Protein AF-A0A257VTX2-F1 (afdb_monomer_lite)

Structure (mmCIF, N/CA/C/O backbone):
data_AF-A0A257VTX2-F1
#
_entry.id   AF-A0A257VTX2-F1
#
loop_
_atom_site.group_PDB
_atom_site.id
_atom_site.type_symbol
_atom_site.label_atom_id
_atom_site.label_alt_id
_atom_site.label_comp_id
_atom_site.label_asym_id
_atom_site.label_entity_id
_atom_site.label_seq_id
_atom_site.pdbx_PDB_ins_code
_atom_site.Cartn_x
_atom_site.Cartn_y
_atom_site.Cartn_z
_atom_site.occupancy
_atom_site.B_iso_or_equiv
_atom_site.auth_seq_id
_atom_site.auth_comp_id
_atom_site.auth_asym_id
_atom_site.auth_atom_id
_atom_site.pdbx_PDB_model_num
ATOM 1 N N . ILE A 1 1 ? -15.584 3.935 -5.413 1.00 91.94 1 ILE A N 1
ATOM 2 C CA . ILE A 1 1 ? -15.974 3.402 -4.091 1.00 91.94 1 ILE A CA 1
ATOM 3 C C . ILE A 1 1 ? -16.989 2.300 -4.328 1.00 91.94 1 ILE A C 1
ATOM 5 O O . ILE A 1 1 ? -17.888 2.495 -5.140 1.00 91.94 1 ILE A O 1
ATOM 9 N N . LEU A 1 2 ? -16.775 1.143 -3.706 1.00 92.12 2 LEU A N 1
ATOM 10 C CA . LEU A 1 2 ? -17.711 0.021 -3.713 1.00 92.12 2 LEU A CA 1
ATOM 11 C C . LEU A 1 2 ? -18.321 -0.055 -2.315 1.00 92.12 2 LEU A C 1
ATOM 13 O O . LEU A 1 2 ? -17.573 -0.142 -1.342 1.00 92.12 2 LEU A O 1
ATOM 17 N N . GLU A 1 3 ? -19.642 0.019 -2.230 1.00 91.12 3 GLU A N 1
ATOM 18 C CA . GLU A 1 3 ? -20.391 0.028 -0.975 1.00 91.12 3 GLU A CA 1
ATOM 19 C C . GLU A 1 3 ? -21.369 -1.151 -0.956 1.00 91.12 3 GLU A C 1
ATOM 21 O O . GLU A 1 3 ? -21.952 -1.490 -1.984 1.00 91.12 3 GLU A O 1
ATOM 26 N N . ASP A 1 4 ? -21.488 -1.785 0.207 1.00 90.06 4 ASP A N 1
ATOM 27 C CA . ASP A 1 4 ? -22.445 -2.843 0.539 1.00 90.06 4 ASP A CA 1
ATOM 28 C C . ASP A 1 4 ? -23.493 -2.205 1.463 1.00 90.06 4 ASP A C 1
ATOM 30 O O . ASP A 1 4 ? -23.228 -2.003 2.653 1.00 90.06 4 ASP A O 1
ATOM 34 N N . THR A 1 5 ? -24.616 -1.753 0.893 1.00 88.88 5 THR A N 1
ATOM 35 C CA . THR A 1 5 ? -25.609 -0.942 1.617 1.00 88.88 5 THR A CA 1
ATOM 36 C C . THR A 1 5 ? -26.589 -1.772 2.441 1.00 88.88 5 THR A C 1
ATOM 38 O O . THR A 1 5 ? -27.198 -1.234 3.373 1.00 88.88 5 THR A O 1
ATOM 41 N N . ASP A 1 6 ? -26.731 -3.066 2.145 1.00 87.38 6 ASP A N 1
ATOM 42 C CA . ASP A 1 6 ? -27.614 -3.987 2.867 1.00 87.38 6 ASP A CA 1
ATOM 43 C C . ASP A 1 6 ? -26.883 -4.938 3.837 1.00 87.38 6 ASP A C 1
ATOM 45 O O . ASP A 1 6 ? -27.518 -5.556 4.699 1.00 87.38 6 ASP A O 1
ATOM 49 N N . GLY A 1 7 ? -25.549 -4.982 3.781 1.00 83.94 7 GLY A N 1
ATOM 50 C CA . GLY A 1 7 ? -24.694 -5.745 4.682 1.00 83.94 7 GLY A CA 1
ATOM 51 C C . GLY A 1 7 ? -24.612 -7.238 4.353 1.00 83.94 7 GLY A C 1
ATOM 52 O O . GLY A 1 7 ? -24.215 -8.024 5.225 1.00 83.94 7 GLY A O 1
ATOM 53 N N . ASP A 1 8 ? -24.987 -7.661 3.143 1.00 85.19 8 ASP A N 1
ATOM 54 C CA . ASP A 1 8 ? -24.951 -9.070 2.732 1.00 85.19 8 ASP A CA 1
ATOM 55 C C . ASP A 1 8 ? -23.526 -9.589 2.424 1.00 85.19 8 ASP A C 1
ATOM 57 O O . ASP A 1 8 ? -23.291 -10.805 2.313 1.00 85.19 8 ASP A O 1
ATOM 61 N N . GLY A 1 9 ? -22.546 -8.682 2.381 1.00 82.25 9 GLY A N 1
ATOM 62 C CA . GLY A 1 9 ? -21.147 -8.938 2.069 1.00 82.25 9 GLY A CA 1
ATOM 63 C C . GLY A 1 9 ? -20.778 -8.713 0.602 1.00 82.25 9 GLY A C 1
ATOM 64 O O . GLY A 1 9 ? -19.651 -9.056 0.224 1.00 82.25 9 GLY A O 1
ATOM 65 N N . ARG A 1 10 ? -21.683 -8.180 -0.221 1.00 88.69 10 ARG A N 1
ATOM 66 C CA . ARG A 1 10 ? -21.476 -7.857 -1.634 1.00 88.69 10 ARG A CA 1
ATOM 67 C C . ARG A 1 10 ? -21.745 -6.379 -1.862 1.00 88.69 10 ARG A C 1
ATOM 69 O O . ARG A 1 10 ? -22.718 -5.824 -1.385 1.00 88.69 10 ARG A O 1
ATOM 76 N N . ALA A 1 11 ? -20.879 -5.743 -2.644 1.00 91.69 11 ALA A N 1
ATOM 77 C CA . ALA A 1 11 ? -21.123 -4.364 -3.027 1.00 91.69 11 ALA A CA 1
ATOM 78 C C . ALA A 1 11 ? -22.336 -4.280 -3.968 1.00 91.69 11 ALA A C 1
ATOM 80 O O . ALA A 1 11 ? -22.377 -4.968 -4.992 1.00 91.69 11 ALA A O 1
ATOM 81 N N . ASP A 1 12 ? -23.283 -3.413 -3.633 1.00 93.56 12 ASP A N 1
ATOM 82 C CA . ASP A 1 12 ? -24.518 -3.147 -4.376 1.00 93.56 12 ASP A CA 1
ATOM 83 C C . ASP A 1 12 ? -24.543 -1.727 -4.973 1.00 93.56 12 ASP A C 1
ATOM 85 O O . ASP A 1 12 ? -25.330 -1.436 -5.879 1.00 93.56 12 ASP A O 1
ATOM 89 N N . LYS A 1 13 ? -23.626 -0.858 -4.532 1.00 94.81 13 LYS A N 1
ATOM 90 C CA . LYS A 1 13 ? -23.496 0.523 -4.986 1.00 94.81 13 LYS A CA 1
ATOM 91 C C . LYS A 1 13 ? -22.065 0.835 -5.411 1.00 94.81 13 LYS A C 1
ATOM 93 O O . LYS A 1 13 ? -21.082 0.480 -4.758 1.00 94.81 13 LYS A O 1
ATOM 98 N N . VAL A 1 14 ? -21.960 1.545 -6.533 1.00 95.12 14 VAL A N 1
ATOM 99 C CA . VAL A 1 14 ? -20.694 1.992 -7.119 1.00 95.12 14 VAL A CA 1
ATOM 100 C C . VAL A 1 14 ? -20.720 3.507 -7.278 1.00 95.12 14 VAL A C 1
ATOM 102 O O . VAL A 1 14 ? -21.542 4.041 -8.020 1.00 95.12 14 VAL A O 1
ATOM 105 N N . THR A 1 15 ? -19.783 4.190 -6.623 1.00 95.94 15 THR A N 1
ATOM 106 C CA . THR A 1 15 ? -19.580 5.640 -6.760 1.00 95.94 15 THR A CA 1
ATOM 107 C C . THR A 1 15 ? -18.244 5.914 -7.442 1.00 95.94 15 THR A C 1
ATOM 109 O O . THR A 1 15 ? -17.193 5.446 -6.987 1.00 95.94 15 THR A O 1
ATOM 112 N N . THR A 1 16 ? -18.253 6.692 -8.523 1.00 96.62 16 THR A N 1
ATOM 113 C CA . THR A 1 16 ? -17.021 7.199 -9.142 1.00 96.62 16 THR A CA 1
ATOM 114 C C . THR A 1 16 ? -16.496 8.371 -8.322 1.00 96.62 16 THR A C 1
ATOM 116 O O . THR A 1 16 ? -17.011 9.475 -8.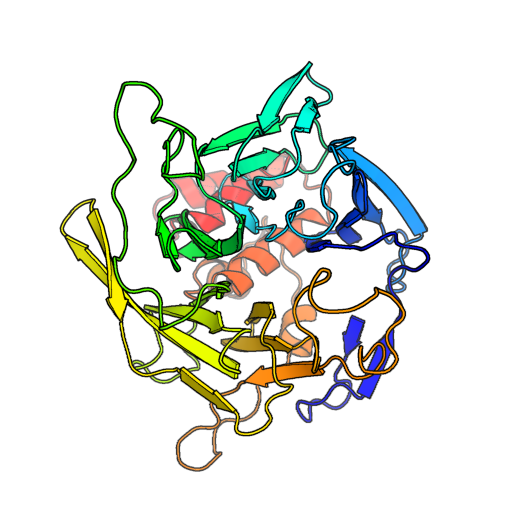447 1.00 96.62 16 THR A O 1
ATOM 119 N N . PHE A 1 17 ? -15.464 8.123 -7.511 1.00 97.62 17 PHE A N 1
ATOM 120 C CA . PHE A 1 17 ? -14.825 9.162 -6.695 1.00 97.62 17 PHE A CA 1
ATOM 121 C C . PHE A 1 17 ? -14.031 10.151 -7.556 1.00 97.62 17 PHE A C 1
ATOM 123 O O . PHE A 1 17 ? -14.173 11.357 -7.425 1.00 97.62 17 PHE A O 1
ATOM 130 N N . ALA A 1 18 ? -13.218 9.654 -8.489 1.00 97.44 18 ALA A N 1
ATOM 131 C CA . ALA A 1 18 ? -12.444 10.489 -9.401 1.00 97.44 18 ALA A CA 1
ATOM 132 C C . ALA A 1 18 ? -12.390 9.871 -10.801 1.00 97.44 18 ALA A C 1
ATOM 134 O O . ALA A 1 18 ? -12.308 8.651 -10.951 1.00 97.44 18 ALA A O 1
ATOM 135 N N . ASP A 1 19 ? -12.407 10.723 -11.825 1.00 95.81 19 ASP A N 1
ATOM 136 C CA . ASP A 1 19 ? -12.335 10.345 -13.237 1.00 95.81 19 ASP A CA 1
ATOM 137 C C . ASP A 1 19 ? -11.083 10.923 -13.927 1.00 95.81 19 ASP A C 1
ATOM 139 O O . ASP A 1 19 ? -10.246 11.568 -13.290 1.00 95.81 19 ASP A O 1
ATOM 143 N N . LYS A 1 20 ? -10.932 10.683 -15.239 1.00 95.38 20 LYS A N 1
ATOM 144 C CA . LYS A 1 20 ? -9.893 11.301 -16.098 1.00 95.38 20 LYS A CA 1
ATOM 145 C C . LYS A 1 20 ? -8.456 11.137 -15.571 1.00 95.38 20 LYS A C 1
ATOM 147 O O . LYS A 1 20 ? -7.609 12.006 -15.770 1.00 95.38 20 LYS A O 1
ATOM 152 N N . LEU A 1 21 ? -8.191 10.018 -14.901 1.00 95.44 21 LEU A N 1
ATOM 153 C CA . LEU A 1 21 ? -6.871 9.654 -14.397 1.00 95.44 21 LEU A CA 1
ATOM 154 C C . LEU A 1 21 ? -6.041 8.983 -15.499 1.00 95.44 21 LEU A C 1
ATOM 156 O O . LEU A 1 21 ? -6.560 8.263 -16.352 1.00 95.44 21 LEU A O 1
ATOM 160 N N . ASN A 1 22 ? -4.735 9.208 -15.454 1.00 94.50 22 ASN A N 1
ATOM 161 C CA . ASN A 1 22 ? -3.739 8.608 -16.320 1.00 94.50 22 ASN A CA 1
ATOM 162 C C . ASN A 1 22 ? -2.988 7.507 -15.557 1.00 94.50 22 ASN A C 1
ATOM 164 O O . ASN A 1 22 ? -2.027 7.786 -14.843 1.00 94.50 22 ASN A O 1
ATOM 168 N N . ILE A 1 23 ? -3.453 6.261 -15.711 1.00 92.25 23 ILE A N 1
ATOM 169 C CA . ILE A 1 23 ? -2.899 5.050 -15.072 1.00 92.25 23 ILE A CA 1
ATOM 170 C C . ILE A 1 23 ? -2.695 5.258 -13.554 1.00 92.25 23 ILE A C 1
ATOM 172 O O . ILE A 1 23 ? -1.558 5.336 -13.085 1.00 92.25 23 ILE A O 1
ATOM 176 N N . PRO A 1 24 ? -3.783 5.396 -12.773 1.00 94.19 24 PRO A N 1
ATOM 177 C CA . PRO A 1 24 ? -3.666 5.583 -11.334 1.00 94.19 24 PRO A CA 1
ATOM 178 C C . PRO A 1 24 ? -3.119 4.323 -10.651 1.00 94.19 24 PRO A C 1
ATOM 180 O O . PRO A 1 24 ? -3.560 3.208 -10.928 1.00 94.19 24 PRO A O 1
ATOM 183 N N . MET A 1 25 ? -2.166 4.506 -9.743 1.00 94.44 25 MET A N 1
ATOM 184 C CA . MET A 1 25 ? -1.499 3.456 -8.969 1.00 94.44 25 MET A CA 1
ATOM 185 C C . MET A 1 25 ? -1.280 3.925 -7.529 1.00 94.44 25 MET A C 1
ATOM 187 O O . MET A 1 25 ? -1.329 5.121 -7.248 1.00 94.44 25 MET A O 1
ATOM 191 N N . GLY A 1 26 ? -1.033 2.987 -6.608 1.00 93.31 26 GLY A N 1
ATOM 192 C CA . GLY A 1 26 ? -0.702 3.310 -5.214 1.00 93.31 26 GLY A CA 1
ATOM 193 C C . GLY A 1 26 ? -1.750 4.197 -4.550 1.00 93.31 26 GLY A C 1
ATOM 194 O O . GLY A 1 26 ? -1.482 5.360 -4.284 1.00 93.31 26 GLY A O 1
ATOM 195 N N . ILE A 1 27 ? -2.943 3.655 -4.330 1.00 94.94 27 ILE A N 1
ATOM 196 C CA . ILE A 1 27 ? -4.075 4.393 -3.767 1.00 94.94 27 ILE A CA 1
ATOM 197 C C . ILE A 1 27 ? -3.983 4.360 -2.237 1.00 94.94 27 ILE A C 1
ATOM 199 O O . ILE A 1 27 ? -3.914 3.281 -1.651 1.00 94.94 27 ILE A O 1
ATOM 203 N N . LEU A 1 28 ? -4.010 5.532 -1.604 1.00 95.06 28 LEU A N 1
ATOM 204 C CA . LEU A 1 28 ? -4.030 5.715 -0.155 1.00 95.06 28 LEU A CA 1
ATOM 205 C C . LEU A 1 28 ? -5.183 6.659 0.227 1.00 95.06 28 LEU A C 1
ATOM 207 O O . LEU A 1 28 ? -5.053 7.876 0.069 1.00 95.06 28 LEU A O 1
ATOM 211 N N . PRO A 1 29 ? -6.318 6.128 0.713 1.00 92.50 29 PRO A N 1
ATOM 212 C CA . PRO A 1 29 ? -7.366 6.944 1.316 1.00 92.50 29 PRO A CA 1
ATOM 213 C C . PRO A 1 29 ? -6.841 7.730 2.523 1.00 92.50 29 PRO A C 1
ATOM 215 O O . PRO A 1 29 ? -6.023 7.226 3.293 1.00 92.50 29 PRO A O 1
ATOM 218 N N . THR A 1 30 ? -7.307 8.964 2.684 1.00 89.25 30 THR A N 1
ATOM 219 C CA . THR A 1 30 ? -6.897 9.868 3.761 1.00 89.25 30 THR A CA 1
ATOM 220 C C . THR A 1 30 ? -8.043 10.828 4.118 1.00 89.25 30 THR A C 1
ATOM 222 O O . THR A 1 30 ? -9.094 10.837 3.480 1.00 89.25 30 THR A O 1
ATOM 225 N N . ALA A 1 31 ? -7.875 11.627 5.162 1.00 83.06 31 ALA A N 1
ATOM 226 C CA . ALA A 1 31 ? -8.803 12.637 5.619 1.00 83.06 31 ALA A CA 1
ATOM 227 C C . ALA A 1 31 ? -9.078 13.638 4.490 1.00 83.06 31 ALA A C 1
ATOM 229 O O . ALA A 1 31 ? -8.166 14.274 3.964 1.00 83.06 31 ALA A O 1
ATOM 230 N N . GLY A 1 32 ? -10.348 13.750 4.097 1.00 86.25 32 GLY A N 1
ATOM 231 C CA . GLY A 1 32 ? -10.783 14.654 3.032 1.00 86.25 32 GLY A CA 1
ATOM 232 C C . GLY A 1 32 ? -10.410 14.215 1.612 1.00 86.25 32 GLY A C 1
ATOM 233 O O . GLY A 1 32 ? -10.482 15.038 0.704 1.00 86.25 32 GLY A O 1
ATOM 234 N N . GLY A 1 33 ? -9.980 12.966 1.377 1.00 93.56 33 GLY A N 1
ATOM 235 C CA . GLY A 1 33 ? -9.809 12.476 0.007 1.00 93.56 33 GLY A CA 1
ATOM 236 C C . GLY A 1 33 ? -8.897 11.264 -0.171 1.00 93.56 33 GLY A C 1
ATOM 237 O O . GLY A 1 33 ? -8.809 10.371 0.668 1.00 93.56 33 GLY A O 1
ATOM 238 N N . VAL A 1 34 ? -8.209 11.213 -1.312 1.00 96.31 34 VAL A N 1
ATOM 239 C CA . VAL A 1 34 ? -7.358 10.085 -1.710 1.00 96.31 34 VAL A CA 1
ATOM 240 C C . VAL A 1 34 ? -6.040 10.586 -2.279 1.00 96.31 34 VAL A C 1
ATOM 242 O O . VAL A 1 34 ? -6.015 11.400 -3.198 1.00 96.31 34 VAL A O 1
ATOM 245 N N . ILE A 1 35 ? -4.930 10.048 -1.787 1.00 97.81 35 ILE A N 1
ATOM 246 C CA . ILE A 1 35 ? -3.622 10.215 -2.417 1.00 97.81 35 ILE A CA 1
ATOM 247 C C . ILE A 1 35 ? -3.420 9.064 -3.392 1.00 97.81 35 ILE A C 1
ATOM 249 O O . ILE A 1 35 ? -3.636 7.902 -3.053 1.00 97.81 35 ILE A O 1
ATOM 253 N N . CYS A 1 36 ? -3.005 9.371 -4.614 1.00 97.81 36 CYS A N 1
ATOM 254 C CA . CYS A 1 36 ? -2.611 8.347 -5.570 1.00 97.81 36 CYS A CA 1
ATOM 255 C C . CYS A 1 36 ? -1.467 8.829 -6.448 1.00 97.81 36 CYS A C 1
ATOM 257 O O . CYS A 1 36 ? -1.291 10.029 -6.677 1.00 97.81 36 CYS A O 1
ATOM 259 N N . PHE A 1 37 ? -0.718 7.887 -7.001 1.00 98.00 37 PHE A N 1
ATOM 260 C CA . PHE A 1 37 ? 0.142 8.182 -8.128 1.00 98.00 37 PHE A CA 1
ATOM 261 C C . PHE A 1 37 ? -0.688 8.197 -9.410 1.00 98.00 37 PHE A C 1
ATOM 263 O O . PHE A 1 37 ? -1.290 7.197 -9.781 1.00 98.00 37 PHE A O 1
ATOM 270 N N . ASN A 1 38 ? -0.717 9.338 -10.084 1.00 97.25 38 ASN A N 1
ATOM 271 C CA . ASN A 1 38 ? -1.394 9.553 -11.350 1.00 97.25 38 ASN A CA 1
ATOM 272 C C . ASN A 1 38 ? -0.358 10.102 -12.326 1.00 97.25 38 ASN A C 1
ATOM 274 O O . ASN A 1 38 ? 0.062 11.251 -12.180 1.00 97.25 38 ASN A O 1
ATOM 278 N N . ILE A 1 39 ? 0.075 9.283 -13.290 1.00 96.12 39 ILE A N 1
ATOM 279 C CA . ILE A 1 39 ? 1.257 9.575 -14.107 1.00 96.12 39 ILE A CA 1
ATOM 280 C C . ILE A 1 39 ? 1.228 11.024 -14.635 1.00 96.12 39 ILE A C 1
ATOM 282 O O . ILE A 1 39 ? 0.254 11.394 -15.305 1.00 96.12 39 ILE A O 1
ATOM 286 N N . PRO A 1 40 ? 2.293 11.824 -14.403 1.00 96.94 40 PRO A N 1
ATOM 287 C CA . PRO A 1 40 ? 3.596 11.461 -13.819 1.00 96.94 40 PRO A CA 1
ATOM 288 C C . PRO A 1 40 ? 3.781 11.861 -12.340 1.00 96.94 40 PRO A C 1
ATOM 290 O O . PRO A 1 40 ? 4.916 11.885 -11.869 1.00 96.94 40 PRO A O 1
ATOM 293 N N . ASP A 1 41 ? 2.724 12.217 -11.611 1.00 98.44 41 ASP A N 1
ATOM 294 C CA . ASP A 1 41 ? 2.815 12.861 -10.296 1.00 98.44 41 ASP A CA 1
ATOM 295 C C . ASP A 1 41 ? 2.088 12.070 -9.197 1.00 98.44 41 ASP A C 1
ATOM 297 O O . ASP A 1 41 ? 1.104 11.375 -9.437 1.00 98.44 41 ASP A O 1
ATOM 301 N N . ILE A 1 42 ? 2.534 12.223 -7.952 1.00 98.62 42 ILE A N 1
ATOM 302 C CA . ILE A 1 42 ? 1.700 11.923 -6.784 1.00 98.62 42 ILE A CA 1
ATOM 303 C C . ILE A 1 42 ? 0.759 13.107 -6.586 1.00 98.62 42 ILE A C 1
ATOM 305 O O . ILE A 1 42 ? 1.205 14.255 -6.488 1.00 98.62 42 ILE A O 1
ATOM 309 N N . VAL A 1 43 ? -0.538 12.825 -6.520 1.00 98.44 43 VAL A N 1
ATOM 310 C CA . VAL A 1 43 ? -1.595 13.825 -6.374 1.00 98.44 43 VAL A CA 1
ATOM 311 C C . VAL A 1 43 ? -2.490 13.501 -5.185 1.00 98.44 43 VAL A C 1
ATOM 313 O O . VAL A 1 43 ? -2.717 12.334 -4.872 1.00 98.44 43 VAL A O 1
ATOM 316 N N . PHE A 1 44 ? -3.016 14.543 -4.553 1.00 97.94 44 PHE A N 1
ATOM 317 C CA . PHE A 1 44 ? -4.145 14.472 -3.640 1.00 97.94 44 PHE A CA 1
ATOM 318 C C . PHE A 1 44 ? -5.424 14.811 -4.404 1.00 97.94 44 PHE A C 1
ATOM 320 O O . PHE A 1 44 ? -5.526 15.874 -5.019 1.00 97.94 44 PHE A O 1
ATOM 327 N N . LEU A 1 45 ? -6.371 13.883 -4.386 1.00 98.00 45 LEU A N 1
ATOM 328 C CA . LEU A 1 45 ? -7.718 14.014 -4.920 1.00 98.00 45 LEU A CA 1
ATOM 329 C C . LEU A 1 45 ? -8.637 14.336 -3.741 1.00 98.00 45 LEU A C 1
ATOM 331 O O . LEU A 1 45 ? -8.948 13.439 -2.959 1.00 98.00 45 LEU A O 1
ATOM 335 N N . ARG A 1 46 ? -8.990 15.610 -3.577 1.00 96.44 46 ARG A N 1
ATOM 336 C CA . ARG A 1 46 ? -9.714 16.110 -2.401 1.00 96.44 46 ARG A CA 1
ATOM 337 C C . ARG A 1 46 ? -11.216 16.141 -2.653 1.00 96.44 46 ARG A C 1
ATOM 339 O O . ARG A 1 46 ? -11.620 16.604 -3.713 1.00 96.44 46 ARG A O 1
ATOM 346 N N . ASP A 1 47 ? -11.982 15.709 -1.663 1.00 95.69 47 ASP A N 1
ATOM 347 C CA . ASP A 1 47 ? -13.429 15.895 -1.539 1.00 95.69 47 ASP A CA 1
ATOM 348 C C . ASP A 1 47 ? -13.672 17.020 -0.517 1.00 95.69 47 ASP A C 1
ATOM 350 O O . ASP A 1 47 ? -13.223 16.932 0.630 1.00 95.69 47 ASP A O 1
ATOM 354 N N . ASN A 1 48 ? -14.275 18.122 -0.960 1.00 94.00 48 ASN A N 1
ATOM 355 C CA . ASN A 1 48 ? -14.465 19.325 -0.154 1.00 94.00 48 ASN A CA 1
ATOM 356 C C . ASN A 1 48 ? -15.818 19.355 0.569 1.00 94.00 48 ASN A C 1
ATOM 358 O O . ASN A 1 48 ? -15.959 20.115 1.532 1.00 94.00 48 ASN A O 1
ATOM 362 N N . ASP A 1 49 ? -16.812 18.603 0.095 1.00 93.38 49 ASP A N 1
ATOM 363 C CA . ASP A 1 49 ? -18.196 18.695 0.572 1.00 93.38 49 ASP A CA 1
ATOM 364 C C . ASP A 1 49 ? -18.768 17.376 1.118 1.00 93.38 49 ASP A C 1
ATOM 366 O O . ASP A 1 49 ? -19.862 17.372 1.692 1.00 93.38 49 ASP A O 1
ATOM 370 N N . GLY A 1 50 ? -17.990 16.296 1.052 1.00 90.75 50 GLY A N 1
ATOM 371 C CA . GLY A 1 50 ? -18.328 14.984 1.588 1.00 90.75 50 GLY A CA 1
ATOM 372 C C . GLY A 1 50 ? -19.329 14.219 0.725 1.00 90.75 50 GLY A C 1
ATOM 373 O O . GLY A 1 50 ? -20.047 13.368 1.257 1.00 90.75 50 GLY A O 1
ATOM 374 N N . ASP A 1 51 ? -19.431 14.530 -0.572 1.00 94.25 51 ASP A N 1
ATOM 375 C CA . ASP A 1 51 ? -20.325 13.843 -1.510 1.00 94.25 51 ASP A CA 1
ATOM 376 C C . ASP A 1 51 ? -19.725 12.566 -2.136 1.00 94.25 51 ASP A C 1
ATOM 378 O O . ASP A 1 51 ? -20.338 11.968 -3.035 1.00 94.25 51 ASP A O 1
ATOM 382 N N . ASP A 1 52 ? -18.559 12.128 -1.640 1.00 93.81 52 ASP A N 1
ATOM 383 C CA . ASP A 1 52 ? -17.772 11.006 -2.147 1.00 93.81 52 ASP A CA 1
ATOM 384 C C . ASP A 1 52 ? -17.274 11.228 -3.590 1.00 93.81 52 ASP A C 1
ATOM 386 O O . ASP A 1 52 ? -17.111 10.265 -4.361 1.00 93.81 52 ASP A O 1
ATOM 390 N N . LYS A 1 53 ? -16.995 12.484 -3.972 1.00 96.69 53 LYS A N 1
ATOM 391 C CA . LYS A 1 53 ? -16.325 12.844 -5.229 1.00 96.69 53 LYS A CA 1
ATOM 392 C C . LYS A 1 53 ? -15.166 13.811 -5.015 1.00 96.69 53 LYS A C 1
ATOM 394 O O . LYS A 1 53 ? -15.167 14.682 -4.163 1.00 96.69 53 LYS A O 1
ATOM 399 N N . ALA A 1 54 ? -14.141 13.652 -5.846 1.00 97.44 54 ALA A N 1
ATOM 400 C CA . ALA A 1 54 ? -12.996 14.541 -5.858 1.00 97.44 54 ALA A CA 1
ATOM 401 C C . ALA A 1 54 ? -13.316 15.841 -6.613 1.00 97.44 54 ALA A C 1
ATOM 403 O O . ALA A 1 54 ? -13.494 15.831 -7.836 1.00 97.44 54 ALA A O 1
ATOM 404 N N . ASP A 1 55 ? -13.273 16.957 -5.897 1.00 96.81 55 ASP A N 1
ATOM 405 C CA . ASP A 1 55 ? -13.429 18.316 -6.414 1.00 96.81 55 ASP A CA 1
ATOM 406 C C . ASP A 1 55 ? -12.111 18.899 -6.925 1.00 96.81 55 ASP A C 1
ATOM 408 O O . ASP A 1 55 ? -12.069 19.635 -7.916 1.00 96.81 55 ASP A O 1
ATOM 412 N N . GLU A 1 56 ? -11.004 18.558 -6.259 1.00 96.94 56 GLU A N 1
ATOM 413 C CA . GLU A 1 56 ? -9.690 19.131 -6.535 1.00 96.94 56 GLU A CA 1
ATOM 414 C C . GLU A 1 56 ? -8.630 18.059 -6.783 1.00 96.94 56 GLU A C 1
ATOM 416 O O . GLU A 1 56 ? -8.622 16.987 -6.179 1.00 96.94 56 GLU A O 1
ATOM 421 N N . ARG A 1 57 ? -7.681 18.383 -7.670 1.00 97.44 57 ARG A N 1
ATOM 422 C CA . ARG A 1 57 ? -6.480 17.579 -7.926 1.00 97.44 57 ARG A CA 1
ATOM 423 C C . ARG A 1 57 ? -5.251 18.418 -7.606 1.00 97.44 57 ARG A C 1
ATOM 425 O O . ARG A 1 57 ? -4.889 19.312 -8.370 1.00 97.44 57 ARG A O 1
ATOM 432 N N . ILE A 1 58 ? -4.609 18.130 -6.482 1.00 97.56 58 ILE A N 1
ATOM 433 C CA . ILE A 1 58 ? -3.464 18.887 -5.975 1.00 97.56 58 ILE A CA 1
ATOM 434 C C . ILE A 1 58 ? -2.209 18.042 -6.146 1.00 97.56 58 ILE A C 1
ATOM 436 O O . ILE A 1 58 ? -2.109 16.942 -5.611 1.00 97.56 58 ILE A O 1
ATOM 440 N N . LYS A 1 59 ? -1.213 18.551 -6.868 1.00 97.94 59 LYS A N 1
ATOM 441 C CA . LYS A 1 59 ? 0.085 17.881 -6.973 1.00 97.94 59 LYS A CA 1
ATOM 442 C C . LYS A 1 59 ? 0.822 17.920 -5.630 1.00 97.94 59 LYS A C 1
ATOM 444 O O . LYS A 1 59 ? 1.067 19.000 -5.094 1.00 97.94 59 LYS A O 1
ATOM 449 N N . ILE A 1 60 ? 1.220 16.748 -5.137 1.00 98.25 60 ILE A N 1
ATOM 450 C CA . ILE A 1 60 ? 2.053 16.586 -3.938 1.00 98.25 60 ILE A CA 1
ATOM 451 C C . ILE A 1 60 ? 3.530 16.540 -4.336 1.00 98.25 60 ILE A C 1
ATOM 453 O O . ILE A 1 60 ? 4.336 17.306 -3.811 1.00 98.25 60 ILE A O 1
ATOM 457 N N . LEU A 1 61 ? 3.893 15.640 -5.256 1.00 98.56 61 LEU A N 1
ATOM 458 C CA . LEU A 1 61 ? 5.291 15.329 -5.559 1.00 98.56 61 LEU A CA 1
ATOM 459 C C . LEU A 1 61 ? 5.448 14.824 -7.001 1.00 98.56 61 LEU A C 1
ATOM 461 O O . LEU A 1 61 ? 4.614 14.063 -7.482 1.00 98.56 61 LEU A O 1
ATOM 465 N N . GLY A 1 62 ? 6.521 15.227 -7.686 1.00 98.00 62 GLY A N 1
ATOM 466 C CA . GLY A 1 62 ? 6.827 14.824 -9.066 1.00 98.00 62 GLY A CA 1
ATOM 467 C C . GLY A 1 62 ? 7.333 15.991 -9.929 1.00 98.00 62 GLY A C 1
ATOM 468 O O . GLY A 1 62 ? 7.470 17.114 -9.434 1.00 98.00 62 GLY A O 1
ATOM 469 N N . PRO A 1 63 ? 7.565 15.796 -11.237 1.00 97.88 63 PRO A N 1
ATOM 470 C CA . PRO A 1 63 ? 7.239 14.590 -11.991 1.00 97.88 63 PRO A CA 1
ATOM 471 C C . PRO A 1 63 ? 8.239 13.458 -11.750 1.00 97.88 63 PRO A C 1
ATOM 473 O O . PRO A 1 63 ? 9.422 13.691 -11.508 1.00 97.88 63 PRO A O 1
ATOM 476 N N . PHE A 1 64 ? 7.747 12.230 -11.852 1.00 98.19 64 PHE A N 1
ATOM 477 C CA . PHE A 1 64 ? 8.551 11.014 -11.928 1.00 98.19 64 PHE A CA 1
ATOM 478 C C . PHE A 1 64 ? 8.838 10.679 -13.398 1.00 98.19 64 PHE A C 1
ATOM 480 O O . PHE A 1 64 ? 8.064 11.034 -14.293 1.00 98.19 64 PHE A O 1
ATOM 487 N N . ASP A 1 65 ? 9.954 9.997 -13.662 1.00 97.19 65 ASP A N 1
ATOM 488 C CA . ASP A 1 65 ? 10.262 9.513 -15.008 1.00 97.19 65 ASP A CA 1
ATOM 489 C C . ASP A 1 65 ? 9.265 8.420 -15.413 1.00 97.19 65 ASP A C 1
ATOM 491 O O . ASP A 1 65 ? 8.948 7.523 -14.637 1.00 97.19 65 ASP A O 1
ATOM 495 N N . THR A 1 66 ? 8.765 8.517 -16.641 1.00 95.12 66 THR A N 1
ATOM 496 C CA . THR A 1 66 ? 7.783 7.598 -17.244 1.00 95.12 66 THR A CA 1
ATOM 497 C C . THR A 1 66 ? 8.147 7.227 -18.677 1.00 95.12 66 THR A C 1
ATOM 499 O O . THR A 1 66 ? 7.339 6.682 -19.424 1.00 95.12 66 THR A O 1
ATOM 502 N N . THR A 1 67 ? 9.375 7.544 -19.092 1.00 93.62 67 THR A N 1
ATOM 503 C CA . THR A 1 67 ? 9.803 7.432 -20.489 1.00 93.62 67 THR A CA 1
ATOM 504 C C . THR A 1 67 ? 10.139 6.004 -20.905 1.00 93.62 67 THR A C 1
ATOM 506 O O . THR A 1 67 ? 10.112 5.695 -22.097 1.00 93.62 67 THR A O 1
ATOM 509 N N . ARG A 1 68 ? 10.464 5.126 -19.949 1.00 91.38 68 ARG A N 1
ATOM 510 C CA . ARG A 1 68 ? 10.901 3.746 -20.218 1.00 91.38 68 ARG A CA 1
ATOM 511 C C . ARG A 1 68 ? 9.855 2.711 -19.838 1.00 91.38 68 ARG A C 1
ATOM 513 O O . ARG A 1 68 ? 9.860 1.612 -20.395 1.00 91.38 68 ARG A O 1
ATOM 520 N N . ASP A 1 69 ? 9.005 3.042 -18.874 1.00 89.19 69 ASP A N 1
ATOM 521 C CA . ASP A 1 69 ? 8.039 2.125 -18.294 1.00 89.19 69 ASP A CA 1
ATOM 522 C C . ASP A 1 69 ? 6.813 2.849 -17.718 1.00 89.19 69 ASP A C 1
ATOM 524 O O . ASP A 1 69 ? 6.905 3.983 -17.255 1.00 89.19 69 ASP A O 1
ATOM 528 N N . THR A 1 70 ? 5.672 2.168 -17.715 1.00 87.75 70 THR A N 1
ATOM 529 C CA . THR A 1 70 ? 4.411 2.621 -17.122 1.00 87.75 70 THR A CA 1
ATOM 530 C C . THR A 1 70 ? 3.887 1.688 -16.028 1.00 87.75 70 THR A C 1
ATOM 532 O O . THR A 1 70 ? 2.905 2.051 -15.390 1.00 87.75 70 THR A O 1
ATOM 535 N N . HIS A 1 71 ? 4.484 0.504 -15.805 1.00 86.31 71 HIS A N 1
ATOM 536 C CA . HIS A 1 71 ? 4.012 -0.451 -14.786 1.00 86.31 71 HIS A CA 1
ATOM 537 C C . HIS A 1 71 ? 4.837 -0.410 -13.491 1.00 86.31 71 HIS A C 1
ATOM 539 O O . HIS A 1 71 ? 4.252 -0.377 -12.412 1.00 86.31 71 HIS A O 1
ATOM 545 N N . GLY A 1 72 ? 6.174 -0.377 -13.570 1.00 89.94 72 GLY A N 1
ATOM 546 C CA . GLY A 1 72 ? 7.085 -0.312 -12.419 1.00 89.94 72 GLY A CA 1
ATOM 547 C C . GLY A 1 72 ? 7.149 1.078 -11.784 1.00 89.94 72 GLY A C 1
ATOM 548 O O . GLY A 1 72 ? 8.226 1.647 -11.623 1.00 89.94 72 GLY A O 1
ATOM 549 N N . MET A 1 73 ? 5.994 1.660 -11.475 1.00 93.50 73 MET A N 1
ATOM 550 C CA . MET A 1 73 ? 5.842 3.042 -11.021 1.00 93.50 73 MET A CA 1
ATOM 551 C C . MET A 1 73 ? 5.515 3.133 -9.531 1.00 93.50 73 MET A C 1
ATOM 553 O O . MET A 1 73 ? 5.520 2.127 -8.817 1.00 93.50 73 MET A O 1
ATOM 557 N N . VAL A 1 74 ? 5.250 4.357 -9.057 1.00 96.88 74 VAL A N 1
ATOM 558 C CA . VAL A 1 74 ? 4.926 4.600 -7.655 1.00 96.88 74 VAL A CA 1
ATOM 559 C C . VAL A 1 74 ? 3.671 3.836 -7.249 1.00 96.88 74 VAL A C 1
ATOM 561 O O . VAL A 1 74 ? 2.604 4.011 -7.835 1.00 96.88 74 VAL A O 1
ATOM 564 N N . ASN A 1 75 ? 3.810 2.965 -6.252 1.00 95.56 75 ASN A N 1
ATOM 565 C CA . ASN A 1 75 ? 2.739 2.088 -5.790 1.00 95.56 75 ASN A CA 1
ATOM 566 C C . ASN A 1 75 ? 2.889 1.742 -4.297 1.00 95.56 75 ASN A C 1
ATOM 568 O O . ASN A 1 75 ? 3.800 2.231 -3.625 1.00 95.56 75 ASN A O 1
ATOM 572 N N . GLY A 1 76 ? 1.975 0.908 -3.789 1.00 93.56 76 GLY A N 1
ATOM 573 C CA . GLY A 1 76 ? 2.109 0.290 -2.471 1.00 93.56 76 GLY A CA 1
ATOM 574 C C . GLY A 1 76 ? 2.091 1.279 -1.311 1.00 93.56 76 GLY A C 1
ATOM 575 O O . GLY A 1 76 ? 2.670 0.979 -0.281 1.00 93.56 76 GLY A O 1
ATOM 576 N N . MET A 1 77 ? 1.473 2.454 -1.466 1.00 95.69 77 MET A N 1
ATOM 577 C CA . MET A 1 77 ? 1.540 3.512 -0.458 1.00 95.69 77 MET A CA 1
ATOM 578 C C . MET A 1 77 ? 1.015 3.039 0.907 1.00 95.69 77 MET A C 1
ATOM 580 O O . MET A 1 77 ? -0.063 2.443 0.992 1.00 95.69 77 MET A O 1
ATOM 584 N N . ARG A 1 78 ? 1.781 3.304 1.971 1.00 93.00 78 ARG A N 1
ATOM 585 C CA . ARG A 1 78 ? 1.412 3.029 3.369 1.00 93.00 78 ARG A CA 1
ATOM 586 C C . ARG A 1 78 ? 1.830 4.190 4.251 1.00 93.00 78 ARG A C 1
ATOM 588 O O . ARG A 1 78 ? 2.922 4.732 4.083 1.00 93.00 78 ARG A O 1
ATOM 595 N N . ARG A 1 79 ? 0.981 4.556 5.205 1.00 90.94 79 ARG A N 1
ATOM 596 C CA . ARG A 1 79 ? 1.345 5.534 6.227 1.00 90.94 79 ARG A CA 1
ATOM 597 C C . ARG A 1 79 ? 2.160 4.823 7.305 1.00 90.94 79 ARG A C 1
ATOM 599 O O . ARG A 1 79 ? 1.758 3.785 7.813 1.00 90.94 79 ARG A O 1
ATOM 606 N N . GLY A 1 80 ? 3.339 5.349 7.603 1.00 88.56 80 GLY A N 1
ATOM 607 C CA . GLY A 1 80 ? 4.156 4.862 8.702 1.00 88.56 80 GLY A CA 1
ATOM 608 C C . GLY A 1 80 ? 3.639 5.377 10.044 1.00 88.56 80 GLY A C 1
ATOM 609 O O . GLY A 1 80 ? 2.939 6.396 10.088 1.00 88.56 80 GLY A O 1
ATOM 610 N N . PRO A 1 81 ? 4.030 4.729 11.158 1.00 81.75 81 PRO A N 1
ATOM 611 C CA . PRO A 1 81 ? 3.724 5.233 12.491 1.00 81.75 81 PRO A CA 1
ATOM 612 C C . PRO A 1 81 ? 4.238 6.664 12.669 1.00 81.75 81 PRO A C 1
ATOM 614 O O . PRO A 1 81 ? 3.554 7.462 13.288 1.00 81.75 81 PRO A O 1
ATOM 617 N N . ASP A 1 82 ? 5.370 7.011 12.044 1.00 85.25 82 ASP A N 1
ATOM 618 C CA . ASP A 1 82 ? 6.041 8.321 12.048 1.00 85.25 82 ASP A CA 1
ATOM 619 C C . ASP A 1 82 ? 5.308 9.455 11.293 1.00 85.25 82 ASP A C 1
ATOM 621 O O . ASP A 1 82 ? 5.814 10.582 11.185 1.00 85.25 82 ASP A O 1
ATOM 625 N N . GLY A 1 83 ? 4.122 9.168 10.750 1.00 84.69 83 GLY A N 1
ATOM 626 C CA . GLY A 1 83 ? 3.299 10.110 9.995 1.00 84.69 83 GLY A CA 1
ATOM 627 C C . GLY A 1 83 ? 3.809 10.399 8.579 1.00 84.69 83 GLY A C 1
ATOM 628 O O . GLY A 1 83 ? 3.275 11.289 7.916 1.00 84.69 83 GLY A O 1
ATOM 629 N N . TRP A 1 84 ? 4.835 9.691 8.101 1.00 92.94 84 TRP A N 1
ATOM 630 C CA . TRP A 1 84 ? 5.269 9.759 6.706 1.00 92.94 84 TRP A CA 1
ATOM 631 C C . TRP A 1 84 ? 4.489 8.774 5.842 1.00 92.94 84 TRP A C 1
ATOM 633 O O . TRP A 1 84 ? 3.996 7.757 6.323 1.00 92.94 84 TRP A O 1
ATOM 643 N N . ILE A 1 85 ? 4.403 9.053 4.544 1.00 95.75 85 ILE A N 1
ATOM 644 C CA . ILE A 1 85 ? 3.882 8.098 3.568 1.00 95.75 85 ILE A CA 1
ATOM 645 C C . ILE A 1 85 ? 5.070 7.419 2.903 1.00 95.75 85 ILE A C 1
ATOM 647 O O . ILE A 1 85 ? 5.917 8.087 2.315 1.00 95.75 85 ILE A O 1
ATOM 651 N N . TYR A 1 86 ? 5.118 6.097 2.991 1.00 97.62 86 TYR A N 1
ATOM 652 C CA . TYR A 1 86 ? 6.089 5.241 2.327 1.00 97.62 86 TYR A CA 1
ATOM 653 C C . TYR A 1 86 ? 5.515 4.743 1.011 1.00 97.62 86 TYR A C 1
ATOM 655 O O . TYR A 1 86 ? 4.335 4.404 0.943 1.00 97.62 86 TYR A O 1
ATOM 663 N N . ALA A 1 87 ? 6.343 4.677 -0.025 1.00 97.75 87 ALA A N 1
ATOM 664 C CA . ALA A 1 87 ? 5.934 4.219 -1.343 1.00 97.75 87 ALA A CA 1
ATOM 665 C C . ALA A 1 87 ? 7.067 3.489 -2.068 1.00 97.75 87 ALA A C 1
ATOM 667 O O . ALA A 1 87 ? 8.255 3.731 -1.832 1.00 97.75 87 ALA A O 1
ATOM 668 N N . CYS A 1 88 ? 6.678 2.600 -2.974 1.00 97.06 88 CYS A N 1
ATOM 669 C CA . CYS A 1 88 ? 7.579 1.876 -3.859 1.00 97.06 88 CYS A CA 1
ATOM 670 C C . CYS A 1 88 ? 7.853 2.666 -5.142 1.00 97.06 88 CYS A C 1
ATOM 672 O O . CYS A 1 88 ? 7.054 3.510 -5.520 1.00 97.06 88 CYS A O 1
ATOM 674 N N . HIS A 1 89 ? 8.947 2.366 -5.839 1.00 97.00 89 HIS A N 1
ATOM 675 C CA . HIS A 1 89 ? 9.239 2.800 -7.210 1.00 97.00 89 HIS A CA 1
ATOM 676 C C . HIS A 1 89 ? 10.028 1.685 -7.912 1.00 97.00 89 HIS A C 1
ATOM 678 O O . HIS A 1 89 ? 10.935 1.120 -7.304 1.00 97.00 89 HIS A O 1
ATOM 684 N N . GLY A 1 90 ? 9.706 1.339 -9.161 1.00 95.12 90 GLY A N 1
ATOM 685 C CA . GLY A 1 90 ? 10.368 0.253 -9.898 1.00 95.12 90 GLY A CA 1
ATOM 686 C C . GLY A 1 90 ? 11.678 0.665 -10.576 1.00 95.12 90 GLY A C 1
ATOM 687 O O . GLY A 1 90 ? 12.041 1.839 -10.625 1.00 95.12 90 GLY A O 1
ATOM 688 N N . PHE A 1 91 ? 12.415 -0.316 -11.103 1.00 94.19 91 PHE A N 1
ATOM 689 C CA . PHE A 1 91 ? 13.803 -0.121 -11.546 1.00 94.19 91 PHE A CA 1
ATOM 690 C C . PHE A 1 91 ? 14.005 0.554 -12.898 1.00 94.19 91 PHE A C 1
ATOM 692 O O . PHE A 1 91 ? 15.104 1.052 -13.167 1.00 94.19 91 PHE A O 1
ATOM 699 N N . ASN A 1 92 ? 13.018 0.483 -13.791 1.00 93.94 92 ASN A N 1
ATOM 700 C CA . ASN A 1 92 ? 13.273 0.797 -15.191 1.00 93.94 92 ASN A CA 1
ATOM 701 C C . ASN A 1 92 ? 13.303 2.312 -15.436 1.00 93.94 92 ASN A C 1
ATOM 703 O O . ASN A 1 92 ? 14.162 2.795 -16.174 1.00 93.94 92 ASN A O 1
ATOM 707 N N . ASN A 1 93 ? 12.428 3.078 -14.787 1.00 95.19 93 ASN A N 1
ATOM 708 C CA . ASN A 1 93 ? 12.474 4.538 -14.850 1.00 95.19 93 ASN A CA 1
ATOM 709 C C . ASN A 1 93 ? 13.538 5.110 -13.906 1.00 95.19 93 ASN A C 1
ATOM 711 O O . ASN A 1 93 ? 13.839 4.535 -12.860 1.00 95.19 93 ASN A O 1
ATOM 715 N N . GLN A 1 94 ? 14.124 6.244 -14.288 1.00 95.19 94 GLN A N 1
ATOM 716 C CA . GLN A 1 94 ? 15.145 6.942 -13.509 1.00 95.19 94 GLN A CA 1
ATOM 717 C C . GLN A 1 94 ? 14.620 8.298 -13.050 1.00 95.19 94 GLN A C 1
ATOM 719 O O . GLN A 1 94 ? 14.735 9.304 -13.748 1.00 95.19 94 GLN A O 1
ATOM 724 N N . SER A 1 95 ? 14.061 8.321 -11.847 1.00 97.50 95 SER A N 1
ATOM 725 C CA . SER A 1 95 ? 13.413 9.506 -11.294 1.00 97.50 95 SER A CA 1
ATOM 726 C C . SER A 1 95 ? 14.380 10.317 -10.432 1.00 97.50 95 SER A C 1
ATOM 728 O O . SER A 1 95 ? 15.110 9.768 -9.607 1.00 97.50 95 SER A O 1
ATOM 730 N N . ASN A 1 96 ? 14.362 11.637 -10.604 1.00 98.00 96 ASN A N 1
ATOM 731 C CA . ASN A 1 96 ? 15.043 12.595 -9.740 1.00 98.00 96 ASN A CA 1
ATOM 732 C C . ASN A 1 96 ? 14.014 13.629 -9.276 1.00 98.00 96 ASN A C 1
ATOM 734 O O . ASN A 1 96 ? 13.624 14.494 -10.058 1.00 98.00 96 ASN A O 1
ATOM 738 N N . VAL A 1 97 ? 13.530 13.493 -8.043 1.00 98.19 97 VAL A N 1
ATOM 739 C CA . VAL A 1 97 ? 12.329 14.193 -7.574 1.00 98.19 97 VAL A CA 1
ATOM 740 C C . VAL A 1 97 ? 12.658 15.040 -6.356 1.00 98.19 97 VAL A C 1
ATOM 742 O O . VAL A 1 97 ? 13.275 14.557 -5.409 1.00 98.19 97 VAL A O 1
ATOM 745 N N . THR A 1 98 ? 12.229 16.300 -6.385 1.00 98.56 98 THR A N 1
ATOM 746 C CA . THR A 1 98 ? 12.500 17.296 -5.343 1.00 98.56 98 THR A CA 1
ATOM 747 C C . THR A 1 98 ? 11.193 17.733 -4.685 1.00 98.56 98 THR A C 1
ATOM 749 O O . THR A 1 98 ? 10.230 18.048 -5.386 1.00 98.56 98 THR A O 1
ATOM 752 N N . ALA A 1 99 ? 11.155 17.743 -3.354 1.00 98.50 99 ALA A N 1
ATOM 753 C CA . ALA A 1 99 ? 10.030 18.250 -2.569 1.00 98.50 99 ALA A CA 1
ATOM 754 C C . ALA A 1 99 ? 10.106 19.776 -2.375 1.00 98.50 99 ALA A C 1
ATOM 756 O O . ALA A 1 99 ? 11.060 20.429 -2.801 1.00 98.50 99 ALA A O 1
ATOM 757 N N . LYS A 1 100 ? 9.093 20.365 -1.727 1.00 98.00 100 LYS A N 1
ATOM 758 C CA . LYS A 1 100 ? 8.979 21.828 -1.567 1.00 98.00 100 LYS A CA 1
ATOM 759 C C . LYS A 1 100 ? 10.131 22.447 -0.767 1.00 98.00 100 LYS A C 1
ATOM 761 O O . LYS A 1 100 ? 10.514 23.577 -1.056 1.00 98.00 100 LYS A O 1
ATOM 766 N N . ASP A 1 101 ? 10.686 21.727 0.207 1.00 98.00 101 ASP A N 1
ATOM 767 C CA . ASP A 1 101 ? 11.830 22.178 1.014 1.00 98.00 101 ASP A CA 1
ATOM 768 C C . ASP A 1 101 ? 13.193 22.034 0.310 1.00 98.00 101 ASP A C 1
ATOM 770 O O . ASP A 1 101 ? 14.223 22.410 0.870 1.00 98.00 101 ASP A O 1
ATOM 774 N N . GLY A 1 102 ? 13.218 21.498 -0.914 1.00 98.38 102 GLY A N 1
ATOM 775 C CA . GLY A 1 102 ? 14.441 21.240 -1.671 1.00 98.38 102 GLY A CA 1
ATOM 776 C C . GLY A 1 102 ? 15.097 19.886 -1.383 1.00 98.38 102 GLY A C 1
ATOM 777 O O . GLY A 1 102 ? 16.081 19.553 -2.046 1.00 98.38 102 GLY A O 1
ATOM 778 N N . SER A 1 103 ? 14.563 19.081 -0.455 1.00 98.69 103 SER A N 1
ATOM 779 C CA . SER A 1 103 ? 14.968 17.680 -0.302 1.00 98.69 103 SER A CA 1
ATOM 780 C C . SER A 1 103 ? 14.725 16.911 -1.597 1.00 98.69 103 SER A C 1
ATOM 782 O O . SER A 1 103 ? 13.786 17.188 -2.346 1.00 98.69 103 SER A O 1
ATOM 784 N N . ASN A 1 104 ? 15.613 15.966 -1.893 1.00 98.44 104 ASN A N 1
ATOM 785 C CA . ASN A 1 104 ? 15.682 15.326 -3.194 1.00 98.44 104 ASN A CA 1
ATOM 786 C C . ASN A 1 104 ? 15.949 13.827 -3.056 1.00 98.44 104 ASN A C 1
ATOM 788 O O . ASN A 1 104 ? 16.759 13.405 -2.228 1.00 98.44 104 ASN A O 1
ATOM 792 N N . VAL A 1 105 ? 15.288 13.039 -3.902 1.00 98.12 105 VAL A N 1
ATOM 793 C CA . VAL A 1 105 ? 15.525 11.601 -4.042 1.00 98.12 105 VAL A CA 1
ATOM 794 C C . VAL A 1 105 ? 15.862 11.249 -5.478 1.00 98.12 105 VAL A C 1
ATOM 796 O O . VAL A 1 105 ? 15.248 11.748 -6.424 1.00 98.12 105 VAL A O 1
ATOM 799 N N . LYS A 1 106 ? 16.821 10.334 -5.632 1.00 96.88 106 LYS A N 1
ATOM 800 C CA . LYS A 1 106 ? 17.257 9.819 -6.926 1.00 96.88 106 LYS A CA 1
ATOM 801 C C . LYS A 1 106 ? 17.057 8.311 -6.966 1.00 96.88 106 LYS A C 1
ATOM 803 O O . LYS A 1 106 ? 17.828 7.552 -6.386 1.00 96.88 106 LYS A O 1
ATOM 808 N N . MET A 1 107 ? 16.052 7.885 -7.717 1.00 96.06 107 MET A N 1
ATOM 809 C CA . MET A 1 107 ? 15.642 6.491 -7.839 1.00 96.06 107 MET A CA 1
ATOM 810 C C . MET A 1 107 ? 16.088 5.951 -9.195 1.00 96.06 107 MET A C 1
ATOM 812 O O . MET A 1 107 ? 15.553 6.331 -10.232 1.00 96.06 107 MET A O 1
ATOM 816 N N . ILE A 1 108 ? 17.108 5.092 -9.186 1.00 93.50 108 ILE A N 1
ATOM 817 C CA . ILE A 1 108 ? 17.746 4.509 -10.388 1.00 93.50 108 ILE A CA 1
ATOM 818 C C . ILE A 1 108 ? 17.719 2.969 -10.398 1.00 93.50 108 ILE A C 1
ATOM 820 O O . ILE A 1 108 ? 18.503 2.323 -11.108 1.00 93.50 108 ILE A O 1
ATOM 824 N N . SER A 1 109 ? 16.863 2.402 -9.552 1.00 93.56 109 SER A N 1
ATOM 825 C CA . SER A 1 109 ? 16.651 0.976 -9.284 1.00 93.56 109 SER A CA 1
ATOM 826 C C . SER A 1 109 ? 15.237 0.783 -8.714 1.00 93.56 109 SER A C 1
ATOM 828 O O . SER A 1 109 ? 14.454 1.736 -8.691 1.00 93.56 109 SER A O 1
ATOM 830 N N . GLY A 1 110 ? 14.884 -0.421 -8.262 1.00 94.56 110 GLY A N 1
ATOM 831 C CA . GLY A 1 110 ? 13.773 -0.559 -7.325 1.00 94.56 110 GLY A CA 1
ATOM 832 C C . GLY A 1 110 ? 14.063 0.266 -6.063 1.00 94.56 110 GLY A C 1
ATOM 833 O O . GLY A 1 110 ? 15.201 0.377 -5.610 1.00 94.56 110 GLY A O 1
ATOM 834 N N . ASN A 1 111 ? 13.078 0.951 -5.514 1.00 95.19 111 ASN A N 1
ATOM 835 C CA . ASN A 1 111 ? 13.296 1.782 -4.339 1.00 95.19 111 ASN A CA 1
ATOM 836 C C . ASN A 1 111 ? 12.069 1.746 -3.445 1.00 95.19 111 ASN A C 1
ATOM 838 O O . ASN A 1 111 ? 10.938 1.614 -3.915 1.00 95.19 111 ASN A O 1
ATOM 842 N N . THR A 1 112 ? 12.313 1.939 -2.156 1.00 97.12 112 THR A N 1
ATOM 843 C CA . THR A 1 112 ? 11.320 2.512 -1.255 1.00 97.12 112 THR A CA 1
ATOM 844 C C . THR A 1 112 ? 11.775 3.922 -0.914 1.00 97.12 112 THR A C 1
ATOM 846 O O . THR A 1 112 ? 12.958 4.166 -0.664 1.00 97.12 112 THR A O 1
ATOM 849 N N . PHE A 1 113 ? 10.844 4.859 -0.908 1.00 98.25 113 PHE A N 1
ATOM 850 C CA . PHE A 1 113 ? 11.062 6.229 -0.463 1.00 98.25 113 PHE A CA 1
ATOM 851 C C . PHE A 1 113 ? 9.904 6.640 0.438 1.00 98.25 113 PHE A C 1
ATOM 853 O O . PHE A 1 113 ? 8.880 5.955 0.497 1.00 98.25 113 PHE A O 1
ATOM 860 N N . ARG A 1 114 ? 10.066 7.751 1.151 1.00 98.12 114 ARG A N 1
ATOM 861 C CA . ARG A 1 114 ? 8.996 8.333 1.955 1.00 98.12 114 ARG A CA 1
ATOM 862 C C . ARG A 1 114 ? 8.839 9.819 1.688 1.00 98.12 114 ARG A C 1
ATOM 864 O O . ARG A 1 114 ? 9.805 10.495 1.345 1.00 98.12 114 ARG A O 1
ATOM 871 N N . PHE A 1 115 ? 7.632 10.335 1.850 1.00 98.12 115 PHE A N 1
ATOM 872 C CA . PHE A 1 115 ? 7.326 11.751 1.682 1.00 98.12 115 PHE A CA 1
ATOM 873 C C . PHE A 1 115 ? 6.306 12.222 2.717 1.00 98.12 115 PHE A C 1
ATOM 875 O O . PHE A 1 115 ? 5.536 11.431 3.269 1.00 98.12 115 PHE A O 1
ATOM 882 N N . ARG A 1 116 ? 6.328 13.522 3.012 1.00 95.69 116 ARG A N 1
ATOM 883 C CA . ARG A 1 116 ? 5.270 14.167 3.788 1.00 95.69 116 ARG A CA 1
ATOM 884 C C . ARG A 1 116 ? 4.035 14.325 2.919 1.00 95.69 116 ARG A C 1
ATOM 886 O O . ARG A 1 116 ? 4.139 14.639 1.740 1.00 95.69 116 ARG A O 1
ATOM 893 N N . GLU A 1 117 ? 2.877 14.129 3.524 1.00 92.31 117 GLU A N 1
ATOM 894 C CA . GLU A 1 117 ? 1.576 14.175 2.860 1.00 92.31 117 GLU A CA 1
ATOM 895 C C . GLU A 1 117 ? 1.298 15.487 2.120 1.00 92.31 117 GLU A C 1
ATOM 897 O O . GLU A 1 117 ? 0.745 15.490 1.025 1.00 92.31 117 GLU A O 1
ATOM 902 N N . ASP A 1 118 ? 1.770 16.600 2.676 1.00 92.56 118 ASP A N 1
ATOM 903 C CA . ASP A 1 118 ? 1.691 17.927 2.072 1.00 92.56 118 ASP A CA 1
ATOM 904 C C . ASP A 1 118 ? 2.769 18.178 0.998 1.00 92.56 118 ASP A C 1
ATOM 906 O O . ASP A 1 118 ? 2.843 19.271 0.430 1.00 92.56 118 ASP A O 1
ATOM 910 N N . GLY A 1 119 ? 3.635 17.201 0.721 1.00 96.31 119 GLY A N 1
ATOM 911 C CA . GLY A 1 119 ? 4.753 17.303 -0.216 1.00 96.31 119 GLY A CA 1
ATOM 912 C C . GLY A 1 119 ? 5.888 18.204 0.271 1.00 96.31 119 GLY A C 1
ATOM 913 O O . GLY A 1 119 ? 6.732 18.606 -0.533 1.00 96.31 119 GLY A O 1
ATOM 914 N N . SER A 1 120 ? 5.916 18.566 1.559 1.00 97.19 120 SER A N 1
ATOM 915 C CA . SER A 1 120 ? 6.945 19.453 2.114 1.00 97.19 120 SER A CA 1
ATOM 916 C C . SER A 1 120 ? 8.342 18.852 2.034 1.00 97.19 120 SER A C 1
ATOM 918 O O . SER A 1 120 ? 9.283 19.586 1.747 1.00 97.19 120 SER A O 1
ATOM 920 N N . ARG A 1 121 ? 8.471 17.534 2.228 1.00 98.19 121 ARG A N 1
ATOM 921 C CA . ARG A 1 121 ? 9.756 16.829 2.284 1.00 98.19 121 ARG A CA 1
ATOM 922 C C . ARG A 1 121 ? 9.679 15.425 1.687 1.00 98.19 121 ARG A C 1
ATOM 924 O O . ARG A 1 121 ? 8.653 14.756 1.812 1.00 98.19 121 ARG A O 1
ATOM 931 N N . VAL A 1 122 ? 10.777 14.969 1.085 1.00 98.75 122 VAL A N 1
ATOM 932 C CA . VAL A 1 122 ? 10.960 13.618 0.535 1.00 98.75 122 VAL A CA 1
ATOM 933 C C . VAL A 1 122 ? 12.300 13.031 0.979 1.00 98.75 122 VAL A C 1
ATOM 935 O O . VAL A 1 122 ? 13.295 13.744 1.091 1.00 98.75 122 VAL A O 1
ATOM 938 N N . GLU A 1 123 ? 12.337 11.726 1.242 1.00 98.44 123 GLU A N 1
ATOM 939 C CA . GLU A 1 123 ? 13.540 11.014 1.673 1.00 98.44 123 GLU A CA 1
ATOM 940 C C . GLU A 1 123 ? 13.661 9.636 1.026 1.00 98.44 123 GLU A C 1
ATOM 942 O O . GLU A 1 123 ? 12.684 8.897 0.878 1.00 98.44 123 GLU A O 1
ATOM 947 N N . GLN A 1 124 ? 14.892 9.278 0.666 1.00 97.44 124 GLN A N 1
ATOM 948 C CA . GLN A 1 124 ? 15.226 7.941 0.197 1.00 97.44 124 GLN A CA 1
ATOM 949 C C . GLN A 1 124 ? 15.166 6.987 1.393 1.00 97.44 124 GLN A C 1
ATOM 951 O O . GLN A 1 124 ? 15.782 7.269 2.418 1.00 97.44 124 GLN A O 1
ATOM 956 N N . TRP A 1 125 ? 14.456 5.863 1.272 1.00 97.12 125 TRP A N 1
ATOM 957 C CA . TRP A 1 125 ? 14.386 4.875 2.353 1.00 97.12 125 TRP A CA 1
ATOM 958 C C . TRP A 1 125 ? 15.315 3.691 2.096 1.00 97.12 125 TRP A C 1
ATOM 960 O O . TRP A 1 125 ? 16.163 3.381 2.927 1.00 97.12 125 TRP A O 1
ATOM 970 N N . THR A 1 126 ? 15.195 3.068 0.926 1.00 96.12 126 THR A N 1
ATOM 971 C CA . THR A 1 126 ? 16.062 1.973 0.466 1.00 96.12 126 THR A CA 1
ATOM 972 C C . THR A 1 126 ? 16.517 2.216 -0.962 1.00 96.12 126 THR A C 1
ATOM 974 O O . THR A 1 126 ? 15.893 2.984 -1.694 1.00 96.12 126 THR A O 1
ATOM 977 N N . THR A 1 127 ? 17.586 1.536 -1.366 1.00 94.81 127 THR A N 1
ATOM 978 C CA . THR A 1 127 ? 18.015 1.417 -2.768 1.00 9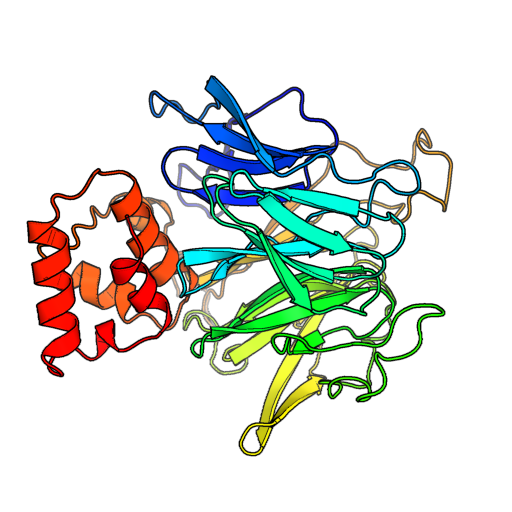4.81 127 THR A CA 1
ATOM 979 C C . THR A 1 127 ? 18.157 -0.059 -3.133 1.00 94.81 127 THR A C 1
ATOM 981 O O . THR A 1 127 ? 18.184 -0.914 -2.248 1.00 94.81 127 THR A O 1
ATOM 984 N N . GLY A 1 128 ? 18.275 -0.397 -4.417 1.00 92.56 128 GLY A N 1
ATOM 985 C CA . GLY A 1 128 ? 18.363 -1.798 -4.840 1.00 92.56 128 GLY A CA 1
ATOM 986 C C . GLY A 1 128 ? 17.076 -2.313 -5.457 1.00 92.56 128 GLY A C 1
ATOM 987 O O . GLY A 1 128 ? 16.579 -1.645 -6.347 1.00 92.56 128 GLY A O 1
ATOM 988 N N . GLN A 1 129 ? 16.586 -3.489 -5.044 1.00 93.50 129 GLN A N 1
ATOM 989 C CA . GLN A 1 129 ? 15.288 -4.077 -5.439 1.00 93.50 129 GLN A CA 1
ATOM 990 C C . GLN A 1 129 ? 15.064 -4.136 -6.967 1.00 93.50 129 GLN A C 1
ATOM 992 O O . GLN A 1 129 ? 15.887 -3.689 -7.764 1.00 93.50 129 GLN A O 1
ATOM 997 N N . VAL A 1 130 ? 13.968 -4.709 -7.450 1.00 93.56 130 VAL A N 1
ATOM 998 C CA . VAL A 1 130 ? 13.661 -4.647 -8.892 1.00 93.56 130 VAL A CA 1
ATOM 999 C C . VAL A 1 130 ? 12.339 -3.939 -9.105 1.00 93.56 130 VAL A C 1
ATOM 1001 O O . VAL A 1 130 ? 12.321 -2.787 -9.531 1.00 93.56 130 VAL A O 1
ATOM 1004 N N . ASN A 1 131 ? 11.240 -4.586 -8.766 1.00 92.69 131 ASN A N 1
ATOM 1005 C CA . ASN A 1 131 ? 9.897 -4.070 -8.932 1.00 92.69 131 ASN A CA 1
ATOM 1006 C C . ASN A 1 131 ? 9.091 -4.332 -7.654 1.00 92.69 131 ASN A C 1
ATOM 1008 O O . ASN A 1 131 ? 8.271 -5.255 -7.618 1.00 92.69 131 ASN A O 1
ATOM 1012 N N . PRO A 1 132 ? 9.314 -3.526 -6.600 1.00 94.69 132 PRO A N 1
ATOM 1013 C CA . PRO A 1 132 ? 8.505 -3.614 -5.401 1.00 94.69 132 PRO A CA 1
ATOM 1014 C C . PRO A 1 132 ? 7.055 -3.211 -5.720 1.00 94.69 132 PRO A C 1
ATOM 1016 O O . PRO A 1 132 ? 6.793 -2.097 -6.179 1.00 94.69 132 PRO A O 1
ATOM 1019 N N . PHE A 1 133 ? 6.128 -4.145 -5.499 1.00 93.06 133 PHE A N 1
ATOM 1020 C CA . PHE A 1 133 ? 4.694 -4.049 -5.778 1.00 93.06 133 PHE A CA 1
ATOM 1021 C C . PHE A 1 133 ? 3.861 -4.369 -4.534 1.00 93.06 133 PHE A C 1
ATOM 1023 O O . PHE A 1 133 ? 2.980 -5.224 -4.548 1.00 93.06 133 PHE A O 1
ATOM 1030 N N . GLY A 1 134 ? 4.148 -3.703 -3.425 1.00 92.06 134 GLY A N 1
ATOM 1031 C CA . GLY A 1 134 ? 3.389 -3.870 -2.191 1.00 92.06 134 GLY A CA 1
ATOM 1032 C C . GLY A 1 134 ? 4.234 -3.547 -0.978 1.00 92.06 134 GLY A C 1
ATOM 1033 O O . GLY A 1 134 ? 5.415 -3.892 -0.937 1.00 92.06 134 GLY A O 1
ATOM 1034 N N . LEU A 1 135 ? 3.611 -2.913 0.012 1.00 94.88 135 LEU A N 1
ATOM 1035 C CA . LEU A 1 135 ? 4.203 -2.643 1.315 1.00 94.88 135 LEU A CA 1
ATOM 1036 C C . LEU A 1 135 ? 3.281 -3.148 2.419 1.00 94.88 135 LEU A C 1
ATOM 1038 O O . LEU A 1 135 ? 2.060 -2.992 2.354 1.00 94.88 135 LEU A O 1
ATOM 1042 N N . ALA A 1 136 ? 3.889 -3.707 3.455 1.00 94.44 136 ALA A N 1
ATOM 1043 C CA . ALA A 1 136 ? 3.235 -4.046 4.706 1.00 94.44 136 ALA A CA 1
ATOM 1044 C C . ALA A 1 136 ? 4.076 -3.551 5.879 1.00 94.44 136 ALA A C 1
ATOM 1046 O O . ALA A 1 136 ? 5.297 -3.425 5.768 1.00 94.44 136 ALA A O 1
ATOM 1047 N N . ALA A 1 137 ? 3.415 -3.322 7.006 1.00 92.00 137 ALA A N 1
ATOM 1048 C CA . ALA A 1 137 ? 4.061 -3.097 8.286 1.00 92.00 137 ALA A CA 1
ATOM 1049 C C . ALA A 1 137 ? 3.617 -4.169 9.286 1.00 92.00 137 ALA A C 1
ATOM 1051 O O . ALA A 1 137 ? 2.530 -4.734 9.149 1.00 92.00 137 ALA A O 1
ATOM 1052 N N . ASP A 1 138 ? 4.460 -4.446 10.276 1.00 89.00 138 ASP A N 1
ATOM 1053 C CA . ASP A 1 138 ? 4.053 -5.167 11.482 1.00 89.00 138 ASP A CA 1
ATOM 1054 C C . ASP A 1 138 ? 3.762 -4.198 12.643 1.00 89.00 138 ASP A C 1
ATOM 1056 O O . ASP A 1 138 ? 4.001 -2.992 12.562 1.00 89.00 138 ASP A O 1
ATOM 1060 N N . ASP A 1 139 ? 3.284 -4.740 13.762 1.00 82.38 139 ASP A N 1
ATOM 1061 C CA . ASP A 1 139 ? 3.047 -3.996 15.007 1.00 82.38 139 ASP A CA 1
ATOM 1062 C C . ASP A 1 139 ? 4.263 -3.248 15.560 1.00 82.38 139 ASP A C 1
ATOM 1064 O O . ASP A 1 139 ? 4.103 -2.341 16.380 1.00 82.38 139 ASP A O 1
ATOM 1068 N N . TRP A 1 140 ? 5.470 -3.638 15.154 1.00 83.25 140 TRP A N 1
ATOM 1069 C CA . TRP A 1 140 ? 6.716 -3.011 15.577 1.00 83.25 140 TRP A CA 1
ATOM 1070 C C . TRP A 1 140 ? 7.161 -1.906 14.609 1.00 83.25 140 TRP A C 1
ATOM 1072 O O . TRP A 1 140 ? 8.236 -1.336 14.783 1.00 83.25 140 TRP A O 1
ATOM 1082 N N . GLY A 1 141 ? 6.351 -1.590 13.596 1.00 85.06 141 GLY A N 1
ATOM 1083 C CA . GLY A 1 141 ? 6.668 -0.590 12.583 1.00 85.06 141 GLY A CA 1
ATOM 1084 C C . GLY A 1 141 ? 7.763 -1.030 11.610 1.00 85.06 141 GLY A C 1
ATOM 1085 O O . GLY A 1 141 ? 8.275 -0.194 10.865 1.00 85.06 141 GLY A O 1
ATOM 1086 N N . ASN A 1 142 ? 8.134 -2.317 11.590 1.00 90.31 142 ASN A N 1
ATOM 1087 C CA . ASN A 1 142 ? 9.042 -2.829 10.570 1.00 90.31 142 ASN A CA 1
ATOM 1088 C C . ASN A 1 142 ? 8.319 -2.827 9.228 1.00 90.31 142 ASN A C 1
ATOM 1090 O O . ASN A 1 142 ? 7.192 -3.310 9.130 1.00 90.31 142 ASN A O 1
ATOM 1094 N N . LEU A 1 143 ? 8.986 -2.323 8.194 1.00 94.12 143 LEU A N 1
ATOM 1095 C CA . LEU A 1 143 ? 8.445 -2.287 6.843 1.00 94.12 143 LEU A CA 1
ATOM 1096 C C . LEU A 1 143 ? 8.914 -3.491 6.038 1.00 94.12 143 LEU A C 1
ATOM 1098 O O . LEU A 1 143 ? 10.075 -3.893 6.097 1.00 94.12 143 LEU A O 1
ATOM 1102 N N . TYR A 1 144 ? 8.008 -4.023 5.231 1.00 95.00 144 TYR A N 1
ATOM 1103 C CA . TYR A 1 144 ? 8.245 -5.147 4.342 1.00 95.00 144 TYR A CA 1
ATOM 1104 C C . TYR A 1 144 ? 7.741 -4.798 2.951 1.00 95.00 144 TYR A C 1
ATOM 1106 O O . TYR A 1 144 ? 6.701 -4.156 2.823 1.00 95.00 144 TYR A O 1
ATOM 1114 N N . SER A 1 145 ? 8.443 -5.249 1.914 1.00 94.38 145 SER A N 1
ATOM 1115 C CA . SER A 1 145 ? 7.968 -5.137 0.531 1.00 94.38 145 SER A CA 1
ATOM 1116 C C . SER A 1 145 ? 7.818 -6.492 -0.130 1.00 94.38 145 SER A C 1
ATOM 1118 O O . SER A 1 145 ? 8.612 -7.396 0.137 1.00 94.38 145 SER A O 1
ATOM 1120 N N . ALA A 1 146 ? 6.822 -6.599 -1.007 1.00 93.56 146 ALA A N 1
ATOM 1121 C CA . ALA A 1 146 ? 6.763 -7.650 -2.010 1.00 93.56 146 ALA A CA 1
ATOM 1122 C C . ALA A 1 146 ? 7.470 -7.164 -3.273 1.00 93.56 146 ALA A C 1
ATOM 1124 O O . ALA A 1 146 ? 7.124 -6.097 -3.776 1.00 93.56 146 ALA A O 1
ATOM 1125 N N . ASP A 1 147 ? 8.459 -7.907 -3.769 1.00 90.12 147 ASP A N 1
ATOM 1126 C CA . ASP A 1 147 ? 9.280 -7.482 -4.906 1.00 90.12 147 ASP A CA 1
ATOM 1127 C C . ASP A 1 147 ? 9.296 -8.528 -6.030 1.00 90.12 147 ASP A C 1
ATOM 1129 O O . ASP A 1 147 ? 9.746 -9.667 -5.867 1.00 90.12 147 ASP A O 1
ATOM 1133 N N . CYS A 1 148 ? 8.798 -8.124 -7.200 1.00 85.50 148 CYS A N 1
ATOM 1134 C CA . CYS A 1 148 ? 8.854 -8.910 -8.425 1.00 85.50 148 CYS A CA 1
ATOM 1135 C C . CYS A 1 148 ? 10.300 -9.021 -8.921 1.00 85.50 148 CYS A C 1
ATOM 1137 O O . CYS A 1 148 ? 11.051 -8.053 -8.918 1.00 85.50 148 CYS A O 1
ATOM 1139 N N . HIS A 1 149 ? 10.677 -10.189 -9.439 1.00 81.69 149 HIS A N 1
ATOM 1140 C CA . HIS A 1 149 ? 12.006 -10.486 -9.993 1.00 81.69 149 HIS A CA 1
ATOM 1141 C C . HIS A 1 149 ? 13.220 -10.418 -9.044 1.00 81.69 149 HIS A C 1
ATOM 1143 O O . HIS A 1 149 ? 14.308 -10.806 -9.475 1.00 81.69 149 HIS A O 1
ATOM 1149 N N . SER A 1 150 ? 13.076 -9.982 -7.788 1.00 73.69 150 SER A N 1
ATOM 1150 C CA . SER A 1 150 ? 14.147 -10.060 -6.785 1.00 73.69 150 SER A CA 1
ATOM 1151 C C . SER A 1 150 ? 13.843 -11.140 -5.731 1.00 73.69 150 SER A C 1
ATOM 1153 O O . SER A 1 150 ? 14.274 -12.283 -5.888 1.00 73.69 150 SER A O 1
ATOM 1155 N N . LYS A 1 151 ? 13.078 -10.811 -4.687 1.00 80.25 151 LYS A N 1
ATOM 1156 C CA . LYS A 1 151 ? 12.719 -11.639 -3.537 1.00 80.25 151 LYS A CA 1
ATOM 1157 C C . LYS A 1 151 ? 11.246 -11.394 -3.191 1.00 80.25 151 LYS A C 1
ATOM 1159 O O . LYS A 1 151 ? 10.874 -10.237 -2.998 1.00 80.25 151 LYS A O 1
ATOM 1164 N N . PRO A 1 152 ? 10.417 -12.443 -3.027 1.00 81.75 152 PRO A N 1
ATOM 1165 C CA . PRO A 1 152 ? 8.989 -12.264 -2.773 1.00 81.75 152 PRO A CA 1
ATOM 1166 C C . PRO A 1 152 ? 8.655 -11.423 -1.547 1.00 81.75 152 PRO A C 1
ATOM 1168 O O . PRO A 1 152 ? 7.629 -10.757 -1.564 1.00 81.75 152 PRO A O 1
ATOM 1171 N N . ILE A 1 153 ? 9.481 -11.460 -0.496 1.00 92.31 153 ILE A N 1
ATOM 1172 C CA . ILE A 1 153 ? 9.349 -10.588 0.674 1.00 92.31 153 ILE A CA 1
ATOM 1173 C C . ILE A 1 153 ? 10.737 -10.106 1.090 1.00 92.31 153 ILE A C 1
ATOM 1175 O O . ILE A 1 153 ? 11.674 -10.898 1.203 1.00 92.31 153 ILE A O 1
ATOM 1179 N N . THR A 1 154 ? 10.854 -8.806 1.346 1.00 92.06 154 THR A N 1
ATOM 1180 C CA . THR A 1 154 ? 12.070 -8.163 1.854 1.00 92.06 154 THR A CA 1
ATOM 1181 C C . THR A 1 154 ? 11.735 -7.292 3.058 1.00 92.06 154 THR A C 1
ATOM 1183 O O . THR A 1 154 ? 10.883 -6.413 2.942 1.00 92.06 154 THR A O 1
ATOM 1186 N N . ALA A 1 155 ? 12.424 -7.492 4.186 1.00 94.06 155 ALA A N 1
ATOM 1187 C CA . ALA A 1 155 ? 12.403 -6.558 5.312 1.00 94.06 155 ALA A CA 1
ATOM 1188 C C . ALA A 1 155 ? 13.242 -5.322 4.965 1.00 94.06 155 ALA A C 1
ATOM 1190 O O . ALA A 1 155 ? 14.424 -5.453 4.644 1.00 94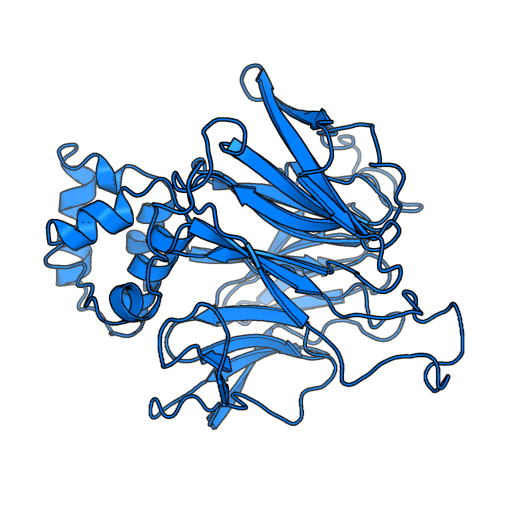.06 155 ALA A O 1
ATOM 1191 N N . LEU A 1 156 ? 12.628 -4.141 5.000 1.00 94.50 156 LEU A N 1
ATOM 1192 C CA . LEU A 1 156 ? 13.209 -2.877 4.560 1.00 94.50 156 LEU A CA 1
ATOM 1193 C C . LEU A 1 156 ? 13.917 -2.167 5.712 1.00 94.50 156 LEU A C 1
ATOM 1195 O O . LEU A 1 156 ? 13.283 -1.629 6.619 1.00 94.50 156 LEU A O 1
ATOM 1199 N N . LEU A 1 157 ? 15.243 -2.128 5.637 1.00 93.88 157 LEU A N 1
ATOM 1200 C CA . LEU A 1 157 ? 16.098 -1.405 6.567 1.00 93.88 157 LEU A CA 1
ATOM 1201 C C . LEU A 1 157 ? 16.368 -0.007 6.018 1.00 93.88 157 LEU A C 1
ATOM 1203 O O . LEU A 1 157 ? 16.720 0.138 4.849 1.00 93.88 157 LEU A O 1
ATOM 1207 N N . HIS A 1 158 ? 16.243 1.019 6.857 1.00 94.31 158 HIS A N 1
ATOM 1208 C CA . HIS A 1 158 ? 16.564 2.389 6.462 1.00 94.31 158 HIS A CA 1
ATOM 1209 C C . HIS A 1 158 ? 18.026 2.490 5.993 1.00 94.31 158 HIS A C 1
ATOM 1211 O O . HIS A 1 158 ? 18.943 2.087 6.707 1.00 94.31 158 HIS A O 1
ATOM 1217 N N . GLY A 1 159 ? 18.233 3.007 4.782 1.00 95.06 159 GLY A N 1
ATOM 1218 C CA . GLY A 1 159 ? 19.538 3.090 4.125 1.00 95.06 159 GLY A CA 1
ATOM 1219 C C . GLY A 1 159 ? 20.016 1.768 3.515 1.00 95.06 159 GLY A C 1
ATOM 1220 O O . GLY A 1 159 ? 21.106 1.723 2.958 1.00 95.06 159 GLY A O 1
ATOM 1221 N N . GLY A 1 160 ? 19.221 0.698 3.595 1.00 95.00 160 GLY A N 1
ATOM 1222 C CA . GLY A 1 160 ? 19.576 -0.613 3.064 1.00 95.00 160 GLY A CA 1
ATOM 1223 C C . GLY A 1 160 ? 19.736 -0.609 1.542 1.00 95.00 160 GLY A C 1
ATOM 1224 O O . GLY A 1 160 ? 18.917 -0.038 0.813 1.00 95.00 160 GLY A O 1
ATOM 1225 N N . CYS A 1 161 ? 20.784 -1.288 1.073 1.00 95.56 161 CYS A N 1
ATOM 1226 C CA . CYS A 1 161 ? 21.034 -1.570 -0.336 1.00 95.56 161 CYS A CA 1
ATOM 1227 C C . CYS A 1 161 ? 20.653 -3.021 -0.643 1.00 95.56 161 CYS A C 1
ATOM 1229 O O . CYS A 1 161 ? 21.161 -3.944 -0.011 1.00 95.56 161 CYS A O 1
ATOM 1231 N N . TYR A 1 162 ? 19.777 -3.248 -1.615 1.00 94.31 162 TYR A N 1
ATOM 1232 C CA . TYR A 1 162 ? 19.313 -4.586 -1.992 1.00 94.31 162 TYR A CA 1
ATOM 1233 C C . TYR A 1 162 ? 19.780 -4.971 -3.405 1.00 94.31 162 TYR A C 1
ATOM 1235 O O . TYR A 1 162 ? 20.096 -4.101 -4.218 1.00 94.31 162 TYR A O 1
ATOM 1243 N N . PRO A 1 163 ? 19.815 -6.267 -3.753 1.00 92.44 163 PRO A N 1
ATOM 1244 C CA . PRO A 1 163 ? 20.132 -6.681 -5.115 1.00 92.44 163 PRO A CA 1
ATOM 1245 C C . PRO A 1 163 ? 19.146 -6.099 -6.137 1.00 92.44 163 PRO A C 1
ATOM 1247 O O . PRO A 1 163 ? 17.936 -6.102 -5.921 1.00 92.44 163 PRO A O 1
ATOM 1250 N N . SER A 1 164 ? 19.672 -5.632 -7.269 1.00 92.94 164 SER A N 1
ATOM 1251 C CA . SER A 1 164 ? 18.908 -5.151 -8.425 1.00 92.94 164 SER A CA 1
ATOM 1252 C C . SER A 1 164 ? 19.591 -5.590 -9.719 1.00 92.94 164 SER A C 1
ATOM 1254 O O . SER A 1 164 ? 20.776 -5.935 -9.727 1.00 92.94 164 SER A O 1
ATOM 1256 N N . PHE A 1 165 ? 18.872 -5.563 -10.837 1.00 91.50 165 PHE A N 1
ATOM 1257 C CA . PHE A 1 165 ? 19.410 -5.984 -12.127 1.00 91.50 165 PHE A CA 1
ATOM 1258 C C . PHE A 1 165 ? 20.605 -5.138 -12.572 1.00 91.50 165 PHE A C 1
ATOM 1260 O O . PHE A 1 165 ? 20.487 -3.946 -12.853 1.00 91.50 165 PHE A O 1
ATOM 1267 N N . GLY A 1 166 ? 21.772 -5.786 -12.659 1.00 85.56 166 GLY A N 1
ATOM 1268 C CA . GLY A 1 166 ? 23.008 -5.169 -13.140 1.00 85.56 166 GLY A CA 1
ATOM 1269 C C . GLY A 1 166 ? 23.536 -4.037 -12.253 1.00 85.56 166 GLY A C 1
ATOM 1270 O O . GLY A 1 166 ? 24.329 -3.225 -12.730 1.00 85.56 166 GLY A O 1
ATOM 1271 N N . ARG A 1 167 ? 23.103 -3.948 -10.987 1.00 87.94 167 ARG A N 1
ATOM 1272 C CA . ARG A 1 167 ? 23.574 -2.929 -10.038 1.00 87.94 167 ARG A CA 1
ATOM 1273 C C . ARG A 1 167 ? 24.447 -3.565 -8.950 1.00 87.94 167 ARG A C 1
ATOM 1275 O O . ARG A 1 167 ? 23.990 -4.503 -8.297 1.00 87.94 167 ARG A O 1
ATOM 1282 N N . PRO A 1 168 ? 25.684 -3.076 -8.739 1.00 91.19 168 PRO A N 1
ATOM 1283 C CA . PRO A 1 168 ? 26.487 -3.491 -7.596 1.00 91.19 168 PRO A CA 1
ATOM 1284 C C . PRO A 1 168 ? 25.908 -2.922 -6.294 1.00 91.19 168 PRO A C 1
ATOM 1286 O O . PRO A 1 168 ? 25.126 -1.971 -6.319 1.00 91.19 168 PRO A O 1
ATOM 1289 N N . HIS A 1 169 ? 26.329 -3.487 -5.162 1.00 92.50 169 HIS A N 1
ATOM 1290 C CA . HIS A 1 169 ? 26.077 -2.881 -3.857 1.00 92.50 169 HIS A CA 1
ATOM 1291 C C . HIS A 1 169 ? 26.868 -1.572 -3.692 1.00 92.50 169 HIS A C 1
ATOM 1293 O O . HIS A 1 169 ? 27.806 -1.275 -4.435 1.00 92.50 169 HIS A O 1
ATOM 1299 N N . ASP A 1 170 ? 26.516 -0.811 -2.666 1.00 90.88 170 ASP A N 1
ATOM 1300 C CA . ASP A 1 170 ? 27.067 0.500 -2.294 1.00 90.88 170 ASP A CA 1
ATOM 1301 C C . ASP A 1 170 ? 28.474 0.472 -1.651 1.00 90.88 170 ASP A C 1
ATOM 1303 O O . ASP A 1 170 ? 28.925 1.459 -1.074 1.00 90.88 170 ASP A O 1
ATOM 1307 N N . GLY A 1 171 ? 29.183 -0.657 -1.731 1.00 94.06 171 GLY A N 1
ATOM 1308 C CA . GLY A 1 171 ? 30.459 -0.886 -1.041 1.00 94.06 171 GLY A CA 1
ATOM 1309 C C . GLY A 1 171 ? 30.360 -1.433 0.393 1.00 94.06 171 GLY A C 1
ATOM 1310 O O . GLY A 1 171 ? 31.346 -1.999 0.858 1.00 94.06 171 GLY A O 1
ATOM 1311 N N . LEU A 1 172 ? 29.199 -1.362 1.060 1.00 93.56 172 LEU A N 1
ATOM 1312 C CA . LEU A 1 172 ? 28.973 -1.971 2.386 1.00 93.56 172 LEU A CA 1
ATOM 1313 C C . LEU A 1 172 ? 28.392 -3.388 2.297 1.00 93.56 172 LEU A C 1
ATOM 1315 O O . LEU A 1 172 ? 28.527 -4.178 3.230 1.00 93.56 172 LEU A O 1
ATOM 1319 N N . GLY A 1 173 ? 27.797 -3.717 1.153 1.00 94.56 173 GLY A N 1
ATOM 1320 C CA . GLY A 1 173 ? 27.210 -5.024 0.873 1.00 94.56 173 GLY A CA 1
ATOM 1321 C C . GLY A 1 173 ? 25.697 -4.926 0.744 1.00 94.56 173 GLY A C 1
ATOM 1322 O O . GLY A 1 173 ? 25.108 -3.865 0.928 1.00 94.56 173 GLY A O 1
ATOM 1323 N N . PHE A 1 174 ? 25.057 -6.037 0.391 1.00 94.38 174 PHE A N 1
ATOM 1324 C CA . PHE A 1 174 ? 23.600 -6.077 0.362 1.00 94.38 174 PHE A CA 1
ATOM 1325 C C . PHE A 1 174 ? 23.030 -6.314 1.759 1.00 94.38 174 PHE A C 1
ATOM 1327 O O . PHE A 1 174 ? 23.573 -7.099 2.540 1.00 94.38 174 PHE A O 1
ATOM 1334 N N . ALA A 1 175 ? 21.901 -5.671 2.043 1.00 92.88 175 ALA A N 1
ATOM 1335 C CA . ALA A 1 175 ? 21.089 -5.971 3.205 1.00 92.88 175 ALA A CA 1
ATOM 1336 C C . ALA A 1 175 ? 20.648 -7.453 3.185 1.00 92.88 175 ALA A C 1
ATOM 1338 O O . ALA A 1 175 ? 20.456 -8.026 2.103 1.00 92.88 175 ALA A O 1
ATOM 1339 N N . PRO A 1 176 ? 20.489 -8.092 4.361 1.00 89.25 176 PRO A N 1
ATOM 1340 C CA . PRO A 1 176 ? 20.151 -9.507 4.445 1.00 89.25 176 PRO A CA 1
ATOM 1341 C C . PRO A 1 176 ? 18.849 -9.846 3.720 1.00 89.25 176 PRO A C 1
ATOM 1343 O O . PRO A 1 176 ? 17.862 -9.112 3.796 1.00 89.25 176 PRO A O 1
ATOM 1346 N N . SER A 1 177 ? 18.834 -10.994 3.044 1.00 88.50 177 SER A N 1
ATOM 1347 C CA . SER A 1 177 ? 17.604 -11.513 2.457 1.00 88.50 177 SER A CA 1
ATOM 1348 C C . SER A 1 177 ? 16.714 -12.117 3.540 1.00 88.50 177 SER A C 1
ATOM 1350 O O . SER A 1 177 ? 17.195 -12.806 4.437 1.00 88.50 177 SER A O 1
ATOM 1352 N N . MET A 1 178 ? 15.409 -11.875 3.436 1.00 90.94 178 MET A N 1
ATOM 1353 C CA . MET A 1 178 ? 14.424 -12.450 4.351 1.00 90.94 178 MET A CA 1
ATOM 1354 C C . MET A 1 178 ? 14.044 -13.886 3.956 1.00 90.94 178 MET A C 1
ATOM 1356 O O . MET A 1 178 ? 13.639 -14.665 4.815 1.00 90.94 178 MET A O 1
ATOM 1360 N N . MET A 1 179 ? 14.168 -14.241 2.673 1.00 89.94 179 MET A N 1
ATOM 1361 C CA . MET A 1 179 ? 13.823 -15.562 2.141 1.00 89.94 179 MET A CA 1
ATOM 1362 C C . MET A 1 179 ? 14.511 -15.845 0.803 1.00 89.94 179 MET A C 1
ATOM 1364 O O . MET A 1 179 ? 14.794 -14.932 0.026 1.00 89.94 179 MET A O 1
ATOM 1368 N N . ASP A 1 180 ? 14.736 -17.125 0.508 1.00 84.56 180 ASP A N 1
ATOM 1369 C CA . ASP A 1 180 ? 15.388 -17.562 -0.732 1.00 84.56 180 ASP A CA 1
ATOM 1370 C C . ASP A 1 180 ? 14.458 -18.238 -1.741 1.00 84.56 180 ASP A C 1
ATOM 1372 O O . ASP A 1 180 ? 14.774 -18.255 -2.932 1.00 84.56 180 ASP A O 1
ATOM 1376 N N . HIS A 1 181 ? 13.300 -18.746 -1.311 1.00 87.75 181 HIS A N 1
ATOM 1377 C CA . HIS A 1 181 ? 12.291 -19.288 -2.220 1.00 87.75 181 HIS A CA 1
ATOM 1378 C C . HIS A 1 181 ? 11.561 -18.175 -2.979 1.00 87.75 181 HIS A C 1
ATOM 1380 O O . HIS A 1 181 ? 11.485 -17.032 -2.534 1.00 87.75 181 HIS A O 1
ATOM 1386 N N . LEU A 1 182 ? 11.009 -18.515 -4.146 1.00 87.62 182 LEU A N 1
ATOM 1387 C CA . LEU A 1 182 ? 10.338 -17.566 -5.047 1.00 87.62 182 LEU A CA 1
ATOM 1388 C C . LEU A 1 182 ? 8.828 -17.817 -5.188 1.00 87.62 182 LEU A C 1
ATOM 1390 O O . LEU A 1 182 ? 8.188 -17.201 -6.036 1.00 87.62 182 LEU A O 1
ATOM 1394 N N . HIS A 1 183 ? 8.254 -18.763 -4.429 1.00 90.00 183 HIS A N 1
ATOM 1395 C CA . HIS A 1 183 ? 6.871 -19.238 -4.638 1.00 90.00 183 HIS A CA 1
ATOM 1396 C C . HIS A 1 183 ? 6.594 -19.674 -6.092 1.00 90.00 183 HIS A C 1
ATOM 1398 O O . HIS A 1 183 ? 5.499 -19.499 -6.631 1.00 90.00 183 HIS A O 1
ATOM 1404 N N . GLY A 1 184 ? 7.632 -20.182 -6.771 1.00 87.94 184 GLY A N 1
ATOM 1405 C CA . GLY A 1 184 ? 7.576 -20.561 -8.185 1.00 87.94 184 GLY A CA 1
ATOM 1406 C C . GLY A 1 184 ? 7.156 -19.427 -9.128 1.00 87.94 184 GLY A C 1
ATOM 1407 O O . GLY A 1 184 ? 6.617 -19.708 -10.196 1.00 87.94 184 GLY A O 1
ATOM 1408 N N . SER A 1 185 ? 7.351 -18.163 -8.741 1.00 89.25 185 SER A N 1
ATOM 1409 C CA . SER A 1 185 ? 6.868 -17.001 -9.484 1.00 89.25 185 SER A CA 1
ATOM 1410 C C . SER A 1 185 ? 7.929 -15.918 -9.608 1.00 89.25 185 SER A C 1
ATOM 1412 O O . SER A 1 185 ? 8.809 -15.760 -8.767 1.00 89.25 185 SER A O 1
ATOM 1414 N N . THR A 1 186 ? 7.821 -15.141 -10.680 1.00 86.81 186 THR A N 1
ATOM 1415 C CA . THR A 1 186 ? 8.579 -13.902 -10.877 1.00 86.81 186 THR A CA 1
ATOM 1416 C C . THR A 1 186 ? 7.732 -12.657 -10.637 1.00 86.81 186 THR A C 1
ATOM 1418 O O . THR A 1 186 ? 8.282 -11.558 -10.661 1.00 86.81 186 THR A O 1
ATOM 1421 N N . ALA A 1 187 ? 6.421 -12.813 -10.422 1.00 89.69 187 ALA A N 1
ATOM 1422 C CA . ALA A 1 187 ? 5.512 -11.709 -10.159 1.00 89.69 187 ALA A CA 1
ATOM 1423 C C . ALA A 1 187 ? 4.692 -11.971 -8.890 1.00 89.69 187 ALA A C 1
ATOM 1425 O O . ALA A 1 187 ? 3.744 -12.765 -8.885 1.00 89.69 187 ALA A O 1
ATOM 1426 N N . ILE A 1 188 ? 5.121 -11.302 -7.821 1.00 92.38 188 ILE A N 1
ATOM 1427 C CA . ILE A 1 188 ? 4.505 -11.291 -6.500 1.00 92.38 188 ILE A CA 1
ATOM 1428 C C . ILE A 1 188 ? 4.181 -9.838 -6.167 1.00 92.38 188 ILE A C 1
ATOM 1430 O O . ILE A 1 188 ? 5.052 -8.975 -6.242 1.00 92.38 188 ILE A O 1
ATOM 1434 N N . CYS A 1 189 ? 2.936 -9.569 -5.811 1.00 91.44 189 CYS A N 1
ATOM 1435 C CA . CYS A 1 189 ? 2.434 -8.222 -5.573 1.00 91.44 189 CYS A CA 1
ATOM 1436 C C . CYS A 1 189 ? 1.309 -8.239 -4.544 1.00 91.44 189 CYS A C 1
ATOM 1438 O O . CYS A 1 189 ? 0.707 -9.279 -4.286 1.00 91.44 189 CYS A O 1
ATOM 1440 N N . GLY A 1 190 ? 1.026 -7.087 -3.947 1.00 93.56 190 GLY A N 1
ATOM 1441 C CA . GLY A 1 190 ? 0.227 -7.004 -2.736 1.00 93.56 190 GLY A CA 1
ATOM 1442 C C . GLY A 1 190 ? 0.963 -7.646 -1.564 1.00 93.56 190 GLY A C 1
ATOM 1443 O O . GLY A 1 190 ? 1.571 -8.713 -1.674 1.00 93.56 190 GLY A O 1
ATOM 1444 N N . LEU A 1 191 ? 0.925 -6.994 -0.413 1.00 95.88 191 LEU A N 1
ATOM 1445 C CA . LEU A 1 191 ? 1.480 -7.571 0.800 1.00 95.88 191 LEU A CA 1
ATOM 1446 C C . LEU A 1 191 ? 0.692 -7.072 1.995 1.00 95.88 191 LEU A C 1
ATOM 1448 O O . LEU A 1 191 ? 0.510 -5.868 2.170 1.00 95.88 191 LEU A O 1
ATOM 1452 N N . ILE A 1 192 ? 0.294 -8.012 2.842 1.00 96.56 192 ILE A N 1
ATOM 1453 C CA . ILE A 1 192 ? -0.148 -7.721 4.201 1.00 96.56 192 ILE A CA 1
ATOM 1454 C C . ILE A 1 192 ? 0.572 -8.625 5.185 1.00 96.56 192 ILE A C 1
ATOM 1456 O O . ILE A 1 192 ? 0.935 -9.758 4.863 1.00 96.56 192 ILE A O 1
ATOM 1460 N N . PHE A 1 193 ? 0.714 -8.131 6.408 1.00 96.12 193 PHE A N 1
ATOM 1461 C CA . PHE A 1 193 ? 0.979 -8.951 7.575 1.00 96.12 193 PHE A CA 1
ATOM 1462 C C . PHE A 1 193 ? -0.323 -9.037 8.379 1.00 96.12 193 PHE A C 1
ATOM 1464 O O . PHE A 1 193 ? -0.802 -8.041 8.914 1.00 96.12 193 PHE A O 1
ATOM 1471 N N . TYR A 1 194 ? -0.970 -10.204 8.384 1.00 96.44 194 TYR A N 1
ATOM 1472 C CA . TYR A 1 194 ? -2.304 -10.338 8.973 1.00 96.44 194 TYR A CA 1
ATOM 1473 C C . TYR A 1 194 ? -2.208 -10.455 10.495 1.00 96.44 194 TYR A C 1
ATOM 1475 O O . TYR A 1 194 ? -1.776 -11.487 11.011 1.00 96.44 194 TYR A O 1
ATOM 1483 N N . GLN A 1 195 ? -2.636 -9.418 11.210 1.00 91.62 195 GLN A N 1
ATOM 1484 C CA . GLN A 1 195 ? -2.595 -9.362 12.679 1.00 91.62 195 GLN A CA 1
ATOM 1485 C C . GLN A 1 195 ? -3.974 -9.204 13.327 1.00 91.62 195 GLN A C 1
ATOM 1487 O O . GLN A 1 195 ? -4.074 -9.035 14.536 1.00 91.62 195 GLN A O 1
ATOM 1492 N N . ALA A 1 196 ? -5.042 -9.274 12.533 1.00 92.00 196 ALA A N 1
ATOM 1493 C CA . ALA A 1 196 ? -6.395 -9.303 13.060 1.00 92.00 196 ALA A CA 1
ATOM 1494 C C . ALA A 1 196 ? -6.722 -10.679 13.677 1.00 92.00 196 ALA A C 1
ATOM 1496 O O . ALA A 1 196 ? -6.056 -11.680 13.410 1.00 92.00 196 ALA A O 1
ATOM 1497 N N . GLU A 1 197 ? -7.761 -10.736 14.506 1.00 91.50 197 GLU A N 1
ATOM 1498 C CA . GLU A 1 197 ? -8.093 -11.923 15.310 1.00 91.50 197 GLU A CA 1
ATOM 1499 C C . GLU A 1 197 ? -9.249 -12.745 14.723 1.00 91.50 197 GLU A C 1
ATOM 1501 O O . GLU A 1 197 ? -9.554 -13.838 15.200 1.00 91.50 197 GLU A O 1
ATOM 1506 N N . GLN A 1 198 ? -9.883 -12.238 13.663 1.00 90.81 198 GLN A N 1
ATOM 1507 C CA . GLN A 1 198 ? -11.071 -12.825 13.054 1.00 90.81 198 GLN A CA 1
ATOM 1508 C C . GLN A 1 198 ? -10.775 -14.152 12.346 1.00 90.81 198 GLN A C 1
ATOM 1510 O O . GLN A 1 198 ? -11.607 -15.061 12.383 1.00 90.81 198 GLN A O 1
ATOM 1515 N N . PHE A 1 199 ? -9.614 -14.298 11.699 1.00 93.31 199 PHE A N 1
ATOM 1516 C CA . PHE A 1 199 ? -9.200 -15.595 11.158 1.00 93.31 199 PHE A CA 1
ATOM 1517 C C . PHE A 1 199 ? -8.670 -16.503 12.277 1.00 93.31 199 PHE A C 1
ATOM 1519 O O . PHE A 1 199 ? -8.117 -16.005 13.256 1.00 93.31 199 PHE A O 1
ATOM 1526 N N . PRO A 1 200 ? -8.774 -17.841 12.148 1.00 93.25 200 PRO A N 1
ATOM 1527 C CA . PRO A 1 200 ? -8.210 -18.764 13.131 1.00 93.25 200 PRO A CA 1
ATOM 1528 C C . PRO A 1 200 ? -6.725 -18.496 13.392 1.00 93.25 200 PRO A C 1
ATOM 1530 O O . PRO A 1 200 ? -6.006 -18.107 12.477 1.00 93.25 200 PRO A O 1
ATOM 1533 N N . GLN A 1 201 ? -6.236 -18.809 14.597 1.00 93.75 201 GLN A N 1
ATOM 1534 C CA . GLN A 1 201 ? -4.837 -18.591 15.007 1.00 93.75 201 GLN A CA 1
ATOM 1535 C C . GLN A 1 201 ? -3.806 -19.111 13.988 1.00 93.75 201 GLN A C 1
ATOM 1537 O O . GLN A 1 201 ? -2.760 -18.505 13.778 1.00 93.75 201 GLN A O 1
ATOM 1542 N N . ALA A 1 202 ? -4.126 -20.207 13.294 1.00 94.00 202 ALA A N 1
ATOM 1543 C CA . ALA A 1 202 ? -3.307 -20.768 12.226 1.00 94.00 202 ALA A CA 1
ATOM 1544 C C . ALA A 1 202 ? -3.194 -19.884 10.969 1.00 94.00 202 ALA A C 1
ATOM 1546 O O . ALA A 1 202 ? -2.538 -20.304 10.034 1.00 94.00 202 ALA A O 1
ATOM 1547 N N . PHE A 1 203 ? -3.811 -18.708 10.902 1.00 95.56 203 PHE A N 1
ATOM 1548 C CA . PHE A 1 203 ? -3.691 -17.748 9.799 1.00 95.56 203 PHE A CA 1
ATOM 1549 C C . PHE A 1 203 ? -3.205 -16.370 10.271 1.00 95.56 203 PHE A C 1
ATOM 1551 O O . PHE A 1 203 ? -2.969 -15.487 9.448 1.00 95.56 203 PHE A O 1
ATOM 1558 N N . GLN A 1 204 ? -3.028 -16.190 11.578 1.00 95.50 204 GLN A N 1
ATOM 1559 C CA . GLN A 1 204 ? -2.583 -14.940 12.184 1.00 95.50 204 GLN A CA 1
ATOM 1560 C C . GLN A 1 204 ? -1.055 -14.844 12.205 1.00 95.50 204 GLN A C 1
ATOM 1562 O O . GLN A 1 204 ? -0.362 -15.864 12.219 1.00 95.50 204 GLN A O 1
ATOM 1567 N N . ASN A 1 205 ? -0.537 -13.615 12.247 1.00 94.75 205 ASN A N 1
ATOM 1568 C CA . ASN A 1 205 ? 0.890 -13.282 12.283 1.00 94.75 205 ASN A CA 1
ATOM 1569 C C . ASN A 1 205 ? 1.672 -13.904 11.116 1.00 94.75 205 ASN A C 1
ATOM 1571 O O . ASN A 1 205 ? 2.725 -14.524 11.291 1.00 94.75 205 ASN A O 1
ATOM 1575 N N . ARG A 1 206 ? 1.118 -13.768 9.908 1.00 96.06 206 ARG A N 1
ATOM 1576 C CA . ARG A 1 206 ? 1.668 -14.307 8.659 1.00 96.06 206 ARG A CA 1
ATOM 1577 C C . ARG A 1 206 ? 1.608 -13.276 7.551 1.00 96.06 206 ARG A C 1
ATOM 1579 O O . ARG A 1 206 ? 0.727 -12.416 7.542 1.00 96.06 206 ARG A O 1
ATOM 1586 N N . PHE A 1 207 ? 2.525 -13.411 6.605 1.00 97.38 207 PHE A N 1
ATOM 1587 C CA . PHE A 1 207 ? 2.487 -12.648 5.370 1.00 97.38 207 PHE A CA 1
ATOM 1588 C C . PHE A 1 207 ? 1.583 -13.323 4.349 1.00 97.38 207 PHE A C 1
ATOM 1590 O O . PHE A 1 207 ? 1.666 -14.542 4.161 1.00 97.38 207 PHE A O 1
ATOM 1597 N N . TYR A 1 208 ? 0.791 -12.509 3.658 1.00 97.69 208 TYR A N 1
ATOM 1598 C CA . TYR A 1 208 ? 0.015 -12.915 2.493 1.00 97.69 208 TYR A CA 1
ATOM 1599 C C . TYR A 1 208 ? 0.320 -11.989 1.327 1.00 97.69 208 TYR A C 1
ATOM 1601 O O . TYR A 1 208 ? 0.306 -10.767 1.489 1.00 97.69 208 TYR A O 1
ATOM 1609 N N . SER A 1 209 ? 0.588 -12.579 0.168 1.00 96.62 209 SER A N 1
ATOM 1610 C CA . SER A 1 209 ? 0.877 -11.852 -1.064 1.00 96.62 209 SER A CA 1
ATOM 1611 C C . SER A 1 209 ? 0.186 -12.495 -2.257 1.00 96.62 209 SER A C 1
ATOM 1613 O O . SER A 1 209 ? -0.054 -13.704 -2.293 1.00 96.62 209 SER A O 1
ATOM 1615 N N . GLY A 1 210 ? -0.166 -11.670 -3.233 1.00 96.06 210 GLY A N 1
ATOM 1616 C CA . GLY A 1 210 ? -0.751 -12.106 -4.486 1.00 96.06 210 GLY A CA 1
ATOM 1617 C C . GLY A 1 210 ? 0.317 -12.637 -5.436 1.00 96.06 210 GLY A C 1
ATOM 1618 O O . GLY A 1 210 ? 1.383 -12.048 -5.608 1.00 96.06 210 GLY A O 1
ATOM 1619 N N . ASN A 1 211 ? 0.022 -13.764 -6.073 1.00 94.94 211 ASN A N 1
ATOM 1620 C CA . ASN A 1 211 ? 0.851 -14.373 -7.099 1.00 94.94 211 ASN A CA 1
ATOM 1621 C C . ASN A 1 211 ? 0.093 -14.371 -8.421 1.00 94.94 211 ASN A C 1
ATOM 1623 O O . ASN A 1 211 ? -0.696 -15.275 -8.720 1.00 94.94 211 ASN A O 1
ATOM 1627 N N . VAL A 1 212 ? 0.336 -13.333 -9.218 1.00 92.50 212 VAL A N 1
ATOM 1628 C CA . VAL A 1 212 ? -0.389 -13.123 -10.476 1.00 92.50 212 VAL A CA 1
ATOM 1629 C C . VAL A 1 212 ? -0.039 -14.174 -11.520 1.00 92.50 212 VAL A C 1
ATOM 1631 O O . VAL A 1 212 ? -0.914 -14.563 -12.283 1.00 92.50 212 VAL A O 1
ATOM 1634 N N . MET A 1 213 ? 1.190 -14.701 -11.533 1.00 91.44 213 MET A N 1
ATOM 1635 C CA . MET A 1 213 ? 1.591 -15.714 -12.520 1.00 91.44 213 MET A CA 1
ATOM 1636 C C . MET A 1 213 ? 0.849 -17.029 -12.332 1.00 91.44 213 MET A C 1
ATOM 1638 O O . MET A 1 213 ? 0.510 -17.694 -13.309 1.00 91.44 213 MET A O 1
ATOM 1642 N N . THR A 1 214 ? 0.615 -17.413 -11.078 1.00 93.31 214 THR A N 1
ATOM 1643 C CA . THR A 1 214 ? 0.128 -18.757 -10.755 1.00 93.31 214 THR A CA 1
ATOM 1644 C C . THR A 1 214 ? -1.279 -18.795 -10.168 1.00 93.31 214 THR A C 1
ATOM 1646 O O . THR A 1 214 ? -1.756 -19.879 -9.842 1.00 93.31 214 THR A O 1
ATOM 1649 N N . SER A 1 215 ? -1.955 -17.642 -10.084 1.00 95.38 215 SER A N 1
ATOM 1650 C CA . SER A 1 215 ? -3.343 -17.515 -9.617 1.00 95.38 215 SER A CA 1
ATOM 1651 C C . SER A 1 215 ? -3.516 -17.973 -8.165 1.00 95.38 215 SER A C 1
ATOM 1653 O O . SER A 1 215 ? -4.409 -18.759 -7.836 1.00 95.38 215 SER A O 1
ATOM 1655 N N . ARG A 1 216 ? -2.632 -17.484 -7.283 1.00 96.19 216 ARG A N 1
ATOM 1656 C CA . ARG A 1 216 ? -2.571 -17.887 -5.867 1.00 96.19 216 ARG A CA 1
ATOM 1657 C C . ARG A 1 216 ? -2.439 -16.701 -4.934 1.00 96.19 216 ARG A C 1
ATOM 1659 O O . ARG A 1 216 ? -1.934 -15.650 -5.321 1.00 96.19 216 ARG A O 1
ATOM 1666 N N . ILE A 1 217 ? -2.830 -16.916 -3.686 1.00 97.62 217 ILE A N 1
ATOM 1667 C CA . ILE A 1 217 ? -2.410 -16.087 -2.560 1.00 97.62 217 ILE A CA 1
ATOM 1668 C C . ILE A 1 217 ? -1.393 -16.908 -1.776 1.00 97.62 217 ILE A C 1
ATOM 1670 O O . ILE A 1 217 ? -1.745 -17.914 -1.155 1.00 97.62 217 ILE A O 1
ATOM 1674 N N . ASN A 1 218 ? -0.131 -16.497 -1.835 1.00 96.94 218 ASN A N 1
ATOM 1675 C CA . ASN A 1 218 ? 0.947 -17.171 -1.130 1.00 96.94 218 ASN A CA 1
ATOM 1676 C C . ASN A 1 218 ? 0.899 -16.843 0.365 1.00 96.94 218 ASN A C 1
ATOM 1678 O O . ASN A 1 218 ? 0.429 -15.778 0.770 1.00 96.94 218 ASN A O 1
ATOM 1682 N N . CYS A 1 219 ? 1.416 -17.756 1.187 1.00 97.00 219 CYS A N 1
ATOM 1683 C CA . CYS A 1 219 ? 1.506 -17.586 2.632 1.00 97.00 219 CYS A CA 1
ATOM 1684 C C . CYS A 1 219 ? 2.944 -17.805 3.109 1.00 97.00 219 CYS A C 1
ATOM 1686 O O . CYS A 1 219 ? 3.619 -18.743 2.681 1.00 97.00 219 CYS A O 1
ATOM 1688 N N . ASN A 1 220 ? 3.411 -16.957 4.025 1.00 96.62 220 ASN A N 1
ATOM 1689 C CA . ASN A 1 220 ? 4.699 -17.146 4.686 1.00 96.62 220 ASN A CA 1
ATOM 1690 C C . ASN A 1 220 ? 4.577 -16.902 6.193 1.00 96.62 220 ASN A C 1
ATOM 1692 O O . ASN A 1 220 ? 3.941 -15.941 6.635 1.00 96.62 220 ASN A O 1
ATOM 1696 N N . ALA A 1 221 ? 5.211 -17.763 6.986 1.00 95.38 221 ALA A N 1
ATOM 1697 C CA . ALA A 1 221 ? 5.406 -17.528 8.410 1.00 95.38 221 ALA A CA 1
ATOM 1698 C C . ALA A 1 221 ? 6.540 -16.524 8.609 1.00 95.38 221 ALA A C 1
ATOM 1700 O O . ALA A 1 221 ? 7.555 -16.601 7.917 1.00 95.38 221 ALA A O 1
ATOM 1701 N N . ILE A 1 222 ? 6.389 -15.630 9.582 1.00 93.88 222 ILE A N 1
ATOM 1702 C CA . ILE A 1 222 ? 7.501 -14.824 10.081 1.00 93.88 222 ILE A CA 1
ATOM 1703 C C . ILE A 1 222 ? 8.282 -15.626 11.126 1.00 93.88 222 ILE A C 1
ATOM 1705 O O . ILE A 1 222 ? 7.696 -16.248 12.012 1.00 93.88 222 ILE A O 1
ATOM 1709 N N . GLU A 1 223 ? 9.605 -15.601 11.038 1.00 93.06 223 GLU A N 1
ATOM 1710 C CA . GLU A 1 223 ? 10.504 -16.205 12.017 1.00 93.06 223 GLU A CA 1
ATOM 1711 C C . GLU A 1 223 ? 11.464 -15.135 12.526 1.00 93.06 223 GLU A C 1
ATOM 1713 O O . GLU A 1 223 ? 12.036 -14.370 11.751 1.00 93.06 223 GLU A O 1
ATOM 1718 N N . ARG A 1 224 ? 11.606 -15.045 13.850 1.00 90.75 224 ARG A N 1
ATOM 1719 C CA . ARG A 1 224 ? 12.458 -14.044 14.495 1.00 90.75 224 ARG A CA 1
ATOM 1720 C C . ARG A 1 224 ? 13.581 -14.730 15.251 1.00 90.75 224 ARG A C 1
ATOM 1722 O O . ARG A 1 224 ? 13.336 -15.616 16.068 1.00 90.75 224 ARG A O 1
ATOM 1729 N N . GLN A 1 225 ? 14.803 -14.282 15.001 1.00 88.12 225 GLN A N 1
ATOM 1730 C CA . GLN A 1 225 ? 16.000 -14.685 15.730 1.00 88.12 225 GLN A CA 1
ATOM 1731 C C . GLN A 1 225 ? 16.738 -13.418 16.165 1.00 88.12 225 GLN A C 1
ATOM 1733 O O . GLN A 1 225 ? 17.464 -12.799 15.385 1.00 88.12 225 GLN A O 1
ATOM 1738 N N . ALA A 1 226 ? 16.506 -13.004 17.415 1.00 86.31 226 ALA A N 1
ATOM 1739 C CA . ALA A 1 226 ? 16.902 -11.690 17.925 1.00 86.31 226 ALA A CA 1
ATOM 1740 C C . ALA A 1 226 ? 16.404 -10.558 17.000 1.00 86.31 226 ALA A C 1
ATOM 1742 O O . ALA A 1 226 ? 15.202 -10.450 16.767 1.00 86.31 226 ALA A O 1
ATOM 1743 N N . ALA A 1 227 ? 17.309 -9.736 16.463 1.00 83.38 227 ALA A N 1
ATOM 1744 C CA . ALA A 1 227 ? 16.978 -8.652 15.535 1.00 83.38 227 ALA A CA 1
ATOM 1745 C C . ALA A 1 227 ? 16.769 -9.119 14.079 1.00 83.38 227 ALA A C 1
ATOM 1747 O O . ALA A 1 227 ? 16.381 -8.319 13.231 1.00 83.38 227 ALA A O 1
ATOM 1748 N N . THR A 1 228 ? 17.034 -10.392 13.768 1.00 86.12 228 THR A N 1
ATOM 1749 C CA . THR A 1 228 ? 16.885 -10.928 12.409 1.00 86.12 228 THR A CA 1
ATOM 1750 C C . THR A 1 228 ? 15.467 -11.431 12.194 1.00 86.12 228 THR A C 1
ATOM 1752 O O . THR A 1 228 ? 14.921 -12.153 13.032 1.00 86.12 228 THR A O 1
ATOM 1755 N N . VAL A 1 229 ? 14.895 -11.080 11.045 1.00 89.81 229 VAL A N 1
ATOM 1756 C CA . VAL A 1 229 ? 13.583 -11.548 10.604 1.00 89.81 229 VAL A CA 1
ATOM 1757 C C . VAL A 1 229 ? 13.745 -12.309 9.295 1.00 89.81 229 VAL A C 1
ATOM 1759 O O . VAL A 1 229 ? 14.295 -11.777 8.332 1.00 89.81 229 VAL A O 1
ATOM 1762 N N . THR A 1 230 ? 13.242 -13.538 9.257 1.00 92.81 230 THR A N 1
ATOM 1763 C CA . THR A 1 230 ? 13.169 -14.376 8.057 1.00 92.81 230 THR A CA 1
ATOM 1764 C C . THR A 1 230 ? 11.721 -14.760 7.765 1.00 92.81 230 THR A C 1
ATOM 1766 O O . THR A 1 230 ? 10.841 -14.662 8.624 1.00 92.81 230 THR A O 1
ATOM 1769 N N . ALA A 1 231 ? 11.454 -15.167 6.527 1.00 93.94 231 ALA A N 1
ATOM 1770 C CA . ALA A 1 231 ? 10.166 -15.685 6.096 1.00 93.94 231 ALA A CA 1
ATOM 1771 C C . ALA A 1 231 ? 10.317 -17.146 5.674 1.00 93.94 231 ALA A C 1
ATOM 1773 O O . ALA A 1 231 ? 11.150 -17.477 4.831 1.00 93.94 231 ALA A O 1
ATOM 1774 N N . ARG A 1 232 ? 9.479 -18.018 6.235 1.00 94.50 232 ARG A N 1
ATOM 1775 C CA . ARG A 1 232 ? 9.415 -19.429 5.850 1.00 94.50 232 ARG A CA 1
ATOM 1776 C C . ARG A 1 232 ? 8.152 -19.702 5.051 1.00 94.50 232 ARG A C 1
ATOM 1778 O O . ARG A 1 232 ? 7.057 -19.321 5.467 1.00 94.50 232 ARG A O 1
ATOM 1785 N N . GLU A 1 233 ? 8.314 -20.413 3.941 1.00 95.31 233 GLU A N 1
ATOM 1786 C CA . GLU A 1 233 ? 7.207 -20.856 3.098 1.00 95.31 233 GLU A CA 1
ATOM 1787 C C . GLU A 1 233 ? 6.174 -21.667 3.897 1.00 95.31 233 GLU A C 1
ATOM 1789 O O . GLU A 1 233 ? 6.511 -22.500 4.751 1.00 95.31 233 GLU A O 1
ATOM 1794 N N . LEU A 1 234 ? 4.900 -21.409 3.618 1.00 96.25 234 LEU A N 1
ATOM 1795 C CA . LEU A 1 234 ? 3.758 -22.182 4.082 1.00 96.25 234 LEU A CA 1
ATOM 1796 C C . LEU A 1 234 ? 2.895 -22.572 2.876 1.00 96.25 234 LEU A C 1
ATOM 1798 O O . LEU A 1 234 ? 3.020 -21.944 1.826 1.00 96.25 234 LEU A O 1
ATOM 1802 N N . PRO A 1 235 ? 1.994 -23.564 3.021 1.00 96.31 235 PRO A N 1
ATOM 1803 C CA . PRO A 1 235 ? 1.005 -23.845 1.991 1.00 96.31 235 PRO A CA 1
ATOM 1804 C C . PRO A 1 235 ? 0.244 -22.581 1.590 1.00 96.31 235 PRO A C 1
ATOM 1806 O O . PRO A 1 235 ? -0.080 -21.753 2.449 1.00 96.31 235 PRO A O 1
ATOM 1809 N N . ASP A 1 236 ? -0.049 -22.463 0.297 1.00 96.88 236 ASP A N 1
ATOM 1810 C CA . ASP A 1 236 ? -0.804 -21.340 -0.244 1.00 96.88 236 ASP A CA 1
ATOM 1811 C C . ASP A 1 236 ? -2.115 -21.142 0.514 1.00 96.88 236 ASP A C 1
ATOM 1813 O O . ASP A 1 236 ? -2.830 -22.094 0.834 1.00 96.88 236 ASP A O 1
ATOM 1817 N N . PHE A 1 237 ? -2.436 -19.881 0.794 1.00 97.31 237 PHE A N 1
ATOM 1818 C CA . PHE A 1 237 ? -3.681 -19.521 1.461 1.00 97.31 237 PHE A CA 1
ATOM 1819 C C . PHE A 1 237 ? -4.889 -19.827 0.575 1.00 97.31 237 PHE A C 1
ATOM 1821 O O . PHE A 1 237 ? -5.925 -20.286 1.052 1.00 97.31 237 PHE A O 1
ATOM 1828 N N . MET A 1 238 ? -4.740 -19.565 -0.723 1.00 95.94 238 MET A N 1
ATOM 1829 C CA . MET A 1 238 ? -5.770 -19.774 -1.726 1.00 95.94 238 MET A CA 1
ATOM 1830 C C . MET A 1 238 ? -5.126 -20.106 -3.067 1.00 95.94 238 MET A C 1
ATOM 1832 O O . MET A 1 238 ? -4.116 -19.516 -3.450 1.00 95.94 238 MET A O 1
ATOM 1836 N N . THR A 1 239 ? -5.769 -21.006 -3.802 1.00 95.88 239 THR A N 1
ATOM 1837 C CA . THR A 1 239 ? -5.496 -21.274 -5.216 1.00 95.88 239 THR A CA 1
ATOM 1838 C C . THR A 1 239 ? -6.801 -21.140 -5.992 1.00 95.88 239 THR A C 1
ATOM 1840 O O . THR A 1 239 ? -7.876 -21.335 -5.421 1.00 95.88 239 THR A O 1
ATOM 1843 N N . SER A 1 240 ? -6.711 -20.764 -7.264 1.00 95.81 240 SER A N 1
ATOM 1844 C CA . SER A 1 240 ? -7.863 -20.637 -8.153 1.00 95.81 240 SER A CA 1
ATOM 1845 C C . SER A 1 240 ? -7.669 -21.499 -9.394 1.00 95.81 240 SER A C 1
ATOM 1847 O O . SER A 1 240 ? -6.615 -21.438 -10.026 1.00 95.81 240 SER A O 1
ATOM 1849 N N . ASP A 1 241 ? -8.710 -22.242 -9.771 1.00 95.81 241 ASP A N 1
ATOM 1850 C CA . ASP A 1 241 ? -8.765 -22.980 -11.040 1.00 95.81 241 ASP A CA 1
ATOM 1851 C C . ASP A 1 241 ? -9.120 -22.069 -12.227 1.00 95.81 241 ASP A C 1
ATOM 1853 O O . ASP A 1 241 ? -8.983 -22.464 -13.383 1.00 95.81 241 ASP A O 1
ATOM 1857 N N . ASP A 1 242 ? -9.575 -20.842 -11.953 1.00 95.31 242 ASP A N 1
ATOM 1858 C CA . ASP A 1 242 ? -9.777 -19.806 -12.960 1.00 95.31 242 ASP A CA 1
ATOM 1859 C C . ASP A 1 242 ? -8.413 -19.197 -13.332 1.00 95.31 242 ASP A C 1
ATOM 1861 O O . ASP A 1 242 ? -7.841 -18.450 -12.527 1.00 95.31 242 ASP A O 1
ATOM 1865 N N . PRO A 1 243 ? -7.884 -19.468 -14.542 1.00 91.75 243 PRO A N 1
ATOM 1866 C CA . PRO A 1 243 ? -6.553 -19.028 -14.933 1.00 91.75 243 PRO A CA 1
ATOM 1867 C C . PRO A 1 243 ? -6.474 -17.517 -15.159 1.00 91.75 243 PRO A C 1
ATOM 1869 O O . PRO A 1 243 ? -5.398 -17.028 -15.486 1.00 91.75 243 PRO A O 1
ATOM 1872 N N . TRP A 1 244 ? -7.585 -16.780 -15.076 1.00 94.88 244 TRP A N 1
ATOM 1873 C CA . TRP A 1 244 ? -7.610 -15.322 -15.201 1.00 94.88 244 TRP A CA 1
ATOM 1874 C C . TRP A 1 244 ? -7.687 -14.638 -13.836 1.00 94.88 244 TRP A C 1
ATOM 1876 O O . TRP A 1 244 ? -7.614 -13.415 -13.782 1.00 94.88 244 TRP A O 1
ATOM 1886 N N . PHE A 1 245 ? -7.780 -15.394 -12.735 1.00 95.94 245 PHE A N 1
ATOM 1887 C CA . PHE A 1 245 ? -7.607 -14.847 -11.392 1.00 95.94 245 PHE A CA 1
ATOM 1888 C C . PHE A 1 245 ? -6.170 -14.360 -11.209 1.00 95.94 245 PHE A C 1
ATOM 1890 O O . PHE A 1 245 ? -5.212 -15.135 -11.315 1.00 95.94 245 PHE A O 1
ATOM 1897 N N . ARG A 1 246 ? -6.021 -13.069 -10.926 1.00 95.25 246 ARG A N 1
ATOM 1898 C CA . ARG A 1 246 ? -4.740 -12.392 -10.795 1.00 95.25 246 ARG A CA 1
ATOM 1899 C C . ARG A 1 246 ? -4.759 -11.424 -9.601 1.00 95.25 246 ARG A C 1
ATOM 1901 O O . ARG A 1 246 ? -5.047 -10.239 -9.773 1.00 95.25 246 ARG A O 1
ATOM 1908 N N . PRO A 1 247 ? -4.429 -11.898 -8.392 1.00 95.88 247 PRO A N 1
ATOM 1909 C CA . PRO A 1 247 ? -4.430 -11.056 -7.201 1.00 95.88 247 PRO A CA 1
ATOM 1910 C C . PRO A 1 247 ? -3.266 -10.057 -7.264 1.00 95.88 247 PRO A C 1
ATOM 1912 O O . PRO A 1 247 ? -2.109 -10.449 -7.125 1.00 95.88 247 PRO A O 1
ATOM 1915 N N . VAL A 1 248 ? -3.576 -8.783 -7.512 1.00 94.12 248 VAL A N 1
ATOM 1916 C CA . VAL A 1 248 ? -2.597 -7.697 -7.705 1.00 94.12 248 VAL A CA 1
ATOM 1917 C C . VAL A 1 248 ? -2.360 -6.850 -6.462 1.00 94.12 248 VAL A C 1
ATOM 1919 O O . VAL A 1 248 ? -1.286 -6.273 -6.321 1.00 94.12 248 VAL A O 1
ATOM 1922 N N . ASP A 1 249 ? -3.332 -6.792 -5.553 1.00 95.50 249 ASP A N 1
ATOM 1923 C CA . ASP A 1 249 ? -3.162 -6.172 -4.240 1.00 95.50 249 ASP A CA 1
ATOM 1924 C C . ASP A 1 249 ? -3.961 -6.932 -3.180 1.00 95.50 249 ASP A C 1
ATOM 1926 O O . ASP A 1 249 ? -4.970 -7.577 -3.482 1.00 95.50 249 ASP A O 1
ATOM 1930 N N . ILE A 1 250 ? -3.498 -6.851 -1.936 1.00 96.50 250 ILE A N 1
ATOM 1931 C CA . ILE A 1 250 ? -4.166 -7.426 -0.771 1.00 96.50 250 ILE A CA 1
ATOM 1932 C C . ILE A 1 250 ? -4.170 -6.373 0.333 1.00 96.50 250 ILE A C 1
ATOM 1934 O O . ILE A 1 250 ? -3.156 -5.723 0.576 1.00 96.50 250 ILE A O 1
ATOM 1938 N N . GLN A 1 251 ? -5.305 -6.217 1.009 1.00 95.31 251 GLN A N 1
ATOM 1939 C CA . GLN A 1 251 ? -5.490 -5.276 2.111 1.00 95.31 251 GLN A CA 1
ATOM 1940 C C . GLN A 1 251 ? -6.180 -5.962 3.290 1.00 95.31 251 GLN A C 1
ATOM 1942 O O . GLN A 1 251 ? -7.043 -6.823 3.111 1.00 95.31 251 GLN A O 1
ATOM 1947 N N . LEU A 1 252 ? -5.809 -5.572 4.507 1.00 94.75 252 LEU A N 1
ATOM 1948 C CA . LEU A 1 252 ? -6.514 -5.965 5.723 1.00 94.75 252 LEU A CA 1
ATOM 1949 C C . LEU A 1 252 ? -7.586 -4.916 6.019 1.00 94.75 252 LEU A C 1
ATOM 1951 O O . LEU A 1 252 ? -7.264 -3.738 6.140 1.00 94.75 252 LEU A O 1
ATOM 1955 N N . GLY A 1 253 ? -8.848 -5.320 6.136 1.00 92.31 253 GLY A N 1
ATOM 1956 C CA . GLY A 1 253 ? -9.925 -4.416 6.537 1.00 92.31 253 GLY A CA 1
ATOM 1957 C C . GLY A 1 253 ? -10.045 -4.249 8.053 1.00 92.31 253 GLY A C 1
ATOM 1958 O O . GLY A 1 253 ? -9.524 -5.068 8.819 1.00 92.31 253 GLY A O 1
ATOM 1959 N N . PRO A 1 254 ? -10.765 -3.213 8.522 1.00 89.75 254 PRO A N 1
ATOM 1960 C CA . PRO A 1 254 ? -10.997 -2.991 9.952 1.00 89.75 254 PRO A CA 1
ATOM 1961 C C . PRO A 1 254 ? -11.859 -4.081 10.605 1.00 89.75 254 PRO A C 1
ATOM 1963 O O . PRO A 1 254 ? -11.681 -4.391 11.780 1.00 89.75 254 PRO A O 1
ATOM 1966 N N . ASP A 1 255 ? -12.716 -4.724 9.816 1.00 88.69 255 ASP A N 1
ATOM 1967 C CA . ASP A 1 255 ? -13.507 -5.912 10.154 1.00 88.69 255 ASP A CA 1
ATOM 1968 C C . ASP A 1 255 ? -12.671 -7.207 10.222 1.00 88.69 255 ASP A C 1
ATOM 1970 O O . ASP A 1 255 ? -13.207 -8.293 10.433 1.00 88.69 255 ASP A O 1
ATOM 1974 N N . GLY A 1 256 ? -11.358 -7.119 9.989 1.00 91.50 256 GLY A N 1
ATOM 1975 C CA . GLY A 1 256 ? -10.446 -8.259 9.939 1.00 91.50 256 GLY A CA 1
ATOM 1976 C C . GLY A 1 256 ? -10.606 -9.137 8.697 1.00 91.50 256 GLY A C 1
ATOM 1977 O O . GLY A 1 256 ? -10.002 -10.211 8.638 1.00 91.50 256 GLY A O 1
ATOM 1978 N N . ALA A 1 257 ? -11.397 -8.719 7.705 1.00 93.88 257 ALA A N 1
ATOM 1979 C CA . ALA A 1 257 ? -11.468 -9.406 6.424 1.00 93.88 257 ALA A CA 1
ATOM 1980 C C . ALA A 1 257 ? -10.214 -9.120 5.586 1.00 93.88 257 ALA A C 1
ATOM 1982 O O . ALA A 1 257 ? -9.597 -8.057 5.690 1.00 93.88 257 ALA A O 1
ATOM 1983 N N . MET A 1 258 ? -9.842 -10.071 4.732 1.00 96.12 258 MET A N 1
ATOM 1984 C CA . MET A 1 258 ? -8.796 -9.869 3.732 1.00 96.12 258 MET A CA 1
ATOM 1985 C C . MET A 1 258 ? -9.454 -9.462 2.413 1.00 96.12 258 MET A C 1
ATOM 1987 O O . MET A 1 258 ? -10.259 -10.216 1.866 1.00 96.12 258 MET A O 1
ATOM 1991 N N . TYR A 1 259 ? -9.116 -8.280 1.911 1.00 95.88 259 TYR A N 1
ATOM 1992 C CA . TYR A 1 259 ? -9.593 -7.765 0.633 1.00 95.88 259 TYR A CA 1
ATOM 1993 C C . TYR A 1 259 ? -8.548 -8.029 -0.438 1.00 95.88 259 TYR A C 1
ATOM 1995 O O . TYR A 1 259 ? -7.371 -7.754 -0.222 1.00 95.88 259 TYR A O 1
ATOM 2003 N N . VAL A 1 260 ? -8.964 -8.560 -1.582 1.00 97.69 260 VAL A N 1
ATOM 2004 C CA . VAL A 1 260 ? -8.065 -8.899 -2.689 1.00 97.69 260 VAL A CA 1
ATOM 2005 C C . VAL A 1 260 ? -8.532 -8.172 -3.934 1.00 97.69 260 VAL A C 1
ATOM 2007 O O . VAL A 1 260 ? -9.652 -8.395 -4.397 1.00 97.69 260 VAL A O 1
ATOM 2010 N N . ALA A 1 261 ? -7.666 -7.323 -4.479 1.00 96.62 261 ALA A N 1
ATOM 2011 C CA . ALA A 1 261 ? -7.869 -6.741 -5.792 1.00 96.62 261 ALA A CA 1
ATOM 2012 C C . ALA A 1 261 ? -7.395 -7.734 -6.847 1.00 96.62 261 ALA A C 1
ATOM 2014 O O . ALA A 1 261 ? -6.224 -8.110 -6.888 1.00 96.62 261 ALA A O 1
ATOM 2015 N N . ASP A 1 262 ? -8.312 -8.161 -7.697 1.00 95.88 262 ASP A N 1
ATOM 2016 C CA . ASP A 1 262 ? -8.060 -9.063 -8.803 1.00 95.88 262 ASP A CA 1
ATOM 2017 C C . ASP A 1 262 ? -8.349 -8.328 -10.106 1.00 95.88 262 ASP A C 1
ATOM 2019 O O . ASP A 1 262 ? -9.502 -8.078 -10.447 1.00 95.88 262 ASP A O 1
ATOM 2023 N N . PHE A 1 263 ? -7.307 -7.959 -10.848 1.00 90.50 263 PHE A N 1
ATOM 2024 C CA . PHE A 1 263 ? -7.507 -7.203 -12.087 1.00 90.50 263 PHE A CA 1
ATOM 2025 C C . PHE A 1 263 ? -8.110 -8.045 -13.223 1.00 90.50 263 PHE A C 1
ATOM 2027 O O . PHE A 1 263 ? -8.469 -7.481 -14.249 1.00 90.50 263 PHE A O 1
ATOM 2034 N N . TYR A 1 264 ? -8.236 -9.364 -13.019 1.00 94.69 264 TYR A N 1
ATOM 2035 C CA . TYR A 1 264 ? -8.903 -10.332 -13.881 1.00 94.69 264 TYR A CA 1
ATOM 2036 C C . TYR A 1 264 ? -8.511 -10.258 -15.357 1.00 94.69 264 TYR A C 1
ATOM 2038 O O . TYR A 1 264 ? -9.224 -9.703 -16.190 1.00 94.69 264 TYR A O 1
ATOM 2046 N N . ASN A 1 265 ? -7.356 -10.828 -15.709 1.00 91.69 265 ASN A N 1
ATOM 2047 C CA . ASN A 1 265 ? -6.863 -10.739 -17.080 1.00 91.69 265 ASN A CA 1
ATOM 2048 C C . ASN A 1 265 ? -6.158 -12.008 -17.556 1.00 91.69 265 ASN A C 1
ATOM 2050 O O . ASN A 1 265 ? -5.340 -12.616 -16.853 1.00 91.69 265 ASN A O 1
ATOM 2054 N N . LYS A 1 266 ? -6.433 -12.367 -18.814 1.00 90.75 266 LYS A N 1
ATOM 2055 C CA . LYS A 1 266 ? -5.750 -13.455 -19.517 1.00 90.75 266 LYS A CA 1
ATOM 2056 C C . LYS A 1 266 ? -4.285 -13.116 -19.779 1.00 90.75 266 LYS A C 1
ATOM 2058 O O . LYS A 1 266 ? -3.433 -13.994 -19.685 1.00 90.75 266 LYS A O 1
ATOM 2063 N N . ILE A 1 267 ? -4.023 -11.863 -20.143 1.00 90.50 267 ILE A N 1
ATOM 2064 C CA . ILE A 1 267 ? -2.701 -11.357 -20.515 1.00 90.50 267 ILE A CA 1
ATOM 2065 C C . ILE A 1 267 ? -2.177 -10.523 -19.355 1.00 90.50 267 ILE A C 1
ATOM 2067 O O . ILE A 1 267 ? -2.810 -9.540 -18.970 1.00 90.50 267 ILE A O 1
ATOM 2071 N N . ILE A 1 268 ? -1.022 -10.907 -18.815 1.00 86.44 268 ILE A N 1
ATOM 2072 C CA . ILE A 1 268 ? -0.474 -10.299 -17.599 1.00 86.44 268 ILE A CA 1
ATOM 2073 C C . ILE A 1 268 ? 0.412 -9.110 -17.976 1.00 86.44 268 ILE A C 1
ATOM 2075 O O . ILE A 1 268 ? 0.193 -7.984 -17.536 1.00 86.44 268 ILE A O 1
ATOM 2079 N N . GLY A 1 269 ? 1.405 -9.354 -18.827 1.00 82.69 269 GLY A N 1
ATOM 2080 C CA . GLY A 1 269 ? 2.415 -8.383 -19.216 1.00 82.69 269 GLY A CA 1
ATOM 2081 C C . GLY A 1 269 ? 1.984 -7.455 -20.349 1.00 82.69 269 GLY A C 1
ATOM 2082 O O . GLY A 1 269 ? 1.214 -7.800 -21.252 1.00 82.69 269 GLY A O 1
ATOM 2083 N N . HIS A 1 270 ? 2.546 -6.251 -20.362 1.00 78.25 270 HIS A N 1
ATOM 2084 C CA . HIS A 1 270 ? 2.340 -5.280 -21.441 1.00 78.25 270 HIS A CA 1
ATOM 2085 C C . HIS A 1 270 ? 3.192 -5.566 -22.693 1.00 78.25 270 HIS A C 1
ATOM 2087 O O . HIS A 1 270 ? 2.877 -5.052 -23.763 1.00 78.25 270 HIS A O 1
ATOM 2093 N N . TYR A 1 271 ? 4.214 -6.424 -22.584 1.00 81.25 271 TYR A N 1
ATOM 2094 C CA . TYR A 1 271 ? 5.081 -6.833 -23.698 1.00 81.25 271 TYR A CA 1
ATOM 2095 C C . TYR A 1 271 ? 4.674 -8.155 -24.371 1.00 81.25 271 TYR A C 1
ATOM 2097 O O . TYR A 1 271 ? 5.194 -8.467 -25.436 1.00 81.25 271 TYR A O 1
ATOM 2105 N N . GLU A 1 272 ? 3.768 -8.936 -23.772 1.00 83.50 272 GLU A N 1
ATOM 2106 C CA . GLU A 1 272 ? 3.381 -10.266 -24.283 1.00 83.50 272 GLU A CA 1
ATOM 2107 C C . GLU A 1 272 ? 2.689 -10.192 -25.649 1.00 83.50 272 GLU A C 1
ATOM 2109 O O . GLU A 1 272 ? 2.928 -11.007 -26.536 1.00 83.50 272 GLU A O 1
ATOM 2114 N N . VAL A 1 273 ? 1.816 -9.197 -25.807 1.00 91.25 273 VAL A N 1
ATOM 2115 C CA . VAL A 1 273 ? 1.032 -8.927 -27.016 1.00 91.25 273 VAL A CA 1
ATOM 2116 C C . VAL A 1 273 ? 0.787 -7.418 -27.135 1.00 91.25 273 VAL A C 1
ATOM 2118 O O . VAL A 1 273 ? 0.903 -6.714 -26.122 1.00 91.25 273 VAL A O 1
ATOM 2121 N N . PRO A 1 274 ? 0.384 -6.901 -28.315 1.00 90.81 274 PRO A N 1
ATOM 2122 C CA . PRO A 1 274 ? 0.063 -5.486 -28.486 1.00 90.81 274 PRO A CA 1
ATOM 2123 C C . PRO A 1 274 ? -0.894 -4.947 -27.414 1.00 90.81 274 PRO A C 1
ATOM 2125 O O . PRO A 1 274 ? -1.778 -5.658 -26.927 1.00 90.81 274 PRO A O 1
ATOM 2128 N N . LEU A 1 275 ? -0.754 -3.665 -27.064 1.00 86.56 275 LEU A N 1
ATOM 2129 C CA . LEU A 1 275 ? -1.589 -3.030 -26.034 1.00 86.56 275 LEU A CA 1
ATOM 2130 C C . LEU A 1 275 ? -3.089 -3.108 -26.357 1.00 86.56 275 LEU A C 1
ATOM 2132 O O . LEU A 1 275 ? -3.906 -3.181 -25.443 1.00 86.56 275 LEU A O 1
ATOM 2136 N N . GLN A 1 276 ? -3.442 -3.147 -27.648 1.00 89.25 276 GLN A N 1
ATOM 2137 C CA . GLN A 1 276 ? -4.838 -3.140 -28.106 1.00 89.25 276 GLN A CA 1
ATOM 2138 C C . GLN A 1 276 ? -5.347 -4.548 -28.436 1.00 89.25 276 GLN A C 1
ATOM 2140 O O . GLN A 1 276 ? -6.365 -4.708 -29.104 1.00 89.25 276 GLN A O 1
ATOM 2145 N N . HIS A 1 277 ? -4.611 -5.582 -28.020 1.00 93.19 277 HIS A N 1
ATOM 2146 C CA . HIS A 1 277 ? -4.991 -6.963 -28.262 1.00 93.19 277 HIS A CA 1
ATOM 2147 C C . HIS A 1 277 ? -6.357 -7.264 -27.609 1.00 93.19 277 HIS A C 1
ATOM 2149 O O . HIS A 1 277 ? -6.514 -7.015 -26.412 1.00 93.19 277 HIS A O 1
ATOM 2155 N N . PRO A 1 278 ? -7.326 -7.852 -28.340 1.00 91.50 278 PRO A N 1
ATOM 2156 C CA . PRO A 1 278 ? -8.709 -8.011 -27.869 1.00 91.50 278 PRO A CA 1
ATOM 2157 C C . PRO A 1 278 ? -8.851 -8.958 -26.672 1.00 91.50 278 PRO A C 1
ATOM 2159 O O . PRO A 1 278 ? -9.851 -8.928 -25.972 1.00 91.50 278 PRO A O 1
ATOM 2162 N N . GLY A 1 279 ? -7.851 -9.806 -26.423 1.00 90.88 279 GLY A N 1
ATOM 2163 C CA . GLY A 1 279 ? -7.815 -10.672 -25.242 1.00 90.88 279 GLY A CA 1
ATOM 2164 C C . GLY A 1 279 ? -7.465 -9.966 -23.927 1.00 90.88 279 GLY A C 1
ATOM 2165 O O . GLY A 1 279 ? -7.407 -10.649 -22.909 1.00 90.88 279 GLY A O 1
ATOM 2166 N N . ARG A 1 280 ? -7.148 -8.662 -23.943 1.00 90.56 280 ARG A N 1
ATOM 2167 C CA . ARG A 1 280 ? -6.928 -7.878 -22.722 1.00 90.56 280 ARG A CA 1
ATOM 2168 C C . ARG A 1 280 ? -8.284 -7.429 -22.193 1.00 90.56 280 ARG A C 1
ATOM 2170 O O . ARG A 1 280 ? -8.914 -6.570 -22.807 1.00 90.56 280 ARG A O 1
ATOM 2177 N N . ASP A 1 281 ? -8.700 -7.993 -21.066 1.00 91.06 281 ASP A N 1
ATOM 2178 C CA . ASP A 1 281 ? -9.927 -7.570 -20.389 1.00 91.06 281 ASP A CA 1
ATOM 2179 C C . ASP A 1 281 ? -9.769 -6.150 -19.814 1.00 91.06 281 ASP A C 1
ATOM 2181 O O . ASP A 1 281 ? -8.664 -5.754 -19.421 1.00 91.06 281 ASP A O 1
ATOM 2185 N N . ARG A 1 282 ? -10.855 -5.366 -19.837 1.00 87.88 282 ARG A N 1
ATOM 2186 C CA . ARG A 1 282 ? -10.889 -3.959 -19.392 1.00 87.88 282 ARG A CA 1
ATOM 2187 C C . ARG A 1 282 ? -12.063 -3.637 -18.465 1.00 87.88 282 ARG A C 1
ATOM 2189 O O . ARG A 1 282 ? -12.192 -2.487 -18.057 1.00 87.88 282 ARG A O 1
ATOM 2196 N N . GLU A 1 283 ? -12.925 -4.607 -18.180 1.00 90.88 283 GLU A N 1
ATOM 2197 C CA . GLU A 1 283 ? -14.258 -4.366 -17.604 1.00 90.88 283 GLU A CA 1
ATOM 2198 C C . GLU A 1 283 ? -14.584 -5.317 -16.445 1.00 90.88 283 GLU A C 1
ATOM 2200 O O . GLU A 1 283 ? -15.488 -5.042 -15.662 1.00 90.88 283 GLU A O 1
ATOM 2205 N N . SER A 1 284 ? -13.836 -6.410 -16.301 1.00 92.75 284 SER A N 1
ATOM 2206 C CA . SER A 1 284 ? -14.198 -7.548 -15.458 1.00 92.75 284 SER A CA 1
ATOM 2207 C C . SER A 1 284 ? -13.346 -7.661 -14.189 1.00 92.75 284 SER A C 1
ATOM 2209 O O . SER A 1 284 ? -13.343 -8.713 -13.549 1.00 92.75 284 SER A O 1
ATOM 2211 N N . GLY A 1 285 ? -12.612 -6.606 -13.816 1.00 93.75 285 GLY A N 1
ATOM 2212 C CA . GLY A 1 285 ? -11.854 -6.557 -12.564 1.00 93.75 285 GLY A CA 1
ATOM 2213 C C . GLY A 1 285 ? -12.748 -6.810 -11.341 1.00 93.75 285 GLY A C 1
ATOM 2214 O O . GLY A 1 285 ? -13.918 -6.430 -11.317 1.00 93.75 285 GLY A O 1
ATOM 2215 N N . ARG A 1 286 ? -12.203 -7.470 -10.316 1.00 94.62 286 ARG A N 1
ATOM 2216 C CA . ARG A 1 286 ? -12.942 -7.975 -9.149 1.00 94.62 286 ARG A CA 1
ATOM 2217 C C . ARG A 1 286 ? -12.283 -7.522 -7.850 1.00 94.62 286 ARG A C 1
ATOM 2219 O O . ARG A 1 286 ? -11.060 -7.488 -7.746 1.00 94.62 286 ARG A O 1
ATOM 2226 N N . ILE A 1 287 ? -13.096 -7.242 -6.834 1.00 95.56 287 ILE A N 1
ATOM 2227 C CA . ILE A 1 287 ? -12.644 -7.119 -5.444 1.00 95.56 287 ILE A CA 1
ATOM 2228 C C . ILE A 1 287 ? -13.270 -8.261 -4.651 1.00 95.56 287 ILE A C 1
ATOM 2230 O O . ILE A 1 287 ? -14.492 -8.394 -4.605 1.00 95.56 287 ILE A O 1
ATOM 2234 N N . TRP A 1 288 ? -12.438 -9.082 -4.021 1.00 95.62 288 TRP A N 1
ATOM 2235 C CA . TRP A 1 288 ? -12.889 -10.160 -3.145 1.00 95.62 288 TRP A CA 1
ATOM 2236 C C . TRP A 1 288 ? -12.777 -9.731 -1.688 1.00 95.62 288 TRP A C 1
ATOM 2238 O O . TRP A 1 288 ? -11.742 -9.208 -1.292 1.00 95.62 288 TRP A O 1
ATOM 2248 N N . ARG A 1 289 ? -13.803 -10.014 -0.881 1.00 94.31 289 ARG A N 1
ATOM 2249 C CA . ARG A 1 289 ? -13.761 -9.910 0.584 1.00 94.31 289 ARG A CA 1
ATOM 2250 C C . ARG A 1 289 ? -13.741 -11.316 1.178 1.00 94.31 289 ARG A C 1
ATOM 2252 O O . ARG A 1 289 ? -14.724 -12.049 1.090 1.00 94.31 289 ARG A O 1
ATOM 2259 N N . ILE A 1 290 ? -12.624 -11.701 1.783 1.00 94.75 290 ILE A N 1
ATOM 2260 C CA . ILE A 1 290 ? -12.427 -13.023 2.381 1.00 94.75 290 ILE A CA 1
ATOM 2261 C C . ILE A 1 290 ? -12.661 -12.922 3.886 1.00 94.75 290 ILE A C 1
ATOM 2263 O O . ILE A 1 290 ? -11.972 -12.185 4.593 1.00 94.75 290 ILE A O 1
ATOM 2267 N N . VAL A 1 291 ? -13.630 -13.693 4.375 1.00 92.50 291 VAL A N 1
ATOM 2268 C CA . VAL A 1 291 ? -14.093 -13.686 5.768 1.00 92.50 291 VAL A CA 1
ATOM 2269 C C . VAL A 1 291 ? -14.094 -15.093 6.346 1.00 92.50 291 VAL A C 1
ATOM 2271 O O . VAL A 1 291 ? -14.428 -16.064 5.666 1.00 92.50 291 VAL A O 1
ATOM 2274 N N . TYR A 1 292 ? -13.785 -15.209 7.635 1.00 91.44 292 TYR A N 1
ATOM 2275 C CA . TYR A 1 292 ? -13.952 -16.460 8.362 1.00 91.44 292 TYR A CA 1
ATOM 2276 C C . TYR A 1 292 ? -15.333 -16.514 9.023 1.00 91.44 292 TYR A C 1
ATOM 2278 O O . TYR A 1 292 ? -15.617 -15.770 9.957 1.00 91.44 292 TYR A O 1
ATOM 2286 N N . ARG A 1 293 ? -16.193 -17.435 8.571 1.00 88.06 293 ARG A N 1
ATOM 2287 C CA . ARG A 1 293 ? -17.556 -17.609 9.110 1.00 88.06 293 ARG A CA 1
ATOM 2288 C C . ARG A 1 293 ? -17.663 -18.641 10.243 1.00 88.06 293 ARG A C 1
ATOM 2290 O O . ARG A 1 293 ? -18.762 -19.013 10.648 1.00 88.06 293 ARG A O 1
ATOM 2297 N N . GLY A 1 294 ? -16.543 -19.118 10.788 1.00 86.38 294 GLY A N 1
ATOM 2298 C CA . GLY A 1 294 ? -16.563 -20.222 11.750 1.00 86.38 294 GLY A CA 1
ATOM 2299 C C . GLY A 1 294 ? -16.795 -21.582 11.080 1.00 86.38 294 GLY A C 1
ATOM 2300 O O . GLY A 1 294 ? -17.147 -21.666 9.906 1.00 86.38 294 GLY A O 1
ATOM 2301 N N . LYS A 1 295 ? -16.637 -22.672 11.841 1.00 79.06 295 LYS A N 1
ATOM 2302 C CA . LYS A 1 295 ? -16.806 -24.046 11.320 1.00 79.06 295 LYS A CA 1
ATOM 2303 C C . LYS A 1 295 ? -18.223 -24.343 10.808 1.00 79.06 295 LYS A C 1
ATOM 2305 O O . LYS A 1 295 ? -18.372 -25.140 9.893 1.00 79.06 295 LYS A O 1
ATOM 2310 N N . ASN A 1 296 ? -19.234 -23.686 11.378 1.00 81.75 296 ASN A N 1
ATOM 2311 C CA . ASN A 1 296 ? -20.650 -23.917 11.070 1.00 81.75 296 ASN A CA 1
ATOM 2312 C C . ASN A 1 296 ? -21.330 -22.698 10.424 1.00 81.75 296 ASN A C 1
ATOM 2314 O O . ASN A 1 296 ? -22.552 -22.610 10.436 1.00 81.75 296 ASN A O 1
ATOM 2318 N N . GLY A 1 297 ? -20.565 -21.711 9.943 1.00 76.44 297 GLY A N 1
ATOM 2319 C CA . GLY A 1 297 ? -21.144 -20.463 9.432 1.00 76.44 297 GLY A CA 1
ATOM 2320 C C . GLY A 1 297 ? -21.745 -19.550 10.513 1.00 76.44 297 GLY A C 1
ATOM 2321 O O . GLY A 1 297 ? -22.449 -18.604 10.183 1.00 76.44 297 GLY A O 1
ATOM 2322 N N . ALA A 1 298 ? -21.500 -19.850 11.792 1.00 65.81 298 ALA A N 1
ATOM 2323 C CA . ALA A 1 298 ? -22.149 -19.203 12.930 1.00 65.81 298 ALA A CA 1
ATOM 2324 C C . ALA A 1 298 ? -21.658 -17.773 13.204 1.00 65.81 298 ALA A C 1
ATOM 2326 O O . ALA A 1 298 ? -22.344 -17.024 13.897 1.00 65.81 298 ALA A O 1
ATOM 2327 N N . ASN A 1 299 ? -20.489 -17.386 12.687 1.00 73.00 299 ASN A N 1
ATOM 2328 C CA . ASN A 1 299 ? -20.006 -16.021 12.866 1.00 73.00 299 ASN A CA 1
ATOM 2329 C C . ASN A 1 299 ? -20.717 -15.106 11.868 1.00 73.00 299 ASN A C 1
ATOM 2331 O O . ASN A 1 299 ? -20.568 -15.273 10.654 1.00 73.00 299 ASN A O 1
ATOM 2335 N N . ALA A 1 300 ? -21.466 -14.137 12.393 1.00 67.12 300 ALA A N 1
ATOM 2336 C CA . ALA A 1 300 ? -22.047 -13.072 11.590 1.00 67.12 300 ALA A CA 1
ATOM 2337 C C . ALA A 1 300 ? -20.944 -12.276 10.875 1.00 67.12 300 ALA A C 1
ATOM 2339 O O . ALA A 1 300 ? -19.832 -12.127 11.392 1.00 67.12 300 ALA A O 1
ATOM 2340 N N . LEU A 1 301 ? -21.256 -11.758 9.684 1.00 73.44 301 LEU A N 1
ATOM 2341 C CA . LEU A 1 301 ? -20.398 -10.768 9.043 1.00 73.44 301 LEU A CA 1
ATOM 2342 C C . LEU A 1 301 ? -20.354 -9.524 9.933 1.00 73.44 301 LEU A C 1
ATOM 2344 O O . LEU A 1 301 ? -21.400 -8.993 10.296 1.00 73.44 301 LEU A O 1
ATOM 2348 N N . GLN A 1 302 ? -19.157 -9.045 10.259 1.00 71.56 302 GLN A N 1
ATOM 2349 C CA . GLN A 1 302 ? -19.018 -7.707 10.827 1.00 71.56 302 GLN A CA 1
ATOM 2350 C C . GLN A 1 302 ? -19.320 -6.680 9.726 1.00 71.56 302 GLN A C 1
ATOM 2352 O O . GLN A 1 302 ? -18.804 -6.805 8.609 1.00 71.56 302 GLN A O 1
ATOM 2357 N N . SER A 1 303 ? -20.182 -5.704 10.023 1.00 69.25 303 SER A N 1
ATOM 2358 C CA . SER A 1 303 ? -20.519 -4.615 9.101 1.00 69.25 303 SER A CA 1
ATOM 2359 C C . SER A 1 303 ? -19.438 -3.533 9.144 1.00 69.25 303 SER A C 1
ATOM 2361 O O . SER A 1 303 ? -19.035 -3.090 10.219 1.00 69.25 303 SER A O 1
ATOM 2363 N N . LEU A 1 304 ? -18.985 -3.070 7.975 1.00 70.25 304 LEU A N 1
ATOM 2364 C CA . LEU A 1 304 ? -18.061 -1.932 7.873 1.00 70.25 304 LEU A CA 1
ATOM 2365 C C . LEU A 1 304 ? -18.729 -0.602 8.259 1.00 70.25 304 LEU A C 1
ATOM 2367 O O . LEU A 1 304 ? -18.061 0.303 8.760 1.00 70.25 304 LEU A O 1
ATOM 2371 N N . THR A 1 305 ? -20.045 -0.488 8.068 1.00 68.06 305 THR A N 1
ATOM 2372 C CA . THR A 1 305 ? -20.817 0.727 8.352 1.00 68.06 305 THR A CA 1
ATOM 2373 C C . THR A 1 305 ? -20.786 1.088 9.837 1.00 68.06 305 THR A C 1
ATOM 2375 O O . THR A 1 305 ? -20.758 2.264 10.195 1.00 68.06 305 THR A O 1
ATOM 2378 N N . GLU A 1 306 ? -20.771 0.088 10.723 1.00 66.81 306 GLU A N 1
ATOM 2379 C CA . GLU A 1 306 ? -20.646 0.316 12.167 1.00 66.81 306 GLU A CA 1
ATOM 2380 C C . GLU A 1 306 ? -19.300 0.944 12.519 1.00 66.81 306 GLU A C 1
ATOM 2382 O O . GLU A 1 306 ? -19.258 1.888 13.308 1.00 66.81 306 GLU A O 1
ATOM 2387 N N . TYR A 1 307 ? -18.217 0.486 11.880 1.00 69.00 307 TYR A N 1
ATOM 2388 C CA . TYR A 1 307 ? -16.904 1.089 12.064 1.00 69.00 307 TYR A CA 1
ATOM 2389 C C . TYR A 1 307 ? -16.924 2.554 11.644 1.00 69.00 307 TYR A C 1
ATOM 2391 O O . TYR A 1 307 ? -16.464 3.390 12.414 1.00 69.00 307 TYR A O 1
ATOM 2399 N N . GLN A 1 308 ? -17.453 2.884 10.463 1.00 66.06 308 GLN A N 1
ATOM 2400 C CA . GLN A 1 308 ? -17.449 4.252 9.918 1.00 66.06 308 GLN A CA 1
ATOM 2401 C C . GLN A 1 308 ? -18.240 5.265 10.763 1.00 66.06 308 GLN A C 1
ATOM 2403 O O . GLN A 1 308 ? -17.903 6.444 10.758 1.00 66.06 308 GLN A O 1
ATOM 2408 N N . LYS A 1 309 ? -19.258 4.826 11.514 1.00 66.75 309 LYS A N 1
ATOM 2409 C CA . LYS A 1 309 ? -20.120 5.706 12.327 1.00 66.75 309 LYS A CA 1
ATOM 2410 C C . LYS A 1 309 ? -19.501 6.171 13.649 1.00 66.75 309 LYS A C 1
ATOM 2412 O O . LYS A 1 309 ? -20.062 7.058 14.291 1.00 66.75 309 LYS A O 1
ATOM 2417 N N . GLN A 1 310 ? -18.400 5.570 14.096 1.00 68.81 310 GLN A N 1
ATOM 2418 C CA . GLN A 1 310 ? -17.791 5.930 15.378 1.00 68.81 310 GLN A CA 1
ATOM 2419 C C . GLN A 1 310 ? -16.984 7.229 15.256 1.00 68.81 310 GLN A C 1
ATOM 2421 O O . GLN A 1 310 ? -15.968 7.273 14.556 1.00 68.81 310 GLN A O 1
ATOM 2426 N N . VAL A 1 311 ? -17.437 8.269 15.962 1.00 71.19 311 VAL A N 1
ATOM 2427 C CA . VAL A 1 311 ? -16.694 9.522 16.156 1.00 71.19 311 VAL A CA 1
ATOM 2428 C C . VAL A 1 311 ? -15.483 9.235 17.038 1.00 71.19 311 VAL A C 1
ATOM 2430 O O . VAL A 1 311 ? -15.641 8.640 18.099 1.00 71.19 311 VAL A O 1
ATOM 2433 N N . PHE A 1 312 ? -14.307 9.674 16.598 1.00 76.19 312 PHE A N 1
ATOM 2434 C CA . PHE A 1 312 ? -13.046 9.541 17.325 1.00 76.19 312 PHE A CA 1
ATOM 2435 C C . PHE A 1 312 ? -12.571 10.943 17.745 1.00 76.19 312 PHE A C 1
ATOM 2437 O O . PHE A 1 312 ? -12.490 11.825 16.891 1.00 76.19 312 PHE A O 1
ATOM 2444 N N . ASP A 1 313 ? -12.308 11.170 19.040 1.00 76.38 313 ASP A N 1
ATOM 2445 C CA . ASP A 1 313 ? -11.813 12.456 19.582 1.00 76.38 313 ASP A CA 1
ATOM 2446 C C . ASP A 1 313 ? -10.612 12.215 20.505 1.00 76.38 313 ASP A C 1
ATOM 2448 O O . ASP A 1 313 ? -10.753 11.727 21.636 1.00 76.38 313 ASP A O 1
ATOM 2452 N N . VAL A 1 314 ? -9.426 12.625 20.049 1.00 73.44 314 VAL A N 1
ATOM 2453 C CA . VAL A 1 314 ? -8.154 12.430 20.756 1.00 73.44 314 VAL A CA 1
ATOM 2454 C C . VAL A 1 314 ? -8.090 13.159 22.094 1.00 73.44 314 VAL A C 1
ATOM 2456 O O . VAL A 1 314 ? -7.239 12.849 22.923 1.00 73.44 314 VAL A O 1
ATOM 2459 N N . ALA A 1 315 ? -8.948 14.155 22.329 1.00 73.75 315 ALA A N 1
ATOM 2460 C CA . ALA A 1 315 ? -8.974 14.857 23.608 1.00 73.75 315 ALA A CA 1
ATOM 2461 C C . ALA A 1 315 ? -9.677 14.058 24.696 1.00 73.75 315 ALA A C 1
ATOM 2463 O O . ALA A 1 315 ? -9.398 14.254 25.879 1.00 73.75 315 ALA A O 1
ATOM 2464 N N . THR A 1 316 ? -10.629 13.216 24.299 1.00 76.81 316 THR A N 1
ATOM 2465 C CA . THR A 1 316 ? -11.418 12.431 25.245 1.00 76.81 316 THR A CA 1
ATOM 2466 C C . THR A 1 316 ? -10.890 11.017 25.385 1.00 76.81 316 THR A C 1
ATOM 2468 O O . THR A 1 316 ? -11.004 10.481 26.486 1.00 76.81 316 THR A O 1
ATOM 2471 N N . LEU A 1 317 ? -10.306 10.452 24.311 1.00 77.88 317 LEU A N 1
ATOM 2472 C CA . LEU A 1 317 ? -9.861 9.057 24.220 1.00 77.88 317 LEU A CA 1
ATOM 2473 C C . LEU A 1 317 ? -10.800 8.149 25.012 1.00 77.88 317 LEU A C 1
ATOM 2475 O O . LEU A 1 317 ? -10.426 7.549 26.023 1.00 77.88 317 LEU A O 1
ATOM 2479 N N . SER A 1 318 ? -12.063 8.131 24.587 1.00 82.94 318 SER A N 1
ATOM 2480 C CA . SER A 1 318 ? -13.086 7.315 25.218 1.00 82.94 318 SER A CA 1
ATOM 2481 C C . SER A 1 318 ? -12.630 5.848 25.282 1.00 82.94 31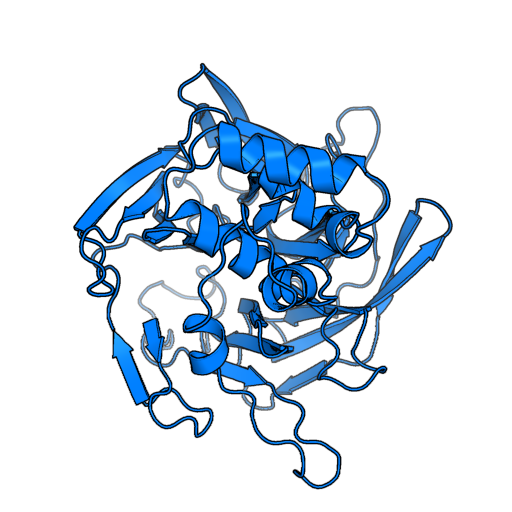8 SER A C 1
ATOM 2483 O O . SER A 1 318 ? -11.742 5.431 24.534 1.00 82.94 318 SER A O 1
ATOM 2485 N N . PRO A 1 319 ? -13.246 5.003 26.126 1.00 82.56 319 PRO A N 1
ATOM 2486 C CA . PRO A 1 319 ? -12.904 3.581 26.155 1.00 82.56 319 PRO A CA 1
ATOM 2487 C C . PRO A 1 319 ? -12.967 2.896 24.778 1.00 82.56 319 PRO A C 1
ATOM 2489 O O . PRO A 1 319 ? -12.236 1.939 24.541 1.00 82.56 319 PRO A O 1
ATOM 2492 N N . VAL A 1 320 ? -13.812 3.391 23.865 1.00 84.00 320 VAL A N 1
ATOM 2493 C CA . VAL A 1 320 ? -13.888 2.909 22.478 1.00 84.00 320 VAL A CA 1
ATOM 2494 C C . VAL A 1 320 ? -12.650 3.333 21.687 1.00 84.00 320 VAL A C 1
ATOM 2496 O O . VAL A 1 320 ? -12.019 2.487 21.063 1.00 84.00 320 VAL A O 1
ATOM 2499 N N . ASP A 1 321 ? -12.252 4.601 21.778 1.00 83.75 321 ASP A N 1
ATOM 2500 C CA . ASP A 1 321 ? -11.061 5.134 21.103 1.00 83.75 321 ASP A CA 1
ATOM 2501 C C . ASP A 1 321 ? -9.790 4.403 21.549 1.00 83.75 321 ASP A C 1
ATOM 2503 O O . ASP A 1 321 ? -8.972 3.996 20.724 1.00 83.75 321 ASP A O 1
ATOM 2507 N N . LEU A 1 322 ? -9.650 4.167 22.857 1.00 82.19 322 LEU A N 1
ATOM 2508 C CA . LEU A 1 322 ? -8.539 3.393 23.411 1.00 82.19 322 LEU A CA 1
ATOM 2509 C C . LEU A 1 322 ? -8.552 1.945 22.910 1.00 82.19 322 LEU A C 1
ATOM 2511 O O . LEU A 1 322 ? -7.495 1.406 22.593 1.00 82.19 322 LEU A O 1
ATOM 2515 N N . ALA A 1 323 ? -9.724 1.322 22.772 1.00 85.38 323 ALA A N 1
ATOM 2516 C CA . ALA A 1 323 ? -9.830 -0.026 22.219 1.00 85.38 323 ALA A CA 1
ATOM 2517 C C . ALA A 1 323 ? -9.440 -0.090 20.729 1.00 85.38 323 ALA A C 1
ATOM 2519 O O . ALA A 1 323 ? -8.815 -1.065 20.304 1.00 85.38 323 ALA A O 1
ATOM 2520 N N . GLU A 1 324 ? -9.772 0.935 19.935 1.00 86.31 324 GLU A N 1
ATOM 2521 C CA . GLU A 1 324 ? -9.325 1.043 18.539 1.00 86.31 324 GLU A CA 1
ATOM 2522 C C . GLU A 1 324 ? -7.802 1.226 18.455 1.00 86.31 324 GLU A C 1
ATOM 2524 O O . GLU A 1 324 ? -7.134 0.486 17.729 1.00 86.31 324 GLU A O 1
ATOM 2529 N N . LEU A 1 325 ? -7.232 2.139 19.251 1.00 84.25 325 LEU A N 1
ATOM 2530 C CA . LEU A 1 325 ? -5.787 2.399 19.315 1.00 84.25 325 LEU A CA 1
ATOM 2531 C C . LEU A 1 325 ? -4.983 1.204 19.857 1.00 84.25 325 LEU A C 1
ATOM 2533 O O . LEU A 1 325 ? -3.877 0.925 19.394 1.00 84.25 325 LEU A O 1
ATOM 2537 N N . GLY A 1 326 ? -5.554 0.454 20.797 1.00 83.62 326 GLY A N 1
ATOM 2538 C CA . GLY A 1 326 ? -4.962 -0.754 21.367 1.00 83.62 326 GLY A CA 1
ATOM 2539 C C . GLY A 1 326 ? -5.103 -2.002 20.489 1.00 83.62 326 GLY A C 1
ATOM 2540 O O . GLY A 1 326 ? -4.536 -3.047 20.833 1.00 83.62 326 GLY A O 1
ATOM 2541 N N . SER A 1 327 ? -5.833 -1.920 19.369 1.00 88.00 327 SER A N 1
ATOM 2542 C CA . SER A 1 327 ? -6.157 -3.075 18.529 1.00 88.00 327 SER A CA 1
ATOM 2543 C C . SER A 1 327 ? -4.914 -3.753 17.942 1.00 88.00 327 SER A C 1
ATOM 2545 O O . SER A 1 327 ? -3.958 -3.108 17.517 1.00 88.00 327 SER A O 1
ATOM 2547 N N . THR A 1 328 ? -4.943 -5.081 17.846 1.00 87.81 328 THR A N 1
ATOM 2548 C CA . THR A 1 328 ? -3.964 -5.873 17.082 1.00 87.81 328 THR A CA 1
ATOM 2549 C C . THR A 1 328 ? -4.102 -5.652 15.570 1.00 87.81 328 THR A C 1
ATOM 2551 O O . THR A 1 328 ? -3.130 -5.768 14.827 1.00 87.81 328 THR A O 1
ATOM 2554 N N . ASN A 1 329 ? -5.277 -5.226 15.094 1.00 90.19 329 ASN A N 1
ATOM 2555 C CA . ASN A 1 329 ? -5.493 -4.869 13.696 1.00 90.19 329 ASN A CA 1
ATOM 2556 C C . ASN A 1 329 ? -4.929 -3.465 13.404 1.00 90.19 329 ASN A C 1
ATOM 2558 O O . ASN A 1 329 ? -5.459 -2.459 13.877 1.00 90.19 329 ASN A O 1
ATOM 2562 N N . LEU A 1 330 ? -3.850 -3.386 12.618 1.00 88.00 330 LEU A N 1
ATOM 2563 C CA . LEU A 1 330 ? -3.232 -2.111 12.232 1.00 88.00 330 LEU A CA 1
ATOM 2564 C C . LEU A 1 330 ? -4.202 -1.181 11.492 1.00 88.00 330 LEU A C 1
ATOM 2566 O O . LEU A 1 330 ? -4.238 0.005 11.799 1.00 88.00 330 LEU A O 1
ATOM 2570 N N . THR A 1 331 ? -5.062 -1.718 10.625 1.00 89.62 331 THR A N 1
ATOM 2571 C CA . THR A 1 331 ? -6.050 -0.926 9.880 1.00 89.62 331 THR A CA 1
ATOM 2572 C C . THR A 1 331 ? -7.022 -0.195 10.805 1.00 89.62 331 THR A C 1
ATOM 2574 O O . THR A 1 331 ? -7.391 0.945 10.538 1.00 89.62 331 THR A O 1
ATOM 2577 N N . ARG A 1 332 ? -7.431 -0.819 11.920 1.00 88.44 332 ARG A N 1
ATOM 2578 C CA . ARG A 1 332 ? -8.298 -0.168 12.921 1.00 88.44 332 ARG A CA 1
ATOM 2579 C C . ARG A 1 332 ? -7.603 1.025 13.565 1.00 88.44 332 ARG A C 1
ATOM 2581 O O . ARG A 1 332 ? -8.181 2.105 13.635 1.00 88.44 332 ARG A O 1
ATOM 2588 N N . ARG A 1 333 ? -6.338 0.844 13.951 1.00 86.50 333 ARG A N 1
ATOM 2589 C CA . ARG A 1 333 ? -5.511 1.912 14.526 1.00 86.50 333 ARG A CA 1
ATOM 2590 C C . ARG A 1 333 ? -5.340 3.062 13.540 1.00 86.50 333 ARG A C 1
ATOM 2592 O O . ARG A 1 333 ? -5.612 4.201 13.896 1.00 86.50 333 ARG A O 1
ATOM 2599 N N . GLU A 1 334 ? -4.956 2.764 12.301 1.00 84.94 334 GLU A N 1
ATOM 2600 C CA . GLU A 1 334 ? -4.782 3.770 11.246 1.00 84.94 334 GLU A CA 1
ATOM 2601 C C . GLU A 1 334 ? -6.068 4.556 10.974 1.00 84.94 334 GLU A C 1
ATOM 2603 O O . GLU A 1 334 ? -6.025 5.781 10.916 1.00 84.94 334 GLU A O 1
ATOM 2608 N N . LEU A 1 335 ? -7.223 3.888 10.873 1.00 85.44 335 LEU A N 1
ATOM 2609 C CA . LEU A 1 335 ? -8.506 4.568 10.667 1.00 85.44 335 LEU A CA 1
ATOM 2610 C C . LEU A 1 335 ? -8.916 5.440 11.855 1.00 85.44 335 LEU A C 1
ATOM 2612 O O . LEU A 1 335 ? -9.491 6.505 11.643 1.00 85.44 335 LEU A O 1
ATOM 2616 N N . ALA A 1 336 ? -8.636 5.003 13.084 1.00 82.50 336 ALA A N 1
ATOM 2617 C CA . ALA A 1 336 ? -8.877 5.807 14.276 1.00 82.50 336 ALA A CA 1
ATOM 2618 C C . ALA A 1 336 ? -8.061 7.108 14.219 1.00 82.50 336 ALA A C 1
ATOM 2620 O O . ALA A 1 336 ? -8.617 8.196 14.330 1.00 82.50 336 ALA A O 1
ATOM 2621 N N . ILE A 1 337 ? -6.766 7.000 13.910 1.00 79.69 337 ILE A N 1
ATOM 2622 C CA . ILE A 1 337 ? -5.876 8.153 13.720 1.00 79.69 337 ILE A CA 1
ATOM 2623 C C . ILE A 1 337 ? -6.364 9.055 12.572 1.00 79.69 337 ILE A C 1
ATOM 2625 O O . ILE A 1 337 ? -6.339 10.278 12.695 1.00 79.69 337 ILE A O 1
ATOM 2629 N N . GLU A 1 338 ? -6.824 8.476 11.461 1.00 80.31 338 GLU A N 1
ATOM 2630 C CA . GLU A 1 338 ? -7.236 9.240 10.280 1.00 80.31 338 GLU A CA 1
ATOM 2631 C C . GLU A 1 338 ? -8.504 10.072 10.504 1.00 80.31 338 GLU A C 1
ATOM 2633 O O . GLU A 1 338 ? -8.603 11.186 9.993 1.00 80.31 338 GLU A O 1
ATOM 2638 N N . ARG A 1 339 ? -9.464 9.565 11.287 1.00 77.44 339 ARG A N 1
ATOM 2639 C CA . ARG A 1 339 ? -10.699 10.301 11.624 1.00 77.44 339 ARG A CA 1
ATOM 2640 C C . ARG A 1 339 ? -10.421 11.589 12.374 1.00 77.44 339 ARG A C 1
ATOM 2642 O O . ARG A 1 339 ? -11.113 12.577 12.166 1.00 77.44 339 ARG A O 1
ATOM 2649 N N . GLU A 1 340 ? -9.391 11.580 13.204 1.00 72.19 340 GLU A N 1
ATOM 2650 C CA . GLU A 1 340 ? -8.961 12.765 13.933 1.00 72.19 340 GLU A CA 1
ATOM 2651 C C . GLU A 1 340 ? -8.406 13.846 13.001 1.00 72.19 340 GLU A C 1
ATOM 2653 O O . GLU A 1 340 ? -8.787 15.015 13.073 1.00 72.19 340 GLU A O 1
ATOM 2658 N N . ARG A 1 341 ? -7.603 13.436 12.013 1.00 70.12 341 ARG A N 1
ATOM 2659 C CA . ARG A 1 341 ? -6.972 14.347 11.044 1.00 70.12 341 ARG A CA 1
ATOM 2660 C C . ARG A 1 341 ? -7.951 15.121 10.162 1.00 70.12 341 ARG A C 1
ATOM 2662 O O . ARG A 1 341 ? -7.536 16.076 9.514 1.00 70.12 341 ARG A O 1
ATOM 2669 N N . GLN A 1 342 ? -9.229 14.746 10.137 1.00 61.53 342 GLN A N 1
ATOM 2670 C CA . GLN A 1 342 ? -10.277 15.529 9.476 1.00 61.53 342 GLN A CA 1
ATOM 2671 C C . GLN A 1 342 ? -10.595 16.841 10.212 1.00 61.53 342 GLN A C 1
ATOM 2673 O O . GLN A 1 342 ? -11.226 17.724 9.633 1.00 61.53 342 GLN A O 1
ATOM 2678 N N . THR A 1 343 ? -10.160 16.996 11.467 1.00 59.81 343 THR A N 1
ATOM 2679 C CA . THR A 1 343 ? -10.425 18.182 12.285 1.00 59.81 343 THR A CA 1
ATOM 2680 C C . THR A 1 343 ? -9.127 18.899 12.660 1.00 59.81 343 THR A C 1
ATOM 2682 O O . THR A 1 343 ? -8.170 18.281 13.118 1.00 59.81 343 THR A O 1
ATOM 2685 N N . GLU A 1 344 ? -9.063 20.222 12.474 1.00 61.50 344 GLU A N 1
ATOM 2686 C CA . GLU A 1 344 ? -7.954 21.022 13.010 1.00 61.50 344 GLU A CA 1
ATOM 2687 C C . GLU A 1 344 ? -8.021 21.015 14.544 1.00 61.50 344 GLU A C 1
ATOM 2689 O O . GLU A 1 344 ? -8.791 21.757 15.164 1.00 61.50 344 GLU A O 1
ATOM 2694 N N . LEU A 1 345 ? -7.222 20.159 15.177 1.00 64.00 345 LEU A N 1
ATOM 2695 C CA . LEU A 1 345 ? -7.165 20.103 16.629 1.00 64.00 345 LEU A CA 1
ATOM 2696 C C . LEU A 1 345 ? -6.446 21.317 17.228 1.00 64.00 345 LEU A C 1
ATOM 2698 O O . LEU A 1 345 ? -5.297 21.602 16.877 1.00 64.00 345 LEU A O 1
ATOM 2702 N N . PRO A 1 346 ? -7.032 21.968 18.248 1.00 68.69 346 PRO A N 1
ATOM 2703 C CA . PRO A 1 346 ? -6.303 22.901 19.092 1.00 68.69 346 PRO A CA 1
ATOM 2704 C C . PRO A 1 346 ? -5.087 22.225 19.739 1.00 68.69 346 PRO A C 1
ATOM 2706 O O . PRO A 1 346 ? -5.188 21.114 20.262 1.00 68.69 346 PRO A O 1
ATOM 2709 N N . ALA A 1 347 ? -3.956 22.935 19.807 1.00 72.75 347 ALA A N 1
ATOM 2710 C CA . ALA A 1 347 ? -2.727 22.439 20.439 1.00 72.75 347 ALA A CA 1
ATOM 2711 C C . ALA A 1 347 ? -2.944 21.902 21.870 1.00 72.75 347 ALA A C 1
ATOM 2713 O O . ALA A 1 347 ? -2.313 20.925 22.266 1.00 72.75 347 ALA A O 1
ATOM 2714 N N . SER A 1 348 ? -3.889 22.485 22.616 1.00 74.75 348 SER A N 1
ATOM 2715 C CA . SER A 1 348 ? -4.264 22.036 23.960 1.00 74.75 348 SER A CA 1
ATOM 2716 C C . SER A 1 348 ? -4.806 20.604 24.001 1.00 74.75 348 SER A C 1
ATOM 2718 O O . SER A 1 348 ? -4.538 19.895 24.967 1.00 74.75 348 SER A O 1
ATOM 2720 N N . LYS A 1 349 ? -5.533 20.152 22.969 1.00 72.56 349 LYS A N 1
ATOM 2721 C CA . LYS A 1 349 ? -6.043 18.774 22.876 1.00 72.56 349 LYS A CA 1
ATOM 2722 C C . LYS A 1 349 ? -4.907 17.774 22.623 1.00 72.56 349 LYS A C 1
ATOM 2724 O O . LYS A 1 349 ? -4.850 16.735 23.275 1.00 72.56 349 LYS A O 1
ATOM 2729 N N . LEU A 1 350 ? -3.955 18.123 21.754 1.00 71.88 350 LEU A N 1
ATOM 2730 C CA . LEU A 1 350 ? -2.760 17.304 21.504 1.00 71.88 350 LEU A CA 1
ATOM 2731 C C . LEU A 1 350 ? -1.880 17.170 22.752 1.00 71.88 350 LEU A C 1
ATOM 2733 O O . LEU A 1 350 ? -1.299 16.112 22.996 1.00 71.88 350 LEU A O 1
ATOM 2737 N N . ASP A 1 351 ? -1.787 18.226 23.558 1.00 77.75 351 ASP A N 1
ATOM 2738 C CA . ASP A 1 351 ? -1.036 18.179 24.810 1.00 77.75 351 ASP A CA 1
ATOM 2739 C C . ASP A 1 351 ? -1.683 17.237 25.835 1.00 77.75 351 ASP A C 1
ATOM 2741 O O . ASP A 1 351 ? -0.959 16.530 26.532 1.00 77.75 351 ASP A O 1
ATOM 2745 N N . VAL A 1 352 ? -3.017 17.132 25.882 1.00 77.56 352 VAL A N 1
ATOM 2746 C CA . VAL A 1 352 ? -3.708 16.131 26.718 1.00 77.56 352 VAL A CA 1
ATOM 2747 C C . VAL A 1 352 ? -3.343 14.711 26.284 1.00 77.56 352 VAL A C 1
ATOM 2749 O O . VAL A 1 352 ? -2.896 13.921 27.116 1.00 77.56 352 VAL A O 1
ATOM 2752 N N . ALA A 1 353 ? -3.440 14.404 24.988 1.00 73.69 353 ALA A N 1
ATOM 2753 C CA . ALA A 1 353 ? -3.074 13.090 24.457 1.00 73.69 353 ALA A CA 1
ATOM 2754 C C . ALA A 1 353 ? -1.603 12.737 24.755 1.00 73.69 353 ALA A C 1
ATOM 2756 O O . ALA A 1 353 ? -1.294 11.626 25.190 1.00 73.69 353 ALA A O 1
ATOM 2757 N N . ARG A 1 354 ? -0.693 13.712 24.623 1.00 77.56 354 ARG A N 1
ATOM 2758 C CA . ARG A 1 354 ? 0.720 13.571 25.016 1.00 77.56 354 ARG A CA 1
ATOM 2759 C C . ARG A 1 354 ? 0.890 13.232 26.488 1.00 77.56 354 ARG A C 1
ATOM 2761 O O . ARG A 1 354 ? 1.660 12.334 26.812 1.00 77.56 354 ARG A O 1
ATOM 2768 N N . GLN A 1 355 ? 0.194 13.934 27.382 1.00 80.44 355 GLN A N 1
ATOM 2769 C CA . GLN A 1 355 ? 0.265 13.639 28.815 1.00 80.44 355 GLN A CA 1
ATOM 2770 C C . GLN A 1 355 ? -0.244 12.224 29.117 1.00 80.44 355 GLN A C 1
ATOM 2772 O O . GLN A 1 355 ? 0.361 11.526 29.925 1.00 80.44 355 GLN A O 1
ATOM 2777 N N . MET A 1 356 ? -1.299 11.768 28.434 1.00 78.00 356 MET A N 1
ATOM 2778 C CA . MET A 1 356 ? -1.822 10.404 28.589 1.00 78.00 356 MET A CA 1
ATOM 2779 C C . MET A 1 356 ? -0.832 9.331 28.119 1.00 78.00 356 MET A C 1
ATOM 2781 O O . MET A 1 356 ? -0.706 8.304 28.787 1.00 78.00 356 MET A O 1
ATOM 2785 N N . MET A 1 357 ? -0.101 9.582 27.027 1.00 75.31 357 MET A N 1
ATOM 2786 C CA . MET A 1 357 ? 0.982 8.707 26.550 1.00 75.31 357 MET A CA 1
ATOM 2787 C C . MET A 1 357 ? 2.161 8.651 27.525 1.00 75.31 357 MET A C 1
ATOM 2789 O O . MET A 1 357 ? 2.706 7.583 27.779 1.00 75.31 357 MET A O 1
ATOM 2793 N N . LEU A 1 358 ? 2.549 9.797 28.093 1.00 76.00 358 LEU A N 1
ATOM 2794 C CA . LEU A 1 358 ? 3.679 9.897 29.023 1.00 76.00 358 LEU A CA 1
ATOM 2795 C C . LEU A 1 358 ? 3.371 9.341 30.420 1.00 76.00 358 LEU A C 1
ATOM 2797 O O . LEU A 1 358 ? 4.291 9.076 31.186 1.00 76.00 358 LEU A O 1
ATOM 2801 N N . ALA A 1 359 ? 2.096 9.184 30.776 1.00 75.81 359 ALA A N 1
ATOM 2802 C CA . ALA A 1 359 ? 1.687 8.783 32.117 1.00 75.81 359 ALA A CA 1
ATOM 2803 C C . ALA A 1 359 ? 1.917 7.290 32.446 1.00 75.81 359 ALA A C 1
ATOM 2805 O O . ALA A 1 359 ? 1.585 6.902 33.565 1.00 75.81 359 ALA A O 1
ATOM 2806 N N . GLU A 1 360 ? 2.429 6.465 31.514 1.00 68.44 360 GLU A N 1
ATOM 2807 C CA . GLU A 1 360 ? 2.675 5.002 31.650 1.00 68.44 360 GLU A CA 1
ATOM 2808 C C . GLU A 1 360 ? 1.480 4.199 32.220 1.00 68.44 360 GLU A C 1
ATOM 2810 O O . GLU A 1 360 ? 1.622 3.115 32.781 1.00 68.44 360 GLU A O 1
ATOM 2815 N N . LYS A 1 361 ? 0.265 4.750 32.121 1.00 74.31 361 LYS A N 1
ATOM 2816 C CA . LYS A 1 361 ? -0.974 4.175 32.676 1.00 74.31 361 LYS A CA 1
ATOM 2817 C C . LYS A 1 361 ? -1.981 3.765 31.605 1.00 74.31 361 LYS A C 1
ATOM 2819 O O . LYS A 1 361 ? -3.061 3.302 31.960 1.00 74.31 361 LYS A O 1
ATOM 2824 N N . THR A 1 362 ? -1.628 3.926 30.329 1.00 74.69 362 THR A N 1
ATOM 2825 C CA . THR A 1 362 ? -2.507 3.664 29.181 1.00 74.69 362 THR A CA 1
ATOM 2826 C C . THR A 1 362 ? -1.788 2.749 28.180 1.00 74.69 362 THR A C 1
ATOM 2828 O O . THR A 1 362 ? -1.256 3.243 27.182 1.00 74.69 362 THR A O 1
ATOM 2831 N N . PRO A 1 363 ? -1.712 1.430 28.445 1.00 75.25 363 PRO A N 1
ATOM 2832 C CA . PRO A 1 363 ? -0.956 0.482 27.618 1.00 75.25 363 PRO A CA 1
ATOM 2833 C C . PRO A 1 363 ? -1.372 0.471 26.140 1.00 75.25 363 PRO A C 1
ATOM 2835 O O . PRO A 1 363 ? -0.566 0.193 25.256 1.00 75.25 363 PRO A O 1
ATOM 2838 N N . GLU A 1 364 ? -2.626 0.816 25.841 1.00 77.00 364 GLU A N 1
ATOM 2839 C CA . GLU A 1 364 ? -3.161 0.929 24.481 1.00 77.00 364 GLU A CA 1
ATOM 2840 C C . GLU A 1 364 ? 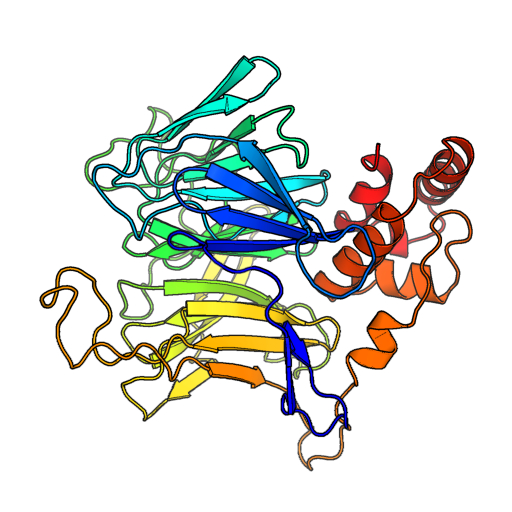-2.407 1.974 23.641 1.00 77.00 364 GLU A C 1
ATOM 2842 O O . GLU A 1 364 ? -2.275 1.825 22.424 1.00 77.00 364 GLU A O 1
ATOM 2847 N N . LEU A 1 365 ? -1.871 3.013 24.289 1.00 74.00 365 LEU A N 1
ATOM 2848 C CA . LEU A 1 365 ? -1.116 4.085 23.643 1.00 74.00 365 LEU A CA 1
ATOM 2849 C C . LEU A 1 365 ? 0.381 3.777 23.489 1.00 74.00 365 LEU A C 1
ATOM 2851 O O . LEU A 1 365 ? 1.079 4.520 22.803 1.00 74.00 365 LEU A O 1
ATOM 2855 N N . GLU A 1 366 ? 0.879 2.685 24.076 1.00 73.69 366 GLU A N 1
ATOM 2856 C CA . GLU A 1 366 ? 2.290 2.281 23.972 1.00 73.69 366 GLU A CA 1
ATOM 2857 C C . GLU A 1 366 ? 2.629 1.662 22.603 1.00 73.69 366 GLU A C 1
ATOM 2859 O O . GLU A 1 366 ? 3.801 1.501 22.253 1.00 73.69 366 GLU A O 1
ATOM 2864 N N . ARG A 1 367 ? 1.619 1.322 21.788 1.00 77.69 367 ARG A N 1
ATOM 2865 C CA . ARG A 1 367 ? 1.831 0.794 20.433 1.00 77.69 367 ARG A CA 1
ATOM 2866 C C . ARG A 1 367 ? 2.433 1.866 19.522 1.00 77.69 367 ARG A C 1
ATOM 2868 O O . ARG A 1 367 ? 1.920 2.976 19.423 1.00 77.69 367 ARG A O 1
ATOM 2875 N N . LEU A 1 368 ? 3.459 1.496 18.751 1.00 74.62 368 LEU A N 1
ATOM 2876 C CA . LEU A 1 368 ? 4.187 2.422 17.869 1.00 74.62 368 LEU A CA 1
ATOM 2877 C C . LEU A 1 368 ? 3.292 3.152 16.860 1.00 74.62 368 LEU A C 1
ATOM 2879 O O . LEU A 1 368 ? 3.512 4.328 16.592 1.00 74.62 368 LEU A O 1
ATOM 2883 N N . SER A 1 369 ? 2.261 2.491 16.332 1.00 71.06 369 SER A N 1
ATOM 2884 C CA . SER A 1 369 ? 1.263 3.106 15.442 1.00 71.06 369 SER A CA 1
ATOM 2885 C C . SER A 1 369 ? 0.571 4.325 16.058 1.00 71.06 369 SER A C 1
ATOM 2887 O O . SER A 1 369 ? 0.253 5.270 15.340 1.00 71.06 369 SER A O 1
ATOM 2889 N N . CYS A 1 370 ? 0.368 4.327 17.379 1.00 73.69 370 CYS A N 1
ATOM 2890 C CA . CYS A 1 370 ? -0.296 5.411 18.100 1.00 73.69 370 CYS A CA 1
ATOM 2891 C C . CYS A 1 370 ? 0.585 6.663 18.194 1.00 73.69 370 CYS A C 1
ATOM 2893 O O . CYS A 1 370 ? 0.056 7.755 18.373 1.00 73.69 370 CYS A O 1
ATOM 2895 N N . LEU A 1 371 ? 1.905 6.550 17.997 1.00 71.44 371 LEU A N 1
ATOM 2896 C CA . LEU A 1 371 ? 2.806 7.706 18.005 1.00 71.44 371 LEU A CA 1
ATOM 2897 C C . LEU A 1 371 ? 2.477 8.727 16.899 1.00 71.44 371 LEU A C 1
ATOM 2899 O O . LEU A 1 371 ? 2.786 9.903 17.064 1.00 71.44 371 LEU A O 1
ATOM 2903 N N . SER A 1 372 ? 1.796 8.320 15.823 1.00 72.94 372 SER A N 1
ATOM 2904 C CA . SER A 1 372 ? 1.235 9.212 14.787 1.00 72.94 372 SER A CA 1
ATOM 2905 C C . SER A 1 372 ? 0.426 10.386 15.333 1.00 72.94 372 SER A C 1
ATOM 2907 O O . SER A 1 372 ? 0.525 11.486 14.789 1.00 72.94 372 SER A O 1
ATOM 2909 N N . ILE A 1 373 ? -0.271 10.198 16.457 1.00 73.06 373 ILE A N 1
ATOM 2910 C CA . ILE A 1 373 ? -0.995 11.256 17.176 1.00 73.06 373 ILE A CA 1
ATOM 2911 C C . ILE A 1 373 ? -0.055 12.404 17.583 1.00 73.06 373 ILE A C 1
ATOM 2913 O O . ILE A 1 373 ? -0.446 13.565 17.644 1.00 73.06 373 ILE A O 1
ATOM 2917 N N . LEU A 1 374 ? 1.221 12.116 17.847 1.00 66.44 374 LEU A N 1
ATOM 2918 C CA . LEU A 1 374 ? 2.211 13.133 18.205 1.00 66.44 374 LEU A CA 1
ATOM 2919 C C . LEU A 1 374 ? 2.637 13.991 17.008 1.00 66.44 374 LEU A C 1
ATOM 2921 O O . LEU A 1 374 ? 3.116 15.114 17.212 1.00 66.44 374 LEU A O 1
ATOM 2925 N N . TRP A 1 375 ? 2.485 13.455 15.793 1.00 64.38 375 TRP A N 1
ATOM 2926 C CA . TRP A 1 375 ? 2.947 14.042 14.537 1.00 64.38 375 TRP A CA 1
ATOM 2927 C C . TRP A 1 375 ? 1.835 14.677 13.698 1.00 64.38 375 TRP A C 1
ATOM 2929 O O . TRP A 1 375 ? 2.166 15.315 12.701 1.00 64.38 375 TRP A O 1
ATOM 2939 N N . SER A 1 376 ? 0.561 14.567 14.093 1.00 56.44 376 SER A N 1
ATOM 2940 C CA . SER A 1 376 ? -0.528 15.355 13.505 1.00 56.44 376 SER A CA 1
ATOM 2941 C C . SER A 1 376 ? -0.319 16.838 13.839 1.00 56.44 376 SER A C 1
ATOM 2943 O O . SER A 1 376 ? -0.622 17.299 14.943 1.00 56.44 376 SER A O 1
ATOM 2945 N N . ARG A 1 377 ? 0.288 17.564 12.903 1.00 53.16 377 ARG A N 1
ATOM 2946 C CA . ARG A 1 377 ? 0.475 19.014 12.898 1.00 53.16 377 ARG A CA 1
ATOM 2947 C C . ARG A 1 377 ? 0.275 19.540 11.495 1.00 53.16 377 ARG A C 1
ATOM 2949 O O . ARG A 1 377 ? 0.755 18.857 10.562 1.00 53.16 377 ARG A O 1
#

Radius of gyration: 20.46 Å; chains: 1; bounding box: 58×47×61 Å

Foldseek 3Di:
DFDDPPQPQHGPDDDDQDDPFALWAAWDDFQQAIWICGPQFTWTQGHDPPPSHGPDTGGQWDRFFPPFHDQLAWHAWDQFLLRKIKTWGAAGTWGWIAFPCREIDTANHIFIKIAHPNSRYIGGFEHAAHRFAHWEAALQRFIWTQGAQFARIATGHGHAYAHGPPDATPVVHHDDGQDDDDVPARDKHAWYQQQAPQDPPVQHRWIWIWGQQQLFTWIWHWDDDPPDIHTHGDPTPDHDPLNQFTFHHWDQAPLRWIKTWGQRAPDDDCPPDPPVPPRGDDDPIDIDTHGDCPPVNPRRRDDVVVLVPDQAALLCCPPVNLCQLLGSDLNSNVVSLRNHLNDDDDPVSLVNSVCVLVVVPRVSCVGSSNSVSVVSD

pLDDT: mean 89.2, std 9.12, range [53.16, 98.75]

Secondary structure (DSSP, 8-state):
-EE-SSSSSS--EE-----S-SSEEEEEEETTEEEEEETTEEEEEE-SSSSSS--EEEEEE-PPP-SS-SSSSSEEEEE-TTSPEEEEE-SSS-EEEE-TTS-EEEESSSEEEEE-TTSS-EEEEEB--SEEEEEEE-TT--EEEEEETS-S-EEE-TT-B--BTTB---SS-PPPPS----TT-S-EEEEEEE--SSS-GGGSSEEEEEETTTTEEEEEEEEEETTEEEEEEEEEEEE-S-TT--EEEEEE-TTSPEEEEE---S---SSSS-TT-TTS-SS--EEEEE----TTS-SPPPPHHHHHT----TTT--HHHHHHHT-S-HHHHHHHHHHHHTS---HHHHHHHHHHHHTS--GGGGSGGGGHHHH--

Sequence (377 aa):
ILEDTDGDGRADKVTTFADKLNIPMGILPTAGGVICFNIPDIVFLRDNDGDDKADERIKILGPFDTTRDTHGMVNGMRRGPDGWIYACHGFNNQSNVTAKDGSNVKMISGNTFRFREDGSRVEQWTTGQVNPFGLAADDWGNLYSADCHSKPITALLHGGCYPSFGRPHDGLGFAPSMMDHLHGSTAICG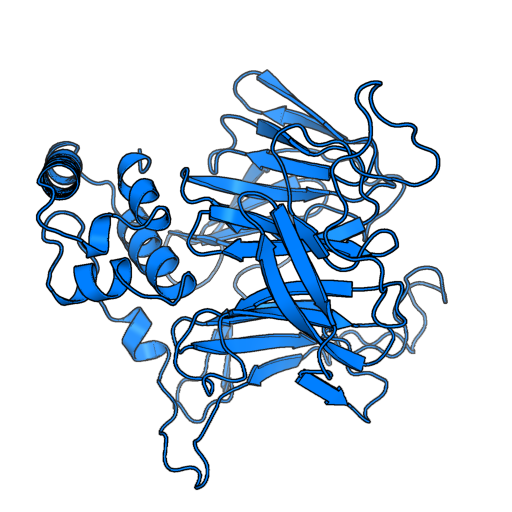LIFYQAEQFPQAFQNRFYSGNVMTSRINCNAIERQAATVTARELPDFMTSDDPWFRPVDIQLGPDGAMYVADFYNKIIGHYEVPLQHPGRDRESGRIWRIVYRGKNGANALQSLTEYQKQVFDVATLSPVDLAELGSTNLTRRELAIERERQTELPASKLDVARQMMLAEKTPELERLSCLSILWSR